Protein AF-A0A7S2TXY3-F1 (afdb_monomer)

Organism: NCBI:txid641309

Sequence (498 aa):
NRADHQCKGSSQTCSDSETCCSDEAGGYLCCMTTDILPSQGGTCCGGGCCTDGEACCADDKGSTCCLVQNTFCVAKDSAGTYPARCCPRWTVGCAVGSVGCCDPAQAWQRLSSEEGERAQPSQQATLVSKDDRFFDEGEDAIQGTPAYALVVSGAAKQTAALLALTIDASTGKITRKLPVTGFAAHDPAGESTREFLWDTRRKLFYYFDANFTANGGARPAGGRDTYLVSVDPTTGVAKPMLVEGAKDYPTGYALHEDGRIRMATEAWDSAGKTIVGYNFYSVDPEAAKASLLGSNVKGSKESGNPEFYAGYHRGVALDGNSVYRLGYEEVTTMTTQGIGVTTLSESKATTQWISEPAKGHDFFLTFDRLTNGSALLRGAGAGAGAESFLSLAPSTSSRSRSLDVVHWSTEESNTYEVIASFANAHAPRAIGLGTLGYVATALTETTYAALVVEYGVQSALDRWAIAVVDLSSPKNTTLKALSPWSSAGIWSASGLGM

Structure (mmCIF, N/CA/C/O backbone):
data_AF-A0A7S2TXY3-F1
#
_entry.id   AF-A0A7S2TXY3-F1
#
loop_
_atom_site.group_PDB
_atom_site.id
_atom_site.type_symbol
_atom_site.label_atom_id
_atom_site.label_alt_id
_atom_site.label_comp_id
_atom_site.label_asym_id
_atom_site.label_entity_id
_atom_site.label_seq_id
_atom_site.pdbx_PDB_ins_code
_atom_site.Cartn_x
_atom_site.Cartn_y
_atom_site.Cartn_z
_atom_site.occupancy
_atom_site.B_iso_or_equiv
_atom_site.auth_seq_id
_atom_site.auth_comp_id
_atom_site.auth_asym_id
_atom_site.auth_atom_id
_atom_site.pdbx_PDB_model_num
ATOM 1 N N . ASN A 1 1 ? 54.466 -5.060 -7.367 1.00 52.97 1 ASN A N 1
ATOM 2 C CA . ASN A 1 1 ? 53.821 -6.057 -8.243 1.00 52.97 1 ASN A CA 1
ATOM 3 C C . ASN A 1 1 ? 52.901 -6.912 -7.396 1.00 52.97 1 ASN A C 1
ATOM 5 O O . ASN A 1 1 ? 53.369 -7.879 -6.810 1.00 52.97 1 ASN A O 1
ATOM 9 N N . ARG A 1 2 ? 51.641 -6.493 -7.228 1.00 53.47 2 ARG A N 1
ATOM 10 C CA . ARG A 1 2 ? 50.587 -7.433 -6.814 1.00 53.47 2 ARG A CA 1
ATOM 11 C C . ARG A 1 2 ? 50.216 -8.257 -8.048 1.00 53.47 2 ARG A C 1
ATOM 13 O O . ARG A 1 2 ? 50.435 -7.768 -9.155 1.00 53.47 2 ARG A O 1
ATOM 20 N N . ALA A 1 3 ? 49.835 -9.513 -7.854 1.00 73.00 3 ALA A N 1
ATOM 21 C CA . ALA A 1 3 ? 49.557 -10.403 -8.971 1.00 73.00 3 ALA A CA 1
ATOM 22 C C . ALA A 1 3 ? 48.192 -10.039 -9.566 1.00 73.00 3 ALA A C 1
ATOM 24 O O . ALA A 1 3 ? 47.310 -9.580 -8.852 1.00 73.00 3 ALA A O 1
ATOM 25 N N . ASP A 1 4 ? 48.026 -10.212 -10.869 1.00 86.31 4 ASP A N 1
ATOM 26 C CA . ASP A 1 4 ? 46.691 -10.232 -11.457 1.00 86.31 4 ASP A CA 1
ATOM 27 C C . ASP A 1 4 ? 46.083 -11.621 -11.207 1.00 86.31 4 ASP A C 1
ATOM 29 O O . ASP A 1 4 ? 46.805 -12.625 -11.164 1.00 86.31 4 ASP A O 1
ATOM 33 N N . HIS A 1 5 ? 44.765 -11.702 -11.054 1.00 85.38 5 HIS A N 1
ATOM 34 C CA . HIS A 1 5 ? 44.036 -12.961 -10.960 1.00 85.38 5 HIS A CA 1
ATOM 35 C C . HIS A 1 5 ? 43.227 -13.203 -12.235 1.00 85.38 5 HIS A C 1
ATOM 37 O O . HIS A 1 5 ? 42.654 -12.292 -12.827 1.00 85.38 5 HIS A O 1
ATOM 43 N N . GLN A 1 6 ? 43.181 -14.454 -12.685 1.00 89.12 6 GLN A N 1
ATOM 44 C CA . GLN A 1 6 ? 42.432 -14.838 -13.877 1.00 89.12 6 GLN A CA 1
ATOM 45 C C . GLN A 1 6 ? 40.967 -15.111 -13.522 1.00 89.12 6 GLN A C 1
ATOM 47 O O . GLN A 1 6 ? 40.678 -15.865 -12.588 1.00 89.12 6 GLN A O 1
ATOM 52 N N . CYS A 1 7 ? 40.039 -14.542 -14.288 1.00 85.75 7 CYS A N 1
ATOM 53 C CA . CYS A 1 7 ? 38.617 -14.812 -14.133 1.00 85.75 7 CYS A CA 1
ATOM 54 C C . CYS A 1 7 ? 38.323 -16.290 -14.395 1.00 85.75 7 CYS A C 1
ATOM 56 O O . CYS A 1 7 ? 38.768 -16.875 -15.386 1.00 85.75 7 CYS A O 1
ATOM 58 N N . LYS A 1 8 ? 37.569 -16.920 -13.490 1.00 86.25 8 LYS A N 1
ATOM 59 C CA . LYS A 1 8 ? 37.286 -18.357 -13.553 1.00 86.25 8 LYS A CA 1
ATOM 60 C C . LYS A 1 8 ? 36.591 -18.705 -14.874 1.00 86.25 8 LYS A C 1
ATOM 62 O O . LYS A 1 8 ? 35.465 -18.291 -15.093 1.00 86.25 8 LYS A O 1
ATOM 67 N N . GLY A 1 9 ? 37.241 -19.516 -15.711 1.00 84.50 9 GLY A N 1
ATOM 68 C CA . GLY A 1 9 ? 36.687 -19.946 -17.002 1.00 84.50 9 GLY A CA 1
ATOM 69 C C . GLY A 1 9 ? 36.919 -18.976 -18.166 1.00 84.50 9 GLY A C 1
ATOM 70 O O . GLY A 1 9 ? 36.378 -19.202 -19.241 1.00 84.50 9 GLY A O 1
ATOM 71 N N . SER A 1 10 ? 37.738 -17.937 -17.984 1.00 81.56 10 SER A N 1
ATOM 72 C CA . SER A 1 10 ? 38.072 -16.945 -19.013 1.00 81.56 10 SER A CA 1
ATOM 73 C C . SER A 1 10 ? 39.579 -16.701 -19.089 1.00 81.56 10 SER A C 1
ATOM 75 O O . SER A 1 10 ? 40.308 -16.990 -18.145 1.00 81.56 10 SER A O 1
ATOM 77 N N . SER A 1 11 ? 40.075 -16.186 -20.219 1.00 87.88 11 SER A N 1
ATOM 78 C CA . SER A 1 11 ? 41.453 -15.685 -20.351 1.00 87.88 11 SER A CA 1
ATOM 79 C C . SER A 1 11 ? 41.635 -14.267 -19.799 1.00 87.88 11 SER A C 1
ATOM 81 O O . SER A 1 11 ? 42.758 -13.772 -19.778 1.00 87.88 11 SER A O 1
ATOM 83 N N . GLN A 1 12 ? 40.550 -13.608 -19.383 1.00 86.06 12 GLN A N 1
ATOM 84 C CA . GLN A 1 12 ? 40.584 -12.275 -18.790 1.00 86.06 12 GLN A CA 1
ATOM 85 C C . GLN A 1 12 ? 41.290 -12.319 -17.430 1.00 86.06 12 GLN A C 1
ATOM 87 O O . GLN A 1 12 ? 40.964 -13.151 -16.581 1.00 86.06 12 GLN A O 1
ATOM 92 N N . THR A 1 13 ? 42.238 -11.412 -17.220 1.00 88.06 13 THR A N 1
ATOM 93 C CA . THR A 1 13 ? 42.917 -11.203 -15.938 1.00 88.06 13 THR A CA 1
ATOM 94 C C . THR A 1 13 ? 42.531 -9.848 -15.370 1.00 88.06 13 THR A C 1
ATOM 96 O O . THR A 1 13 ? 42.556 -8.855 -16.097 1.00 88.06 13 THR A O 1
ATOM 99 N N . CYS A 1 14 ? 42.198 -9.814 -14.087 1.00 86.00 14 CYS A N 1
ATOM 100 C CA . CYS A 1 14 ? 41.869 -8.610 -13.342 1.00 86.00 14 CYS A CA 1
ATOM 101 C C . CYS A 1 14 ? 42.914 -8.371 -12.257 1.00 86.00 14 CYS A C 1
ATOM 103 O O . CYS A 1 14 ? 43.510 -9.315 -11.737 1.00 86.00 14 CYS A O 1
ATOM 105 N N . SER A 1 15 ? 43.133 -7.117 -11.886 1.00 85.25 15 SER A N 1
ATOM 106 C CA . SER A 1 15 ? 43.971 -6.794 -10.732 1.00 85.25 15 SER A CA 1
ATOM 107 C C . SER A 1 15 ? 43.371 -7.389 -9.451 1.00 85.25 15 SER A C 1
ATOM 109 O O . SER A 1 15 ? 42.158 -7.528 -9.340 1.00 85.25 15 SER A O 1
ATOM 111 N N . ASP A 1 16 ? 44.186 -7.708 -8.441 1.00 82.12 16 ASP A N 1
ATOM 112 C CA . ASP A 1 16 ? 43.710 -8.204 -7.128 1.00 82.12 16 ASP A CA 1
ATOM 113 C C . ASP A 1 16 ? 42.645 -7.308 -6.447 1.00 82.12 16 ASP A C 1
ATOM 115 O O . ASP A 1 16 ? 41.950 -7.751 -5.536 1.00 82.12 16 ASP A O 1
ATOM 119 N N . SER A 1 17 ? 42.539 -6.034 -6.840 1.00 79.69 17 SER A N 1
ATOM 120 C CA . SER A 1 17 ? 41.535 -5.076 -6.347 1.00 79.69 17 SER A CA 1
ATOM 121 C C . SER A 1 17 ? 40.226 -5.066 -7.142 1.00 79.69 17 SER A C 1
ATOM 123 O O . SER A 1 17 ? 39.275 -4.388 -6.749 1.00 79.69 17 SER A O 1
ATOM 125 N N . GLU A 1 18 ? 40.170 -5.765 -8.268 1.00 81.75 18 GLU A N 1
ATOM 126 C CA . GLU A 1 18 ? 38.999 -5.855 -9.132 1.00 81.75 18 GLU A CA 1
ATOM 127 C C . GLU A 1 18 ? 38.214 -7.139 -8.864 1.00 81.75 18 GLU A C 1
ATOM 129 O O . GLU A 1 18 ? 38.738 -8.128 -8.360 1.00 81.75 18 GLU A O 1
ATOM 134 N N . THR A 1 19 ? 36.930 -7.129 -9.202 1.00 83.56 19 THR A N 1
ATOM 135 C CA . THR A 1 19 ? 36.090 -8.329 -9.203 1.00 83.56 19 THR A CA 1
ATOM 136 C C . THR A 1 19 ? 35.799 -8.730 -10.642 1.00 83.56 19 THR A C 1
ATOM 138 O O . THR A 1 19 ? 35.378 -7.899 -11.444 1.00 83.56 19 THR A O 1
ATOM 141 N N . CYS A 1 20 ? 36.010 -10.003 -10.971 1.00 83.25 20 CYS A N 1
ATOM 142 C CA . CYS A 1 20 ? 35.591 -10.582 -12.244 1.00 83.25 20 CYS A CA 1
ATOM 143 C C . CYS A 1 20 ? 34.066 -10.719 -12.302 1.00 83.25 20 CYS A C 1
ATOM 145 O O . CYS A 1 20 ? 33.503 -11.566 -11.607 1.00 83.25 20 CYS A O 1
ATOM 147 N N . CYS A 1 21 ? 33.417 -9.956 -13.174 1.00 82.62 21 CYS A N 1
ATOM 148 C CA . CYS A 1 21 ? 31.974 -10.010 -13.393 1.00 82.62 21 CYS A CA 1
ATOM 149 C C . CYS A 1 21 ? 31.659 -10.566 -14.771 1.00 82.62 21 CYS A C 1
ATOM 151 O O . CYS A 1 21 ? 32.335 -10.225 -15.734 1.00 82.62 21 CYS A O 1
ATOM 153 N N . SER A 1 22 ? 30.651 -11.429 -14.873 1.00 76.44 22 SER A N 1
ATOM 154 C CA . SER A 1 22 ? 30.169 -11.913 -16.167 1.00 76.44 22 SER A CA 1
ATOM 155 C C . SER A 1 22 ? 29.531 -10.765 -16.941 1.00 76.44 22 SER A C 1
ATOM 157 O O . SER A 1 22 ? 28.752 -10.010 -16.365 1.00 76.44 22 SER A O 1
ATOM 159 N N . ASP A 1 23 ? 29.844 -10.624 -18.224 1.00 74.50 23 ASP A N 1
ATOM 160 C CA . ASP A 1 23 ? 29.083 -9.746 -19.114 1.00 74.50 23 ASP A CA 1
ATOM 161 C C . ASP A 1 23 ? 27.881 -10.487 -19.725 1.00 74.50 23 ASP A C 1
ATOM 163 O O . ASP A 1 23 ? 27.812 -11.720 -19.716 1.00 74.50 23 ASP A O 1
ATOM 167 N N . GLU A 1 24 ? 26.923 -9.734 -20.270 1.00 67.88 24 GLU A N 1
ATOM 168 C CA . GLU A 1 24 ? 25.728 -10.296 -20.920 1.00 67.88 24 GLU A CA 1
ATOM 169 C C . GLU A 1 24 ? 26.055 -11.134 -22.177 1.00 67.88 24 GLU A C 1
ATOM 171 O O . GLU A 1 24 ? 25.224 -11.913 -22.642 1.00 67.88 24 GLU A O 1
ATOM 176 N N . ALA A 1 25 ? 27.264 -11.003 -22.735 1.00 75.12 25 ALA A N 1
ATOM 177 C CA . ALA A 1 25 ? 27.736 -11.741 -23.906 1.00 75.12 25 ALA A CA 1
ATOM 178 C C . ALA A 1 25 ? 28.487 -13.043 -23.547 1.00 75.12 25 ALA A C 1
ATOM 180 O O . ALA A 1 25 ? 28.982 -13.732 -24.444 1.00 75.12 25 ALA A O 1
ATOM 181 N N . GLY A 1 26 ? 28.560 -13.408 -22.260 1.00 71.56 26 GLY A N 1
ATOM 182 C CA . GLY A 1 26 ? 29.256 -14.605 -21.773 1.00 71.56 26 GLY A CA 1
ATOM 183 C C . GLY A 1 26 ? 30.773 -14.442 -21.599 1.00 71.56 26 GLY A C 1
ATOM 184 O O . GLY A 1 26 ? 31.477 -15.435 -21.403 1.00 71.56 26 GLY A O 1
ATOM 185 N N . GLY A 1 27 ? 31.285 -13.215 -21.682 1.00 78.38 27 GLY A N 1
ATOM 186 C CA . GLY A 1 27 ? 32.640 -12.820 -21.312 1.00 78.38 27 GLY A CA 1
ATOM 187 C C . GLY A 1 27 ? 32.754 -12.379 -19.849 1.00 78.38 27 GLY A C 1
ATOM 188 O O . GLY A 1 27 ? 31.850 -12.582 -19.037 1.00 78.38 27 GLY A O 1
ATOM 189 N N . TYR A 1 28 ? 33.909 -11.810 -19.496 1.00 79.75 28 TYR A N 1
ATOM 190 C CA . TYR A 1 28 ? 34.171 -11.277 -18.159 1.00 79.75 28 TYR A CA 1
ATOM 191 C C . TYR A 1 28 ? 34.730 -9.857 -18.238 1.00 79.75 28 TYR A C 1
ATOM 193 O O . TYR A 1 28 ? 35.593 -9.564 -19.065 1.00 79.75 28 TYR A O 1
ATOM 201 N N . LEU A 1 29 ? 34.282 -9.012 -17.317 1.00 81.06 29 LEU A N 1
ATOM 202 C CA . LEU A 1 29 ? 34.716 -7.637 -17.107 1.00 81.06 29 LEU A CA 1
ATOM 203 C C . LEU A 1 29 ? 35.408 -7.540 -15.743 1.00 81.06 29 LEU A C 1
ATOM 205 O O . LEU A 1 29 ? 34.971 -8.158 -14.771 1.00 81.06 29 LEU A O 1
ATOM 209 N N . CYS A 1 30 ? 36.475 -6.751 -15.664 1.00 79.88 30 CYS A N 1
ATOM 210 C CA . CYS A 1 30 ? 37.132 -6.429 -14.400 1.00 79.88 30 CYS A CA 1
ATOM 211 C C . CYS A 1 30 ? 36.483 -5.181 -13.809 1.00 79.88 30 CYS A C 1
ATOM 213 O O . CYS A 1 30 ? 36.630 -4.089 -14.353 1.00 79.88 30 CYS A O 1
ATOM 215 N N . CYS A 1 31 ? 35.745 -5.338 -12.714 1.00 77.75 31 CYS A N 1
ATOM 216 C CA . CYS A 1 31 ? 35.073 -4.227 -12.057 1.00 77.75 31 CYS A CA 1
ATOM 217 C C . CYS A 1 31 ? 35.921 -3.740 -10.887 1.00 77.75 31 CYS A C 1
ATOM 219 O O . CYS A 1 31 ? 36.154 -4.483 -9.929 1.00 77.75 31 CYS A O 1
ATOM 221 N N . MET A 1 32 ? 36.390 -2.496 -10.957 1.00 69.38 32 MET A N 1
ATOM 222 C CA . MET A 1 32 ? 37.140 -1.889 -9.862 1.00 69.38 32 MET A CA 1
ATOM 223 C C . MET A 1 32 ? 36.243 -1.706 -8.638 1.00 69.38 32 MET A C 1
ATOM 225 O O . MET A 1 32 ? 35.091 -1.288 -8.737 1.00 69.38 32 MET A O 1
ATOM 229 N N . THR A 1 33 ? 36.794 -1.989 -7.459 1.00 62.53 33 THR A N 1
ATOM 230 C CA . THR A 1 33 ? 36.109 -1.754 -6.180 1.00 62.53 33 THR A CA 1
ATOM 231 C C . THR A 1 33 ? 35.919 -0.268 -5.866 1.00 62.53 33 THR A C 1
ATOM 233 O O . THR A 1 33 ? 35.105 0.059 -5.007 1.00 62.53 33 THR A O 1
ATOM 236 N N . THR A 1 34 ? 36.638 0.632 -6.548 1.00 56.78 34 THR A N 1
ATOM 237 C CA . THR A 1 34 ? 36.670 2.067 -6.216 1.00 56.78 34 THR A CA 1
ATOM 238 C C . THR A 1 34 ? 36.322 3.018 -7.358 1.00 56.78 34 THR A C 1
ATOM 240 O O . THR A 1 34 ? 35.958 4.154 -7.068 1.00 56.78 34 THR A O 1
ATOM 243 N N . ASP A 1 35 ? 36.401 2.593 -8.623 1.00 51.62 35 ASP A N 1
ATOM 244 C CA . ASP A 1 35 ? 36.148 3.492 -9.755 1.00 51.62 35 ASP A CA 1
ATOM 245 C C . ASP A 1 35 ? 34.716 3.344 -10.271 1.00 51.62 35 ASP A C 1
ATOM 247 O O . ASP A 1 35 ? 34.303 2.322 -10.824 1.00 51.62 35 ASP A O 1
ATOM 251 N N . ILE A 1 36 ? 33.954 4.417 -10.070 1.00 53.53 36 ILE A N 1
ATOM 252 C CA . ILE A 1 36 ? 32.593 4.603 -10.561 1.00 53.53 36 ILE A CA 1
ATOM 253 C C . ILE A 1 36 ? 32.682 4.870 -12.063 1.00 53.53 36 ILE A C 1
ATOM 255 O O . ILE A 1 36 ? 32.844 6.008 -12.507 1.00 53.53 36 ILE A O 1
ATOM 259 N N . LEU A 1 37 ? 32.588 3.818 -12.869 1.00 51.03 37 LEU A N 1
ATOM 260 C CA . LEU A 1 37 ? 32.327 3.979 -14.292 1.00 51.03 37 LEU A CA 1
ATOM 261 C C . LEU A 1 37 ? 30.808 3.991 -14.501 1.00 51.03 37 LEU A C 1
ATOM 263 O O . LEU A 1 37 ? 30.146 3.012 -14.149 1.00 51.03 37 LEU A O 1
ATOM 267 N N . PRO A 1 38 ? 30.226 5.062 -15.075 1.00 48.00 38 PRO A N 1
ATOM 268 C CA . PRO A 1 38 ? 28.823 5.077 -15.463 1.00 48.00 38 PRO A CA 1
ATOM 269 C C . PRO A 1 38 ? 28.647 4.144 -16.666 1.00 48.00 38 PRO A C 1
ATOM 271 O O . PRO A 1 38 ? 28.657 4.578 -17.817 1.00 48.00 38 PRO A O 1
ATOM 274 N N . SER A 1 39 ? 28.547 2.839 -16.419 1.00 45.50 39 SER A N 1
ATOM 275 C CA . SER A 1 39 ? 28.244 1.877 -17.471 1.00 45.50 39 SER A CA 1
ATOM 276 C C . SER A 1 39 ? 26.728 1.792 -17.636 1.00 45.50 39 SER A C 1
ATOM 278 O O . SER A 1 39 ? 25.999 1.361 -16.746 1.00 45.50 39 SER A O 1
ATOM 280 N N . GLN A 1 40 ? 26.231 2.261 -18.780 1.00 43.44 40 GLN A N 1
ATOM 281 C CA . GLN A 1 40 ? 24.878 1.942 -19.215 1.00 43.44 40 GLN A CA 1
ATOM 282 C C . GLN A 1 40 ? 24.882 0.475 -19.663 1.00 43.44 40 GLN A C 1
ATOM 284 O O . GLN A 1 40 ? 25.347 0.176 -20.757 1.00 43.44 40 GLN A O 1
ATOM 289 N N . GLY A 1 41 ? 24.425 -0.430 -18.793 1.00 46.50 41 GLY A N 1
ATOM 290 C CA . GLY A 1 41 ? 24.211 -1.846 -19.127 1.00 46.50 41 GLY A CA 1
ATOM 291 C C . GLY A 1 41 ? 25.331 -2.820 -18.742 1.00 46.50 41 GLY A C 1
ATOM 292 O O . GLY A 1 41 ? 25.401 -3.898 -19.315 1.00 46.50 41 GLY A O 1
ATOM 293 N N . GLY A 1 42 ? 26.221 -2.465 -17.808 1.00 52.56 42 GLY A N 1
ATOM 294 C CA . GLY A 1 42 ? 27.232 -3.390 -17.284 1.00 52.56 42 GLY A CA 1
ATOM 295 C C . GLY A 1 42 ? 26.861 -3.978 -15.918 1.00 52.56 42 GLY A C 1
ATOM 296 O O . GLY A 1 42 ? 26.288 -3.295 -15.073 1.00 52.56 42 GLY A O 1
ATOM 297 N N . THR A 1 43 ? 27.267 -5.226 -15.675 1.00 61.91 43 THR A N 1
ATOM 298 C CA . THR A 1 43 ? 27.227 -5.922 -14.373 1.00 61.91 43 THR A CA 1
ATOM 299 C C . THR A 1 43 ? 28.120 -5.274 -13.308 1.00 61.91 43 THR A C 1
ATOM 301 O O . THR A 1 43 ? 27.983 -5.599 -12.135 1.00 61.91 43 THR A O 1
ATOM 304 N N . CYS A 1 44 ? 29.019 -4.350 -13.666 1.00 68.94 44 CYS A N 1
ATOM 305 C CA . CYS A 1 44 ? 29.881 -3.652 -12.711 1.00 68.94 44 CYS A CA 1
ATOM 306 C C . CYS A 1 44 ? 29.125 -2.579 -11.916 1.00 68.94 44 CYS A C 1
ATOM 308 O O . CYS A 1 44 ? 28.690 -1.577 -12.484 1.00 68.94 44 CYS A O 1
ATOM 310 N N . CYS A 1 45 ? 29.085 -2.725 -10.592 1.00 77.69 45 CYS A N 1
ATOM 311 C CA . CYS A 1 45 ? 28.588 -1.708 -9.675 1.00 77.69 45 CYS A CA 1
ATOM 312 C C . CYS A 1 45 ? 29.611 -1.491 -8.563 1.00 77.69 45 CYS A C 1
ATOM 314 O O . CYS A 1 45 ? 29.766 -2.371 -7.723 1.00 77.69 45 CYS A O 1
ATOM 316 N N . GLY A 1 46 ? 30.337 -0.359 -8.609 1.00 65.62 46 GLY A N 1
ATOM 317 C CA . GLY A 1 46 ? 31.334 0.111 -7.624 1.00 65.62 46 GLY A CA 1
ATOM 318 C C . GLY A 1 46 ? 31.315 -0.618 -6.274 1.00 65.62 46 GLY A C 1
ATOM 319 O O . GLY A 1 46 ? 30.622 -0.203 -5.343 1.00 65.62 46 GLY A O 1
ATOM 320 N N . GLY A 1 47 ? 32.069 -1.721 -6.212 1.00 62.12 47 GLY A N 1
ATOM 321 C CA . GLY A 1 47 ? 32.049 -2.685 -5.108 1.00 62.12 47 GLY A CA 1
ATOM 322 C C . GLY A 1 47 ? 31.832 -4.154 -5.509 1.00 62.12 47 GLY A C 1
ATOM 323 O O . GLY A 1 47 ? 32.113 -5.027 -4.691 1.00 62.12 47 GLY A O 1
ATOM 324 N N . GLY A 1 48 ? 31.388 -4.461 -6.735 1.00 73.00 48 GLY A N 1
ATOM 325 C CA . GLY A 1 48 ? 31.217 -5.840 -7.207 1.00 73.00 48 GLY A CA 1
ATOM 326 C C . GLY A 1 48 ? 30.347 -5.995 -8.460 1.00 73.00 48 GLY A C 1
ATOM 327 O O . GLY A 1 48 ? 30.193 -5.061 -9.249 1.00 73.00 48 GLY A O 1
ATOM 328 N N . CYS A 1 49 ? 29.804 -7.203 -8.638 1.00 80.69 49 CYS A N 1
ATOM 329 C CA . CYS A 1 49 ? 28.930 -7.570 -9.752 1.00 80.69 49 CYS A CA 1
ATOM 330 C C . CYS A 1 49 ? 27.464 -7.557 -9.320 1.00 80.69 49 CYS A C 1
ATOM 332 O O . CYS A 1 49 ? 27.128 -8.220 -8.339 1.00 80.69 49 CYS A O 1
ATOM 334 N N . CYS A 1 50 ? 26.596 -6.903 -10.084 1.00 83.88 50 CYS A N 1
ATOM 335 C CA . CYS A 1 50 ? 25.165 -7.170 -10.026 1.00 83.88 50 CYS A CA 1
ATOM 336 C C . CYS A 1 50 ? 24.856 -8.514 -10.695 1.00 83.88 50 CYS A C 1
ATOM 338 O O . CYS A 1 50 ? 25.524 -8.915 -11.650 1.00 83.88 50 CYS A O 1
ATOM 340 N N . THR A 1 51 ? 23.861 -9.216 -10.170 1.00 81.44 51 THR A N 1
ATOM 341 C CA . THR A 1 51 ? 23.326 -10.460 -10.737 1.00 81.44 51 THR A CA 1
ATOM 342 C C . THR A 1 51 ? 22.310 -10.180 -11.852 1.00 81.44 51 THR A C 1
ATOM 344 O O . THR A 1 51 ? 21.859 -9.050 -12.019 1.00 81.44 51 THR A O 1
ATOM 347 N N . ASP A 1 52 ? 21.885 -11.216 -12.583 1.00 75.25 52 ASP A N 1
ATOM 348 C CA . ASP A 1 52 ? 20.923 -11.117 -13.702 1.00 75.25 52 ASP A CA 1
ATOM 349 C C . ASP A 1 52 ? 19.532 -10.560 -13.308 1.00 75.25 52 ASP A C 1
ATOM 351 O O . ASP A 1 52 ? 18.708 -10.246 -14.166 1.00 75.25 52 ASP A O 1
ATOM 355 N N . GLY A 1 53 ? 19.242 -10.436 -12.009 1.00 77.75 53 GLY A N 1
ATOM 356 C CA . GLY A 1 53 ? 18.018 -9.827 -11.476 1.00 77.75 53 GLY A CA 1
ATOM 357 C C . GLY A 1 53 ? 18.201 -8.397 -10.966 1.00 77.75 53 GLY A C 1
ATOM 358 O O . GLY A 1 53 ? 17.263 -7.830 -10.399 1.00 77.75 53 GLY A O 1
ATOM 359 N N . GLU A 1 54 ? 19.388 -7.819 -11.127 1.00 83.62 54 GLU A N 1
ATOM 360 C CA . GLU A 1 54 ? 19.792 -6.550 -10.535 1.00 83.62 54 GLU A CA 1
ATOM 361 C C . GLU A 1 54 ? 20.284 -5.558 -11.595 1.00 83.62 54 GLU A C 1
ATOM 363 O O . GLU A 1 54 ? 20.878 -5.922 -12.603 1.00 83.62 54 GLU A O 1
ATOM 368 N N . ALA A 1 55 ? 20.062 -4.273 -11.345 1.00 84.81 55 ALA A N 1
ATOM 369 C CA . ALA A 1 55 ? 20.601 -3.178 -12.134 1.00 84.81 55 ALA A CA 1
ATOM 370 C C . ALA A 1 55 ? 21.484 -2.304 -11.248 1.00 84.81 55 ALA A C 1
ATOM 372 O O . ALA A 1 55 ? 21.106 -1.968 -10.123 1.00 84.81 55 ALA A O 1
ATOM 373 N N . CYS A 1 56 ? 22.647 -1.902 -11.757 1.00 85.69 56 CYS A N 1
ATOM 374 C CA . CYS A 1 56 ? 23.524 -1.022 -11.003 1.00 85.69 56 CYS A CA 1
ATOM 375 C C . CYS A 1 56 ? 22.924 0.383 -10.858 1.00 85.69 56 CYS A C 1
ATOM 377 O O . CYS A 1 56 ? 22.537 1.022 -11.838 1.00 85.69 56 CYS A O 1
ATOM 379 N N . CYS A 1 57 ? 22.901 0.878 -9.626 1.00 88.06 57 CYS A N 1
ATOM 380 C CA . CYS A 1 57 ? 22.566 2.246 -9.277 1.00 88.06 57 CYS A CA 1
ATOM 381 C C . CYS A 1 57 ? 23.794 2.910 -8.659 1.00 88.06 57 CYS A C 1
ATOM 383 O O . CYS A 1 57 ? 24.165 2.596 -7.531 1.00 88.06 57 CYS A O 1
ATOM 385 N N . ALA A 1 58 ? 24.447 3.798 -9.406 1.00 83.56 58 ALA A N 1
ATOM 386 C CA . ALA A 1 58 ? 25.717 4.401 -9.013 1.00 83.56 58 ALA A CA 1
ATOM 387 C C . ALA A 1 58 ? 25.699 5.930 -9.113 1.00 83.56 58 ALA A C 1
ATOM 389 O O . ALA A 1 58 ? 25.010 6.505 -9.958 1.00 83.56 58 ALA A O 1
ATOM 390 N N . ASP A 1 59 ? 26.500 6.572 -8.269 1.00 81.62 59 ASP A N 1
ATOM 391 C CA . ASP A 1 59 ? 26.833 7.994 -8.303 1.00 81.62 59 ASP A CA 1
ATOM 392 C C . ASP A 1 59 ? 28.313 8.221 -7.945 1.00 81.62 59 ASP A C 1
ATOM 394 O O . ASP A 1 59 ? 29.082 7.279 -7.800 1.00 81.62 59 ASP A O 1
ATOM 398 N N . ASP A 1 60 ? 28.720 9.482 -7.779 1.00 77.62 60 ASP A N 1
ATOM 399 C CA . ASP A 1 60 ? 30.073 9.884 -7.374 1.00 77.62 60 ASP A CA 1
ATOM 400 C C . ASP A 1 60 ? 30.461 9.490 -5.930 1.00 77.62 60 ASP A C 1
ATOM 402 O O . ASP A 1 60 ? 31.612 9.677 -5.539 1.00 77.62 60 ASP A O 1
ATOM 406 N N . LYS A 1 61 ? 29.525 8.985 -5.116 1.00 75.06 61 LYS A N 1
ATOM 407 C CA . LYS A 1 61 ? 29.730 8.607 -3.708 1.00 75.06 61 LYS A CA 1
ATOM 408 C C . LYS A 1 61 ? 29.688 7.096 -3.473 1.00 75.06 61 LYS A C 1
ATOM 410 O O . LYS A 1 61 ? 30.105 6.653 -2.402 1.00 75.06 61 LYS A O 1
ATOM 415 N N . GLY A 1 62 ? 29.204 6.310 -4.427 1.00 76.31 62 GLY A N 1
ATOM 416 C CA . GLY A 1 62 ? 29.162 4.861 -4.327 1.00 76.31 62 GLY A CA 1
ATOM 417 C C . GLY A 1 62 ? 28.225 4.226 -5.341 1.00 76.31 62 GLY A C 1
ATOM 418 O O . GLY A 1 62 ? 27.786 4.839 -6.313 1.00 76.31 62 GLY A O 1
ATOM 419 N N . SER A 1 63 ? 27.929 2.951 -5.120 1.00 81.12 63 SER A N 1
ATOM 420 C CA . SER A 1 63 ? 26.995 2.224 -5.963 1.00 81.12 63 SER A CA 1
ATOM 421 C C . SER A 1 63 ? 26.288 1.110 -5.202 1.00 81.12 63 SER A C 1
ATOM 423 O O . SER A 1 63 ? 26.758 0.660 -4.156 1.00 81.12 63 SER A O 1
ATOM 425 N N . THR A 1 64 ? 25.148 0.673 -5.722 1.00 85.06 64 THR A N 1
ATOM 426 C CA . THR A 1 64 ? 24.365 -0.426 -5.170 1.00 85.06 64 THR A CA 1
ATOM 427 C C . THR A 1 64 ? 23.643 -1.184 -6.282 1.00 85.06 64 THR A C 1
ATOM 429 O O . THR A 1 64 ? 23.177 -0.587 -7.253 1.00 85.06 64 THR A O 1
ATOM 432 N N . CYS A 1 65 ? 23.567 -2.508 -6.162 1.00 85.56 65 CYS A N 1
ATOM 433 C CA . CYS A 1 65 ? 22.797 -3.345 -7.075 1.00 85.56 65 CYS A CA 1
ATOM 434 C C . CYS A 1 65 ? 21.327 -3.343 -6.652 1.00 85.56 65 CYS A C 1
ATOM 436 O O . CYS A 1 65 ? 20.984 -3.737 -5.541 1.00 85.56 65 CYS A O 1
ATOM 438 N N . CYS A 1 66 ? 20.460 -2.868 -7.542 1.00 86.06 66 CYS A N 1
ATOM 439 C CA . CYS A 1 66 ? 19.030 -2.752 -7.305 1.00 86.06 66 CYS A CA 1
ATOM 440 C C . CYS A 1 66 ? 18.275 -3.887 -7.969 1.00 86.06 66 CYS A C 1
ATOM 442 O O . CYS A 1 66 ? 18.311 -4.026 -9.188 1.00 86.06 66 CYS A O 1
ATOM 444 N N . LEU A 1 67 ? 17.513 -4.641 -7.184 1.00 84.31 67 LEU A N 1
ATOM 445 C CA . LEU A 1 67 ? 16.615 -5.678 -7.681 1.00 84.31 67 LEU A CA 1
ATOM 446 C C . LEU A 1 67 ? 15.617 -5.090 -8.684 1.00 84.31 67 LEU A C 1
ATOM 448 O O . LEU A 1 67 ? 14.746 -4.296 -8.312 1.00 84.31 67 LEU A O 1
ATOM 452 N N . VAL A 1 68 ? 15.712 -5.503 -9.947 1.00 84.62 68 VAL A N 1
ATOM 453 C CA . VAL A 1 68 ? 14.934 -4.938 -11.057 1.00 84.62 68 VAL A CA 1
ATOM 454 C C . VAL A 1 68 ? 13.439 -5.147 -10.850 1.00 84.62 68 VAL A C 1
ATOM 456 O O . VAL A 1 68 ? 12.658 -4.248 -11.155 1.00 84.62 68 VAL A O 1
ATOM 459 N N . GLN A 1 69 ? 13.015 -6.291 -10.307 1.00 85.44 69 GLN A N 1
ATOM 460 C CA . GLN A 1 69 ? 11.590 -6.554 -10.090 1.00 85.44 69 GLN A CA 1
ATOM 461 C C . GLN A 1 69 ? 10.974 -5.563 -9.098 1.00 85.44 69 GLN A C 1
ATOM 463 O O . GLN A 1 69 ? 9.929 -4.979 -9.361 1.00 85.44 69 GLN A O 1
ATOM 468 N N . ASN A 1 70 ? 11.669 -5.308 -7.993 1.00 81.94 70 ASN A N 1
ATOM 469 C CA . ASN A 1 70 ? 11.055 -4.734 -6.797 1.00 81.94 70 ASN A CA 1
ATOM 470 C C . ASN A 1 70 ? 11.430 -3.280 -6.550 1.00 81.94 70 ASN A C 1
ATOM 472 O O . ASN A 1 70 ? 10.741 -2.564 -5.819 1.00 81.94 70 ASN A O 1
ATOM 476 N N . THR A 1 71 ? 12.556 -2.862 -7.115 1.00 86.19 71 THR A N 1
ATOM 477 C CA . THR A 1 71 ? 13.170 -1.570 -6.848 1.00 86.19 71 THR A CA 1
ATOM 478 C C . THR A 1 71 ? 13.484 -0.842 -8.142 1.00 86.19 71 THR A C 1
ATOM 480 O O . THR A 1 71 ? 13.479 -1.412 -9.235 1.00 86.19 71 THR A O 1
ATOM 483 N N . PHE A 1 72 ? 13.746 0.448 -8.019 1.00 88.44 72 PHE A N 1
ATOM 484 C CA . PHE A 1 72 ? 14.303 1.259 -9.084 1.00 88.44 72 PHE A CA 1
ATOM 485 C C . PHE A 1 72 ? 15.442 2.110 -8.531 1.00 88.44 72 PHE A C 1
ATOM 487 O O . PHE A 1 72 ? 15.498 2.402 -7.333 1.00 88.44 72 PHE A O 1
ATOM 494 N N . CYS A 1 73 ? 16.357 2.493 -9.417 1.00 90.06 73 CYS A N 1
ATOM 495 C CA . CYS A 1 73 ? 17.457 3.367 -9.053 1.00 90.06 73 CYS A CA 1
ATOM 496 C C . CYS A 1 73 ? 16.949 4.800 -8.890 1.00 90.06 73 CYS A C 1
ATOM 498 O O . CYS A 1 73 ? 16.420 5.391 -9.835 1.00 90.06 73 CYS A O 1
ATOM 500 N N . VAL A 1 74 ? 17.149 5.362 -7.704 1.00 90.25 74 VAL A N 1
ATOM 501 C CA . VAL A 1 74 ? 17.027 6.795 -7.463 1.00 90.25 74 VAL A CA 1
ATOM 502 C C . VAL A 1 74 ? 18.419 7.389 -7.497 1.00 90.25 74 VAL A C 1
ATOM 504 O O . VAL A 1 74 ? 19.288 6.998 -6.719 1.00 90.25 74 VAL A O 1
ATOM 507 N N . ALA A 1 75 ? 18.620 8.337 -8.410 1.00 88.56 75 ALA A N 1
ATOM 508 C CA . ALA A 1 75 ? 19.871 9.066 -8.515 1.00 88.56 75 ALA A CA 1
ATOM 509 C C . ALA A 1 75 ? 20.160 9.862 -7.233 1.00 88.56 75 ALA A C 1
ATOM 511 O O . ALA A 1 75 ? 19.253 10.208 -6.466 1.00 88.56 75 ALA A O 1
ATOM 512 N N . LYS A 1 76 ? 21.439 10.187 -7.038 1.00 88.06 76 LYS A N 1
ATOM 513 C CA . LYS A 1 76 ? 21.878 11.122 -6.005 1.00 88.06 76 LYS A CA 1
ATOM 514 C C . LYS A 1 76 ? 21.057 12.403 -6.065 1.00 88.06 76 LYS A C 1
ATOM 516 O O . LYS A 1 76 ? 20.843 12.963 -7.144 1.00 88.06 76 LYS A O 1
ATOM 521 N N . ASP A 1 77 ? 20.613 12.874 -4.910 1.00 84.69 77 ASP A N 1
ATOM 522 C CA . ASP A 1 77 ? 19.898 14.139 -4.851 1.00 84.69 77 ASP A CA 1
ATOM 523 C C . ASP A 1 77 ? 20.850 15.316 -5.115 1.00 84.69 77 ASP A C 1
ATOM 525 O O . ASP A 1 77 ? 22.049 15.275 -4.832 1.00 84.69 77 ASP A O 1
ATOM 529 N N . SER A 1 78 ? 20.317 16.413 -5.653 1.00 81.12 78 SER A N 1
ATOM 530 C CA . SER A 1 78 ? 21.130 17.594 -5.967 1.00 81.12 78 SER A CA 1
ATOM 531 C C . SER A 1 78 ? 21.744 18.249 -4.725 1.00 81.12 78 SER A C 1
ATOM 533 O O . SER A 1 78 ? 22.763 18.925 -4.840 1.00 81.12 78 SER A O 1
ATOM 535 N N . ALA A 1 79 ? 21.141 18.057 -3.545 1.00 81.69 79 ALA A N 1
ATOM 536 C CA . ALA A 1 79 ? 21.681 18.531 -2.271 1.00 81.69 79 ALA A CA 1
ATOM 537 C C . ALA A 1 79 ? 22.810 17.631 -1.729 1.00 81.69 79 ALA A C 1
ATOM 539 O O . ALA A 1 79 ? 23.562 18.046 -0.848 1.00 81.69 79 ALA A O 1
ATOM 540 N N . GLY A 1 80 ? 22.969 16.421 -2.276 1.00 79.56 80 GLY A N 1
ATOM 541 C CA . GLY A 1 80 ? 23.980 15.451 -1.874 1.00 79.56 80 GLY A CA 1
ATOM 542 C C . GLY A 1 80 ? 23.738 14.815 -0.504 1.00 79.56 80 GLY A C 1
ATOM 543 O O . GLY A 1 80 ? 24.684 14.219 0.030 1.00 79.56 80 GLY A O 1
ATOM 544 N N . THR A 1 81 ? 22.526 14.945 0.042 1.00 82.75 81 THR A N 1
ATOM 545 C CA . THR A 1 81 ? 22.084 14.335 1.301 1.00 82.75 81 THR A CA 1
ATOM 546 C C . THR A 1 81 ? 22.022 12.818 1.179 1.00 82.75 81 THR A C 1
ATOM 548 O O . THR A 1 81 ? 22.500 12.117 2.069 1.00 82.75 81 THR A O 1
ATOM 551 N N . TYR A 1 82 ? 21.503 12.307 0.060 1.00 83.62 82 TYR A N 1
ATOM 552 C CA . TYR A 1 82 ? 21.351 10.875 -0.179 1.00 83.62 82 TYR A CA 1
ATOM 553 C C . TYR A 1 82 ? 22.138 10.454 -1.420 1.00 83.62 82 TYR A C 1
ATOM 555 O O . TYR A 1 82 ? 21.936 11.030 -2.494 1.00 83.62 82 TYR A O 1
ATOM 563 N N . PRO A 1 83 ? 23.002 9.430 -1.313 1.00 86.75 83 PRO A N 1
ATOM 564 C CA . PRO A 1 83 ? 23.619 8.844 -2.491 1.00 86.75 83 PRO A CA 1
ATOM 565 C C . PRO A 1 83 ? 22.575 8.139 -3.377 1.00 86.75 83 PRO A C 1
ATOM 567 O O . PRO A 1 83 ? 21.399 7.981 -3.006 1.00 86.75 83 PRO A O 1
ATOM 570 N N . ALA A 1 84 ? 23.018 7.700 -4.552 1.00 88.06 84 ALA A N 1
ATOM 571 C CA . ALA A 1 84 ? 22.296 6.766 -5.397 1.00 88.06 84 ALA A CA 1
ATOM 572 C C . ALA A 1 84 ? 21.885 5.532 -4.585 1.00 88.06 84 ALA A C 1
ATOM 574 O O . ALA A 1 84 ? 22.663 4.993 -3.795 1.00 88.06 84 ALA A O 1
ATOM 575 N N . ARG A 1 85 ? 20.627 5.119 -4.739 1.00 88.62 85 ARG A N 1
ATOM 576 C CA . ARG A 1 85 ? 20.008 4.100 -3.885 1.00 88.62 85 ARG A CA 1
ATOM 577 C C . ARG A 1 85 ? 18.884 3.361 -4.591 1.00 88.62 85 ARG A C 1
ATOM 579 O O . ARG A 1 85 ? 18.278 3.875 -5.530 1.00 88.62 85 ARG A O 1
ATOM 586 N N . CYS A 1 86 ? 18.562 2.182 -4.077 1.00 86.56 86 CYS A N 1
ATOM 587 C CA . CYS A 1 86 ? 17.420 1.400 -4.525 1.00 86.56 86 CYS A CA 1
ATOM 588 C C . CYS A 1 86 ? 16.187 1.782 -3.713 1.00 86.56 86 CYS A C 1
ATOM 590 O O . CYS A 1 86 ? 16.140 1.547 -2.507 1.00 86.56 86 CYS A O 1
ATOM 592 N N . CYS A 1 87 ? 15.182 2.344 -4.375 1.00 86.81 87 CYS A N 1
ATOM 593 C CA . CYS A 1 87 ? 13.895 2.619 -3.750 1.00 86.81 87 CYS A CA 1
ATOM 594 C C . CYS A 1 87 ? 12.866 1.570 -4.197 1.00 86.81 87 CYS A C 1
ATOM 596 O O . CYS A 1 87 ? 12.880 1.177 -5.368 1.00 86.81 87 CYS A O 1
ATOM 598 N N . PRO A 1 88 ? 11.967 1.092 -3.315 1.00 86.12 88 PRO A N 1
ATOM 599 C CA . PRO A 1 88 ? 10.869 0.218 -3.722 1.00 86.12 88 PRO A CA 1
ATOM 600 C C . PRO A 1 88 ? 10.012 0.879 -4.809 1.00 86.12 88 PRO A C 1
ATOM 602 O O . PRO A 1 88 ? 9.757 2.077 -4.738 1.00 86.12 88 PRO A O 1
ATOM 605 N N . ARG A 1 89 ? 9.522 0.129 -5.801 1.00 88.44 89 ARG A N 1
ATOM 606 C CA . ARG A 1 89 ? 8.787 0.702 -6.954 1.00 88.44 89 ARG A CA 1
ATOM 607 C C . ARG A 1 89 ? 7.501 1.452 -6.609 1.00 88.44 89 ARG A C 1
ATOM 609 O O . ARG A 1 89 ? 7.042 2.270 -7.395 1.00 88.44 89 ARG A O 1
ATOM 616 N N . TRP A 1 90 ? 6.916 1.191 -5.445 1.00 86.56 90 TRP A N 1
ATOM 617 C CA . TRP A 1 90 ? 5.749 1.921 -4.945 1.00 86.56 90 TRP A CA 1
ATOM 618 C C . TRP A 1 90 ? 6.106 3.282 -4.328 1.00 86.56 90 TRP A C 1
ATOM 620 O O . TRP A 1 90 ? 5.207 4.046 -4.002 1.00 86.56 90 TRP A O 1
ATOM 630 N N . THR A 1 91 ? 7.395 3.611 -4.219 1.00 89.62 91 THR A N 1
ATOM 631 C CA . THR A 1 91 ? 7.900 4.897 -3.718 1.00 89.62 91 THR A CA 1
ATOM 632 C C . THR A 1 91 ? 8.429 5.782 -4.853 1.00 89.62 91 THR A C 1
ATOM 634 O O . THR A 1 91 ? 8.517 5.367 -6.008 1.00 89.62 91 THR A O 1
ATOM 637 N N . VAL A 1 92 ? 8.820 7.009 -4.517 1.00 91.31 92 VAL A N 1
ATOM 638 C CA . VAL A 1 92 ? 9.513 7.978 -5.366 1.00 91.31 92 VAL A CA 1
ATOM 639 C C . VAL A 1 92 ? 10.790 8.455 -4.682 1.00 91.31 92 VAL A C 1
ATOM 641 O O . VAL A 1 92 ? 10.882 8.491 -3.459 1.00 91.31 92 VAL A O 1
ATOM 644 N N . GLY A 1 93 ? 11.793 8.856 -5.459 1.00 90.00 93 GLY A N 1
ATOM 645 C CA . GLY A 1 93 ? 12.968 9.509 -4.886 1.00 90.00 93 GLY A CA 1
ATOM 646 C C . GLY A 1 93 ? 12.595 10.860 -4.285 1.00 90.00 93 GLY A C 1
ATOM 647 O O . GLY A 1 93 ? 11.957 11.660 -4.959 1.00 90.00 93 GLY A O 1
ATOM 648 N N . CYS A 1 94 ? 13.005 11.133 -3.051 1.00 88.56 94 CYS A N 1
ATOM 649 C CA . CYS A 1 94 ? 12.754 12.407 -2.382 1.00 88.56 94 CYS A CA 1
ATOM 650 C C . CYS A 1 94 ? 13.985 12.906 -1.619 1.00 88.56 94 CYS A C 1
ATOM 652 O O . CYS A 1 94 ? 14.910 12.142 -1.332 1.00 88.56 94 CYS A O 1
ATOM 654 N N . ALA A 1 95 ? 14.001 14.209 -1.329 1.00 83.06 95 ALA A N 1
ATOM 655 C CA . ALA A 1 95 ? 15.082 14.872 -0.589 1.00 83.06 95 ALA A CA 1
ATOM 656 C C . ALA A 1 95 ? 14.861 14.852 0.934 1.00 83.06 95 ALA A C 1
ATOM 658 O O . ALA A 1 95 ? 15.655 15.399 1.696 1.00 83.06 95 ALA A O 1
ATOM 659 N N . VAL A 1 96 ? 13.762 14.245 1.368 1.00 72.94 96 VAL A N 1
ATOM 660 C CA . VAL A 1 96 ? 13.324 14.139 2.758 1.00 72.94 96 VAL A CA 1
ATOM 661 C C . VAL A 1 96 ? 13.099 12.663 3.104 1.00 72.94 96 VAL A C 1
ATOM 663 O O . VAL A 1 96 ? 13.162 11.797 2.237 1.00 72.94 96 VAL A O 1
ATOM 666 N N . GLY A 1 97 ? 12.869 12.354 4.378 1.00 66.31 97 GLY A N 1
ATOM 667 C CA . GLY A 1 97 ? 12.609 10.985 4.826 1.00 66.31 97 GLY A CA 1
ATOM 668 C C . GLY A 1 97 ? 13.851 10.204 5.262 1.00 66.31 97 GLY A C 1
ATOM 669 O O . GLY A 1 97 ? 14.991 10.594 5.046 1.00 66.31 97 GLY A O 1
ATOM 670 N N . SER A 1 98 ? 13.640 9.076 5.924 1.00 60.41 98 SER A N 1
ATOM 671 C CA . SER A 1 98 ? 14.687 8.261 6.558 1.00 60.41 98 SER A CA 1
ATOM 672 C C . SER A 1 98 ? 15.731 7.697 5.586 1.00 60.41 98 SER A C 1
ATOM 674 O O . SER A 1 98 ? 16.887 7.487 5.950 1.00 60.41 98 SER A O 1
ATOM 676 N N . VAL A 1 99 ? 15.321 7.461 4.339 1.00 74.06 99 VAL A N 1
ATOM 677 C CA . VAL A 1 99 ? 16.129 6.795 3.304 1.00 74.06 99 VAL A CA 1
ATOM 678 C C . VAL A 1 99 ? 15.979 7.445 1.922 1.00 74.06 99 VAL A C 1
ATOM 680 O O . VAL A 1 99 ? 16.386 6.869 0.920 1.00 74.06 99 VAL A O 1
ATOM 683 N N . GLY A 1 100 ? 15.367 8.633 1.843 1.00 83.00 100 GLY A N 1
ATOM 684 C CA . GLY A 1 100 ? 15.143 9.362 0.591 1.00 83.00 100 GLY A CA 1
ATOM 685 C C . GLY A 1 100 ? 14.191 8.675 -0.405 1.00 83.00 100 GLY A C 1
ATOM 686 O O . GLY A 1 100 ? 14.288 8.928 -1.603 1.00 83.00 100 GLY A O 1
ATOM 687 N N . CYS A 1 101 ? 13.309 7.776 0.028 1.00 86.56 101 CYS A N 1
ATOM 688 C CA . CYS A 1 101 ? 12.384 7.055 -0.857 1.00 86.56 101 CYS A CA 1
ATOM 689 C C . CYS A 1 101 ? 10.937 7.259 -0.400 1.00 86.56 101 CYS A C 1
ATOM 691 O O . CYS A 1 101 ? 10.450 6.414 0.325 1.00 86.56 101 CYS A O 1
ATOM 693 N N . CYS A 1 102 ? 10.236 8.315 -0.798 1.00 87.88 102 CYS A N 1
ATOM 694 C CA . CYS A 1 102 ? 8.919 8.676 -0.266 1.00 87.88 102 CYS A CA 1
ATOM 695 C C . CYS A 1 102 ? 7.781 7.891 -0.908 1.00 87.88 102 CYS A C 1
ATOM 697 O O . CYS A 1 102 ? 7.756 7.714 -2.117 1.00 87.88 102 CYS A O 1
ATOM 699 N N . ASP A 1 103 ? 6.809 7.450 -0.121 1.00 88.56 103 ASP A N 1
ATOM 700 C CA . ASP A 1 103 ? 5.602 6.821 -0.647 1.00 88.56 103 ASP A CA 1
ATOM 701 C C . ASP A 1 103 ? 4.538 7.884 -0.968 1.00 88.56 103 ASP A C 1
ATOM 703 O O . ASP A 1 103 ? 4.108 8.615 -0.073 1.00 88.56 103 ASP A O 1
ATOM 707 N N . PRO A 1 104 ? 4.093 8.015 -2.230 1.00 91.38 104 PRO A N 1
ATOM 708 C CA . PRO A 1 104 ? 3.019 8.943 -2.561 1.00 91.38 104 PRO A CA 1
ATOM 709 C C . PRO A 1 104 ? 1.656 8.553 -1.976 1.00 91.38 104 PRO A C 1
ATOM 711 O O . PRO A 1 104 ? 0.787 9.420 -1.859 1.00 91.38 104 PRO A O 1
ATOM 714 N N . ALA A 1 105 ? 1.454 7.270 -1.662 1.00 88.06 105 ALA A N 1
ATOM 715 C CA . ALA A 1 105 ? 0.187 6.709 -1.209 1.00 88.06 105 ALA A CA 1
ATOM 716 C C . ALA A 1 105 ? -0.034 6.815 0.306 1.00 88.06 105 ALA A C 1
ATOM 718 O O . ALA A 1 105 ? -1.181 6.748 0.750 1.00 88.06 105 ALA A O 1
ATOM 719 N N . GLN A 1 106 ? 1.047 6.956 1.077 1.00 80.94 106 GLN A N 1
ATOM 720 C CA . GLN A 1 106 ? 1.038 7.055 2.534 1.00 80.94 106 GLN A CA 1
ATOM 721 C C . GLN A 1 106 ? 2.230 7.888 3.009 1.00 80.94 106 GLN A C 1
ATOM 723 O O . GLN A 1 106 ? 3.354 7.685 2.565 1.00 80.94 106 GLN A O 1
ATOM 728 N N . ALA A 1 107 ? 2.044 8.793 3.968 1.00 65.25 107 ALA A N 1
ATOM 729 C CA . ALA A 1 107 ? 3.097 9.751 4.313 1.00 65.25 107 ALA A CA 1
ATOM 730 C C . ALA A 1 107 ? 3.851 9.460 5.615 1.00 65.25 107 ALA A C 1
ATOM 732 O O . ALA A 1 107 ? 4.050 10.300 6.492 1.00 65.25 107 ALA A O 1
ATOM 733 N N . TRP A 1 108 ? 4.351 8.236 5.702 1.00 68.25 108 TRP A N 1
ATOM 734 C CA . TRP A 1 108 ? 4.942 7.666 6.908 1.00 68.25 108 TRP A CA 1
ATOM 735 C C . TRP A 1 108 ? 6.402 8.069 7.200 1.00 68.25 108 TRP A C 1
ATOM 737 O O . TRP A 1 108 ? 7.003 7.568 8.150 1.00 68.25 108 TRP A O 1
ATOM 747 N N . GLN A 1 109 ? 6.997 8.973 6.413 1.00 62.00 109 GLN A N 1
ATOM 748 C CA . GLN A 1 109 ? 8.448 9.243 6.444 1.00 62.00 109 GLN A CA 1
ATOM 749 C C . GLN A 1 109 ? 8.886 10.483 7.211 1.00 62.00 109 GLN A C 1
ATOM 751 O O . GLN A 1 109 ? 10.071 10.830 7.190 1.00 62.00 109 GLN A O 1
ATOM 756 N N . ARG A 1 110 ? 7.973 11.172 7.900 1.00 55.75 110 ARG A N 1
ATOM 757 C CA . ARG A 1 110 ? 8.363 12.389 8.599 1.00 55.75 110 ARG A CA 1
ATOM 758 C C . ARG A 1 110 ? 9.085 12.016 9.889 1.00 55.75 110 ARG A C 1
ATOM 760 O O . ARG A 1 110 ? 8.478 11.772 10.923 1.00 55.75 110 ARG A O 1
ATOM 767 N N . LEU A 1 111 ? 10.410 12.018 9.811 1.00 48.53 111 LEU A N 1
ATOM 768 C CA . LEU A 1 111 ? 11.259 12.353 10.940 1.00 48.53 111 LEU A CA 1
ATOM 769 C C . LEU A 1 111 ? 10.991 13.822 11.255 1.00 48.53 111 LEU A C 1
ATOM 771 O O . LEU A 1 111 ? 11.341 14.702 10.465 1.00 48.53 111 LEU A O 1
ATOM 775 N N . SER A 1 112 ? 10.378 14.119 12.399 1.00 44.84 112 SER A N 1
ATOM 776 C CA . SER A 1 112 ? 10.674 15.416 12.985 1.00 44.84 112 SER A CA 1
ATOM 777 C C . SER A 1 112 ? 12.176 15.388 13.274 1.00 44.84 112 SER A C 1
ATOM 779 O O . SER A 1 112 ? 12.683 14.504 13.964 1.00 44.84 112 SER A O 1
ATOM 781 N N . SER A 1 113 ? 12.922 16.333 12.711 1.00 43.69 113 SER A N 1
ATOM 782 C CA . SER A 1 113 ? 14.321 16.567 13.079 1.00 43.69 113 SER A CA 1
ATOM 783 C C . SER A 1 113 ? 14.493 16.753 14.599 1.00 43.69 113 SER A C 1
ATOM 785 O O . SER A 1 113 ? 15.591 16.588 15.116 1.00 43.69 113 SER A O 1
ATOM 787 N N . GLU A 1 114 ? 13.403 17.023 15.328 1.00 47.12 114 GLU A N 1
ATOM 788 C CA . GLU A 1 114 ? 13.345 17.056 16.790 1.00 47.12 114 GLU A CA 1
ATOM 789 C C . GLU A 1 114 ? 13.456 15.677 17.478 1.00 47.12 114 GLU A C 1
ATOM 791 O O . GLU A 1 114 ? 13.882 15.616 18.632 1.00 47.12 114 GLU A O 1
ATOM 796 N N . GLU A 1 115 ? 13.118 14.551 16.832 1.00 46.38 115 GLU A N 1
ATOM 797 C CA . GLU A 1 115 ? 13.285 13.224 17.457 1.00 46.38 115 GLU A CA 1
ATOM 798 C C . GLU A 1 115 ? 14.764 12.833 17.629 1.00 46.38 115 GLU A C 1
ATOM 800 O O . GLU A 1 115 ? 15.091 12.101 18.567 1.00 46.38 115 GLU A O 1
ATOM 805 N N . GLY A 1 116 ? 15.666 13.375 16.798 1.00 43.41 116 GLY A N 1
ATOM 806 C CA . GLY A 1 116 ? 17.117 13.222 16.962 1.00 43.41 116 GLY A CA 1
ATOM 807 C C . GLY A 1 116 ? 17.653 13.837 18.262 1.00 43.41 116 GLY A C 1
ATOM 808 O O . GLY A 1 116 ? 18.634 13.339 18.812 1.00 43.41 116 GLY A O 1
ATOM 809 N N . GLU A 1 117 ? 16.976 14.856 18.805 1.00 40.28 117 GLU A N 1
ATOM 810 C CA . GLU A 1 117 ? 17.326 15.484 20.088 1.00 40.28 117 GLU A CA 1
ATOM 811 C C . GLU A 1 117 ? 16.490 14.955 21.267 1.00 40.28 117 GLU A C 1
ATOM 813 O O . GLU A 1 117 ? 16.979 14.909 22.395 1.00 40.28 117 GLU A O 1
ATOM 818 N N . ARG A 1 118 ? 15.254 14.484 21.040 1.00 41.28 118 ARG A N 1
ATOM 819 C CA . ARG A 1 118 ? 14.392 13.931 22.110 1.00 41.28 118 ARG A CA 1
ATOM 820 C C . ARG A 1 118 ? 14.714 12.484 22.505 1.00 41.28 118 ARG A C 1
ATOM 822 O O . ARG A 1 118 ? 14.184 12.008 23.509 1.00 41.28 118 ARG A O 1
ATOM 829 N N . ALA A 1 119 ? 15.557 11.776 21.752 1.00 37.22 119 ALA A N 1
ATOM 830 C CA . ALA A 1 119 ? 15.872 10.365 21.984 1.00 37.22 119 ALA A CA 1
ATOM 831 C C . ALA A 1 119 ? 17.379 10.055 22.001 1.00 37.22 119 ALA A C 1
ATOM 833 O O . ALA A 1 119 ? 17.809 9.032 21.476 1.00 37.22 119 ALA A O 1
ATOM 834 N N . GLN A 1 120 ? 18.185 10.867 22.685 1.00 34.25 120 GLN A N 1
ATOM 835 C CA . GLN A 1 120 ? 19.251 10.255 23.475 1.00 34.25 120 GLN A CA 1
ATOM 836 C C . GLN A 1 120 ? 18.633 9.921 24.830 1.00 34.25 120 GLN A C 1
ATOM 838 O O . GLN A 1 120 ? 18.280 10.849 25.561 1.00 34.25 120 GLN A O 1
ATOM 843 N N . PRO A 1 121 ? 18.440 8.636 25.191 1.00 35.91 121 PRO A N 1
ATOM 844 C CA . PRO A 1 121 ? 18.186 8.335 26.584 1.00 35.91 121 PRO A CA 1
ATOM 845 C C . PRO A 1 121 ? 19.360 8.947 27.343 1.00 35.91 121 PRO A C 1
ATOM 847 O O . PRO A 1 121 ? 20.518 8.607 27.081 1.00 35.91 121 PRO A O 1
ATOM 850 N N . SER A 1 122 ? 19.089 9.856 28.283 1.00 37.97 122 SER A N 1
ATOM 851 C CA . SER A 1 122 ? 20.046 10.011 29.365 1.00 37.97 122 SER A CA 1
ATOM 852 C C . SER A 1 122 ? 20.306 8.585 29.854 1.00 37.97 122 SER A C 1
ATOM 854 O O . SER A 1 122 ? 19.368 7.804 30.041 1.00 37.97 122 SER A O 1
ATOM 856 N N . GLN A 1 123 ? 21.568 8.184 29.989 1.00 39.28 123 GLN A N 1
ATOM 857 C CA . GLN A 1 123 ? 21.952 6.846 30.463 1.00 39.28 123 GLN A CA 1
ATOM 858 C C . GLN A 1 123 ? 21.497 6.566 31.919 1.00 39.28 123 GLN A C 1
ATOM 860 O O . GLN A 1 123 ? 22.045 5.712 32.605 1.00 39.28 123 GLN A O 1
ATOM 865 N N . GLN A 1 124 ? 20.483 7.282 32.401 1.00 35.12 124 GLN A N 1
ATOM 866 C CA . GLN A 1 124 ? 19.791 7.134 33.667 1.00 35.12 124 GLN A CA 1
ATOM 867 C C . GLN A 1 124 ? 18.289 6.910 33.442 1.00 35.12 124 GLN A C 1
ATOM 869 O O . GLN A 1 124 ? 17.461 7.420 34.193 1.00 35.12 124 GLN A O 1
ATOM 874 N N . ALA A 1 125 ? 17.909 6.123 32.431 1.00 34.78 125 ALA A N 1
ATOM 875 C CA . ALA A 1 125 ? 16.634 5.422 32.503 1.00 34.78 125 ALA A CA 1
ATOM 876 C C . ALA A 1 125 ? 16.743 4.419 33.661 1.00 34.78 125 ALA A C 1
ATOM 878 O O . ALA A 1 125 ? 17.200 3.289 33.492 1.00 34.78 125 ALA A O 1
ATOM 879 N N . THR A 1 126 ? 16.399 4.876 34.866 1.00 36.03 126 THR A N 1
ATOM 880 C CA . THR A 1 126 ? 16.118 4.017 36.010 1.00 36.03 126 THR A CA 1
ATOM 881 C C . THR A 1 126 ? 15.186 2.933 35.496 1.00 36.03 126 THR A C 1
ATOM 883 O O . THR A 1 126 ? 14.128 3.261 34.961 1.00 36.03 126 THR A O 1
ATOM 886 N N . LEU A 1 127 ? 15.614 1.670 35.575 1.00 34.78 127 LEU A N 1
ATOM 887 C CA . LEU A 1 127 ? 14.770 0.508 35.313 1.00 34.78 127 LEU A CA 1
ATOM 888 C C . LEU A 1 127 ? 13.465 0.726 36.077 1.00 34.78 127 LEU A C 1
ATOM 890 O O . LEU A 1 127 ? 13.434 0.548 37.294 1.00 34.78 127 LEU A O 1
ATOM 894 N N . VAL A 1 128 ? 12.420 1.176 35.378 1.00 36.56 128 VAL A N 1
ATOM 895 C CA . VAL A 1 128 ? 11.078 1.233 35.940 1.00 36.56 128 VAL A CA 1
ATOM 896 C C . VAL A 1 128 ? 10.797 -0.199 36.351 1.00 36.56 128 VAL A C 1
ATOM 898 O O . VAL A 1 128 ? 10.943 -1.129 35.545 1.00 36.56 128 VAL A O 1
ATOM 901 N N . SER A 1 129 ? 10.567 -0.382 37.650 1.00 35.88 129 SER A N 1
ATOM 902 C CA . SER A 1 129 ? 10.338 -1.690 38.231 1.00 35.88 129 SER A CA 1
ATOM 903 C C . SER A 1 129 ? 9.235 -2.383 37.443 1.00 35.88 129 SER A C 1
ATOM 905 O O . SER A 1 129 ? 8.329 -1.771 36.881 1.00 35.88 129 SER A O 1
ATOM 907 N N . LYS A 1 130 ? 9.342 -3.702 37.383 1.00 42.31 130 LYS A N 1
ATOM 908 C CA . LYS A 1 130 ? 8.498 -4.612 36.608 1.00 42.31 130 LYS A CA 1
ATOM 909 C C . LYS A 1 130 ? 6.992 -4.536 36.951 1.00 42.31 130 LYS A C 1
ATOM 911 O O . LYS A 1 130 ? 6.237 -5.279 36.330 1.00 42.31 130 LYS A O 1
ATOM 916 N N . ASP A 1 131 ? 6.594 -3.662 37.877 1.00 35.41 131 ASP A N 1
ATOM 917 C CA . ASP A 1 131 ? 5.324 -3.663 38.604 1.00 35.41 131 ASP A CA 1
ATOM 918 C C . ASP A 1 131 ? 4.294 -2.614 38.140 1.00 35.41 131 ASP A C 1
ATOM 920 O O . ASP A 1 131 ? 3.139 -2.731 38.525 1.00 35.41 131 ASP A O 1
ATOM 924 N N . ASP A 1 132 ? 4.629 -1.673 37.245 1.00 33.41 132 ASP A N 1
ATOM 925 C CA . ASP A 1 132 ? 3.650 -0.690 36.717 1.00 33.41 132 ASP A CA 1
ATOM 926 C C . ASP A 1 132 ? 2.997 -1.101 35.376 1.00 33.41 132 ASP A C 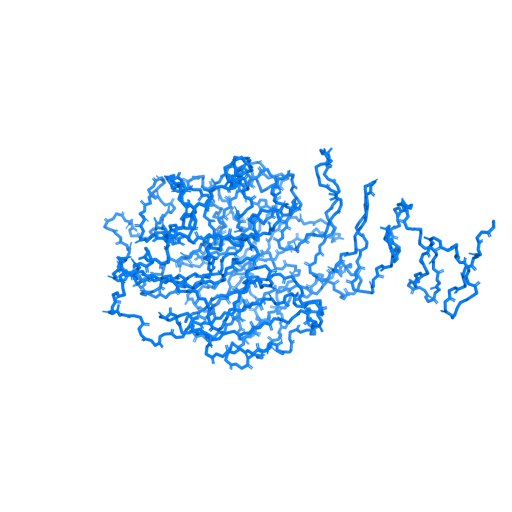1
ATOM 928 O O . ASP A 1 132 ? 2.374 -0.292 34.692 1.00 33.41 132 ASP A O 1
ATOM 932 N N . ARG A 1 133 ? 3.088 -2.378 34.976 1.00 39.12 133 ARG A N 1
ATOM 933 C CA . ARG A 1 133 ? 2.398 -2.913 33.778 1.00 39.12 133 ARG A CA 1
ATOM 934 C C . ARG A 1 133 ? 0.973 -3.398 34.061 1.00 39.12 133 ARG A C 1
ATOM 936 O O . ARG A 1 133 ? 0.536 -4.393 33.489 1.00 39.12 133 ARG A O 1
ATOM 943 N N . PHE A 1 134 ? 0.241 -2.684 34.908 1.00 35.06 134 PHE A N 1
ATOM 944 C CA . PHE A 1 134 ? -1.200 -2.873 35.035 1.00 35.06 134 PHE A CA 1
ATOM 945 C C . PHE A 1 134 ? -1.902 -2.178 33.863 1.00 35.06 134 PHE A C 1
ATOM 947 O O . PHE A 1 134 ? -2.432 -1.079 33.990 1.00 35.06 134 PHE A O 1
ATOM 954 N N . PHE A 1 135 ? -1.901 -2.829 32.699 1.00 43.19 135 PHE A N 1
ATOM 955 C CA . PHE A 1 135 ? -3.100 -2.753 31.874 1.00 43.19 135 PHE A CA 1
ATOM 956 C C . PHE A 1 135 ? -4.138 -3.564 32.636 1.00 43.19 135 PHE A C 1
ATOM 958 O O . PHE A 1 135 ? -3.917 -4.751 32.870 1.00 43.19 135 PHE A O 1
ATOM 965 N N . ASP A 1 136 ? -5.194 -2.901 33.098 1.00 38.88 136 ASP A N 1
ATOM 966 C CA . ASP A 1 136 ? -6.357 -3.568 33.670 1.00 38.88 136 ASP A CA 1
ATOM 967 C C . ASP A 1 136 ? -6.791 -4.625 32.644 1.00 38.88 136 ASP A C 1
ATOM 969 O O . ASP A 1 136 ? -7.160 -4.287 31.515 1.00 38.88 136 ASP A O 1
ATOM 973 N N . GLU A 1 137 ? -6.614 -5.908 32.971 1.00 42.62 137 GLU A N 1
ATOM 974 C CA . GLU A 1 137 ? -7.126 -7.009 32.162 1.00 42.62 137 GLU A CA 1
ATOM 975 C C . GLU A 1 137 ? -8.641 -6.987 32.330 1.00 42.62 137 GLU A C 1
ATOM 977 O O . GLU A 1 137 ? -9.212 -7.757 33.095 1.00 42.62 137 GLU A O 1
ATOM 982 N N . GLY A 1 138 ? -9.293 -6.047 31.644 1.00 44.09 138 GLY A N 1
ATOM 983 C CA . GLY A 1 138 ? -10.716 -6.121 31.395 1.00 44.09 138 GLY A CA 1
ATOM 984 C C . GLY A 1 138 ? -10.972 -7.428 30.657 1.00 44.09 138 GLY A C 1
ATOM 985 O O . GLY A 1 138 ? -10.766 -7.519 29.447 1.00 44.09 138 GLY A O 1
ATOM 986 N N . GLU A 1 139 ? -11.357 -8.464 31.399 1.00 45.78 139 GLU A N 1
ATOM 987 C CA . GLU A 1 139 ? -12.097 -9.593 30.859 1.00 45.78 139 GLU A CA 1
ATOM 988 C C . GLU A 1 139 ? -13.379 -9.007 30.265 1.00 45.78 139 GLU A C 1
ATOM 990 O O . GLU A 1 139 ? -14.288 -8.682 31.014 1.00 45.78 139 GLU A O 1
ATOM 995 N N . ASP A 1 140 ? -13.394 -8.728 28.957 1.00 46.50 140 ASP A N 1
ATOM 996 C CA . ASP A 1 140 ? -14.532 -8.971 28.060 1.00 46.50 140 ASP A CA 1
ATOM 997 C C . ASP A 1 140 ? -14.324 -8.374 26.648 1.00 46.50 140 ASP A C 1
ATOM 999 O O . ASP A 1 140 ? -13.897 -7.234 26.477 1.00 46.50 140 ASP A O 1
ATOM 1003 N N . ALA A 1 141 ? -14.695 -9.182 25.638 1.00 47.78 141 ALA A N 1
ATOM 1004 C CA . ALA A 1 141 ? -15.375 -8.831 24.370 1.00 47.78 141 ALA A CA 1
ATOM 1005 C C . ALA A 1 141 ? -14.728 -9.207 23.015 1.00 47.78 141 ALA A C 1
ATOM 1007 O O . ALA A 1 141 ? -15.481 -9.368 22.060 1.00 47.78 141 ALA A O 1
ATOM 1008 N N . ILE A 1 142 ? -13.417 -9.462 22.881 1.00 56.88 142 ILE A N 1
ATOM 1009 C CA . ILE A 1 142 ? -12.832 -9.890 21.575 1.00 56.88 142 ILE A CA 1
ATOM 1010 C C . ILE A 1 142 ? -12.375 -11.357 21.597 1.00 56.88 142 ILE A C 1
ATOM 1012 O O . ILE A 1 142 ? -11.372 -11.728 20.994 1.00 56.88 142 ILE A O 1
ATOM 1016 N N . GLN A 1 143 ? -13.065 -12.234 22.329 1.00 61.75 143 GLN A N 1
ATOM 1017 C CA . GLN A 1 143 ? -12.665 -13.643 22.377 1.00 61.75 143 GLN A CA 1
ATOM 1018 C C . GLN A 1 143 ? -12.900 -14.336 21.027 1.00 61.75 143 GLN A C 1
ATOM 1020 O O . GLN A 1 143 ? -14.024 -14.424 20.539 1.00 61.75 143 GLN A O 1
ATOM 1025 N N . GLY A 1 144 ? -11.828 -14.895 20.461 1.00 70.44 144 GLY A N 1
ATOM 1026 C CA . GLY A 1 144 ? -11.910 -15.885 19.387 1.00 70.44 144 GLY A CA 1
ATOM 1027 C C . GLY A 1 144 ? -11.887 -15.356 17.953 1.00 70.44 144 GLY A C 1
ATOM 1028 O O . GLY A 1 144 ? -12.005 -16.174 17.042 1.00 70.44 144 GLY A O 1
ATOM 1029 N N . THR A 1 145 ? -11.695 -14.055 17.714 1.00 86.69 145 THR A N 1
ATOM 1030 C CA . THR A 1 145 ? -11.550 -13.540 16.340 1.00 86.69 145 THR A CA 1
ATOM 1031 C C . THR A 1 145 ? -10.109 -13.729 15.850 1.00 86.69 145 THR A C 1
ATOM 1033 O O . THR A 1 145 ? -9.195 -13.092 16.387 1.00 86.69 145 THR A O 1
ATOM 1036 N N . PRO A 1 146 ? -9.856 -14.597 14.850 1.00 94.25 146 PRO A N 1
ATOM 1037 C CA . PRO A 1 146 ? -8.530 -14.716 14.268 1.00 94.25 146 PRO A CA 1
ATOM 1038 C C . PRO A 1 146 ? -8.216 -13.469 13.439 1.00 94.25 146 PRO A C 1
ATOM 1040 O O . PRO A 1 146 ? -9.006 -13.055 12.597 1.00 94.25 146 PRO A O 1
ATOM 1043 N N . ALA A 1 147 ? -7.029 -12.911 13.640 1.00 96.25 147 ALA A N 1
ATOM 1044 C CA . ALA A 1 147 ? -6.411 -11.994 12.702 1.00 96.25 147 ALA A CA 1
ATOM 1045 C C . ALA A 1 147 ? -5.414 -12.760 11.822 1.00 96.25 147 ALA A C 1
ATOM 1047 O O . ALA A 1 147 ? -4.731 -13.689 12.266 1.00 96.25 147 ALA A O 1
ATOM 1048 N N . TYR A 1 148 ? -5.309 -12.355 10.567 1.00 97.31 148 TYR A N 1
ATOM 1049 C CA . TYR A 1 148 ? -4.361 -12.883 9.600 1.00 97.31 148 TYR A CA 1
ATOM 1050 C C . TYR A 1 148 ? -3.360 -11.798 9.255 1.00 97.31 148 TYR A C 1
ATOM 1052 O O . TYR A 1 148 ? -3.756 -10.671 8.991 1.00 97.31 148 TYR A O 1
ATOM 1060 N N . ALA A 1 149 ? -2.073 -12.122 9.230 1.00 95.81 149 ALA A N 1
ATOM 1061 C CA . ALA A 1 149 ? -1.047 -11.160 8.852 1.00 95.81 149 ALA A CA 1
ATOM 1062 C C . ALA A 1 149 ? -0.109 -11.738 7.802 1.00 95.81 149 ALA A C 1
ATOM 1064 O O . ALA A 1 149 ? 0.251 -12.915 7.867 1.00 95.81 149 ALA A O 1
ATOM 1065 N N . LEU A 1 150 ? 0.324 -10.889 6.875 1.00 93.50 150 LEU A N 1
ATOM 1066 C CA . LEU A 1 150 ? 1.451 -11.167 5.999 1.00 93.50 150 LEU A CA 1
ATOM 1067 C C . LEU A 1 150 ? 2.661 -10.385 6.492 1.00 93.50 150 LEU A C 1
ATOM 1069 O O . LEU A 1 150 ? 2.573 -9.176 6.707 1.00 93.50 150 LEU A O 1
ATOM 1073 N N . VAL A 1 151 ? 3.786 -11.072 6.680 1.00 89.69 151 VAL A N 1
ATOM 1074 C CA . VAL A 1 151 ? 5.046 -10.449 7.101 1.00 89.69 151 VAL A CA 1
ATOM 1075 C C . VAL A 1 151 ? 6.201 -10.939 6.239 1.00 89.69 151 VAL A C 1
ATOM 1077 O O . VAL A 1 151 ? 6.293 -12.126 5.926 1.00 89.69 151 VAL A O 1
ATOM 1080 N N . VAL 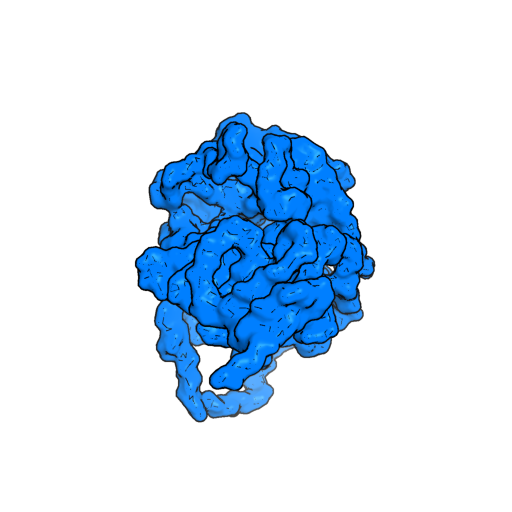A 1 152 ? 7.107 -10.038 5.878 1.00 85.31 152 VAL A N 1
ATOM 1081 C CA . VAL A 1 152 ? 8.382 -10.377 5.238 1.00 85.31 152 VAL A CA 1
ATOM 1082 C C . VAL A 1 152 ? 9.414 -10.600 6.333 1.00 85.31 152 VAL A C 1
ATOM 1084 O O . VAL A 1 152 ? 9.582 -9.743 7.197 1.00 85.31 152 VAL A O 1
ATOM 1087 N N . SER A 1 153 ? 10.094 -11.749 6.330 1.00 77.88 153 SER A N 1
ATOM 1088 C CA . SER A 1 153 ? 11.108 -12.089 7.337 1.00 77.88 153 SER A CA 1
ATOM 1089 C C . SER A 1 153 ? 12.522 -11.999 6.760 1.00 77.88 153 SER A C 1
ATOM 1091 O O . SER A 1 153 ? 12.931 -12.879 6.007 1.00 77.88 153 SER A O 1
ATOM 1093 N N . GLY A 1 154 ? 13.304 -11.007 7.194 1.00 62.78 154 GLY A N 1
ATOM 1094 C CA . GLY A 1 154 ? 14.683 -10.748 6.750 1.00 62.78 154 GLY A CA 1
ATOM 1095 C C . GLY A 1 154 ? 15.763 -11.634 7.390 1.00 62.78 154 GLY A C 1
ATOM 1096 O O . GLY A 1 154 ? 16.858 -11.165 7.690 1.00 62.78 154 GLY A O 1
ATOM 1097 N N . ALA A 1 155 ? 15.480 -12.907 7.683 1.00 54.91 155 ALA A N 1
ATOM 1098 C CA . ALA A 1 155 ? 16.458 -13.769 8.352 1.00 54.91 155 ALA A CA 1
ATOM 1099 C C . ALA A 1 155 ? 17.606 -14.162 7.397 1.00 54.91 155 ALA A C 1
ATOM 1101 O O . ALA A 1 155 ? 17.396 -14.935 6.470 1.00 54.91 155 ALA A O 1
ATOM 1102 N N . ALA A 1 156 ? 18.831 -13.715 7.704 1.00 45.78 156 ALA A N 1
ATOM 1103 C CA . ALA A 1 156 ? 20.075 -13.779 6.909 1.00 45.78 156 ALA A CA 1
ATOM 1104 C C . ALA A 1 156 ? 20.550 -15.150 6.355 1.00 45.78 156 ALA A C 1
ATOM 1106 O O . ALA A 1 156 ? 21.660 -15.251 5.836 1.00 45.78 156 ALA A O 1
ATOM 1107 N N . LYS A 1 157 ? 19.781 -16.234 6.500 1.00 48.31 157 LYS A N 1
ATOM 1108 C CA . LYS A 1 157 ? 20.122 -17.577 5.985 1.00 48.31 157 LYS A CA 1
ATOM 1109 C C . LYS A 1 157 ? 18.967 -18.305 5.299 1.00 48.31 157 LYS A C 1
ATOM 1111 O O . LYS A 1 157 ? 19.147 -19.437 4.860 1.00 48.31 157 LYS A O 1
ATOM 1116 N N . GLN A 1 158 ? 17.791 -17.698 5.230 1.00 47.88 158 GLN A N 1
ATOM 1117 C CA . GLN A 1 158 ? 16.664 -18.209 4.463 1.00 47.88 158 GLN A CA 1
ATOM 1118 C C . GLN A 1 158 ? 16.341 -17.124 3.448 1.00 47.88 158 GLN A C 1
ATOM 1120 O O . GLN A 1 158 ? 16.252 -15.965 3.836 1.00 47.88 158 GLN A O 1
ATOM 1125 N N . THR A 1 159 ? 16.214 -17.487 2.170 1.00 52.91 159 THR A N 1
ATOM 1126 C CA . THR A 1 159 ? 15.590 -16.627 1.152 1.00 52.91 159 THR A CA 1
ATOM 1127 C C . THR A 1 159 ? 14.413 -15.917 1.809 1.00 52.91 159 THR A C 1
ATOM 1129 O O . THR A 1 159 ? 13.560 -16.622 2.361 1.00 52.91 159 THR A O 1
ATOM 1132 N N . ALA A 1 160 ? 14.432 -14.582 1.870 1.00 57.44 160 ALA A N 1
ATOM 1133 C CA . ALA A 1 160 ? 13.432 -13.818 2.601 1.00 57.44 160 ALA A CA 1
ATOM 1134 C C . ALA A 1 160 ? 12.042 -14.317 2.198 1.00 57.44 160 ALA A C 1
ATOM 1136 O O . ALA A 1 160 ? 11.639 -14.252 1.038 1.00 57.44 160 ALA A O 1
ATOM 1137 N N . ALA A 1 161 ? 11.368 -14.958 3.148 1.00 74.75 161 ALA A N 1
ATOM 1138 C CA . ALA A 1 161 ? 10.114 -15.632 2.885 1.00 74.75 161 ALA A CA 1
ATOM 1139 C C . ALA A 1 161 ? 8.994 -14.715 3.352 1.00 74.75 161 ALA A C 1
ATOM 1141 O O . ALA A 1 161 ? 8.986 -14.273 4.506 1.00 74.75 161 ALA A O 1
ATOM 1142 N N . LEU A 1 162 ? 8.035 -14.465 2.465 1.00 87.12 162 LEU A N 1
ATOM 1143 C CA . LEU A 1 162 ? 6.729 -13.980 2.870 1.00 87.12 162 LEU A CA 1
ATOM 1144 C C . LEU A 1 162 ? 6.082 -15.060 3.749 1.00 87.12 162 LEU A C 1
ATOM 1146 O O . LEU A 1 162 ? 6.052 -16.241 3.392 1.00 87.12 162 LEU A O 1
ATOM 1150 N N . LEU A 1 163 ? 5.600 -14.666 4.920 1.00 89.88 163 LEU A N 1
ATOM 1151 C CA . LEU A 1 163 ? 4.996 -15.550 5.908 1.00 89.88 163 LEU A CA 1
ATOM 1152 C C . LEU A 1 163 ? 3.545 -15.147 6.139 1.00 89.88 163 LEU A C 1
ATOM 1154 O O . LEU A 1 163 ? 3.260 -13.969 6.336 1.00 89.88 163 LEU A O 1
ATOM 1158 N N . ALA A 1 164 ? 2.659 -16.136 6.198 1.00 93.31 164 ALA A N 1
ATOM 1159 C CA . ALA A 1 164 ? 1.293 -15.972 6.668 1.00 93.31 164 ALA A CA 1
ATOM 1160 C C . ALA A 1 164 ? 1.197 -16.373 8.144 1.00 93.31 164 ALA A C 1
ATOM 1162 O O . ALA A 1 164 ? 1.580 -17.481 8.535 1.00 93.31 164 ALA A O 1
ATOM 1163 N N . LEU A 1 165 ? 0.697 -15.459 8.969 1.00 94.56 165 LEU A N 1
ATOM 1164 C CA . LEU A 1 165 ? 0.460 -15.662 10.392 1.00 94.56 165 LEU A CA 1
ATOM 1165 C C . LEU A 1 165 ? -1.042 -15.748 10.655 1.00 94.56 165 LEU A C 1
ATOM 1167 O O . LEU A 1 165 ? -1.822 -14.995 10.077 1.00 94.56 165 LEU A O 1
ATOM 1171 N N . THR A 1 166 ? -1.431 -16.623 11.577 1.00 96.00 166 THR A N 1
ATOM 1172 C CA . THR A 1 166 ? -2.730 -16.556 12.254 1.00 96.00 166 THR A CA 1
ATOM 1173 C C . THR A 1 166 ? -2.477 -16.129 13.689 1.00 96.00 166 THR A C 1
ATOM 1175 O O . THR A 1 166 ? -1.694 -16.768 14.396 1.00 96.00 166 THR A O 1
ATOM 1178 N N . ILE A 1 167 ? -3.110 -15.038 14.098 1.00 95.56 167 ILE A N 1
ATOM 1179 C CA . ILE A 1 167 ? -2.941 -14.378 15.388 1.00 95.56 167 ILE A CA 1
ATOM 1180 C C . ILE A 1 167 ? -4.292 -14.428 16.097 1.00 95.56 167 ILE A C 1
ATOM 1182 O O . ILE A 1 167 ? -5.311 -14.056 15.527 1.00 95.56 167 ILE A O 1
ATOM 1186 N N . ASP A 1 168 ? -4.318 -14.887 17.338 1.00 94.56 168 ASP A N 1
ATOM 1187 C CA . ASP A 1 168 ? -5.450 -14.635 18.222 1.00 94.56 168 ASP A CA 1
ATOM 1188 C C . ASP A 1 168 ? -5.399 -13.163 18.645 1.00 94.56 168 ASP A C 1
ATOM 1190 O O . ASP A 1 168 ? -4.511 -12.762 19.403 1.00 94.56 168 ASP A O 1
ATOM 1194 N N . ALA A 1 169 ? -6.321 -12.355 18.118 1.00 93.06 169 ALA A N 1
ATOM 1195 C CA . ALA A 1 169 ? -6.309 -10.909 18.306 1.00 93.06 169 ALA A CA 1
ATOM 1196 C C . ALA A 1 169 ? -6.460 -10.494 19.780 1.00 93.06 169 ALA A C 1
ATOM 1198 O O . ALA A 1 169 ? -5.939 -9.454 20.174 1.00 93.06 169 ALA A O 1
ATOM 1199 N N . SER A 1 170 ? -7.100 -11.327 20.608 1.00 90.94 170 SER A N 1
ATOM 1200 C CA . SER A 1 170 ? -7.312 -11.042 22.034 1.00 90.94 170 SER A CA 1
ATOM 1201 C C . SER A 1 170 ? -6.067 -11.248 22.896 1.00 90.94 170 SER A C 1
ATOM 1203 O O . SER A 1 170 ? -5.890 -10.587 23.921 1.00 90.94 170 SER A O 1
ATOM 1205 N N . THR A 1 171 ? -5.186 -12.163 22.484 1.00 92.69 171 THR A N 1
ATOM 1206 C CA . THR A 1 171 ? -4.001 -12.554 23.261 1.00 92.69 171 THR A CA 1
ATOM 1207 C C . THR A 1 171 ? -2.683 -12.148 22.607 1.00 92.69 171 THR A C 1
ATOM 1209 O O . THR A 1 171 ? -1.643 -12.201 23.260 1.00 92.69 171 THR A O 1
ATOM 1212 N N . GLY A 1 172 ? -2.691 -11.778 21.322 1.00 92.69 172 GLY A N 1
ATOM 1213 C CA . GLY A 1 172 ? -1.483 -11.595 20.511 1.00 92.69 172 GLY A CA 1
ATOM 1214 C C . GLY A 1 172 ? -0.768 -12.913 20.178 1.00 92.69 172 GLY A C 1
ATOM 1215 O O . GLY A 1 172 ? 0.316 -12.917 19.591 1.00 92.69 172 GLY A O 1
ATOM 1216 N N . LYS A 1 173 ? -1.335 -14.071 20.538 1.00 94.25 173 LYS A N 1
ATOM 1217 C CA . LYS A 1 173 ? -0.694 -15.366 20.301 1.00 94.25 173 LYS A CA 1
ATOM 1218 C C . LYS A 1 173 ? -0.757 -15.736 18.820 1.00 94.25 173 LYS A C 1
ATOM 1220 O O . LYS A 1 173 ? -1.833 -15.920 18.260 1.00 94.25 173 LYS A O 1
ATOM 1225 N N . ILE A 1 174 ? 0.401 -15.950 18.206 1.00 93.00 174 ILE A N 1
ATOM 1226 C CA . ILE A 1 174 ? 0.533 -16.558 16.884 1.00 93.00 174 ILE A CA 1
ATOM 1227 C C . ILE A 1 174 ? 0.202 -18.047 17.027 1.00 93.00 174 ILE A C 1
ATOM 1229 O O . ILE A 1 174 ? 0.985 -18.840 17.552 1.00 93.00 174 ILE A O 1
ATOM 1233 N N . THR A 1 175 ? -0.985 -18.431 16.574 1.00 94.50 175 THR A N 1
ATOM 1234 C CA . THR A 1 175 ? -1.472 -19.815 16.613 1.00 94.50 175 THR A CA 1
ATOM 1235 C C . THR A 1 175 ? -0.982 -20.624 15.419 1.00 94.50 175 THR A C 1
ATOM 1237 O O . THR A 1 175 ? -0.871 -21.848 15.508 1.00 94.50 175 THR A O 1
ATOM 1240 N N . ARG A 1 176 ? -0.639 -19.953 14.313 1.00 93.69 176 ARG A N 1
ATOM 1241 C CA . ARG A 1 176 ? -0.100 -20.588 13.109 1.00 93.69 176 ARG A CA 1
ATOM 1242 C C . ARG A 1 176 ? 0.869 -19.667 12.374 1.00 93.69 176 ARG A C 1
ATOM 1244 O O . ARG A 1 176 ? 0.664 -18.460 12.316 1.00 93.69 176 ARG A O 1
ATOM 1251 N N . LYS A 1 177 ? 1.911 -20.261 11.790 1.00 92.69 177 LYS A N 1
ATOM 1252 C CA . LYS A 1 177 ? 2.921 -19.596 10.959 1.00 92.69 177 LYS A CA 1
ATOM 1253 C C . LYS A 1 177 ? 3.216 -20.471 9.745 1.00 92.69 177 LYS A C 1
ATOM 1255 O O . LYS A 1 177 ? 3.647 -21.609 9.918 1.00 92.69 177 LYS A O 1
ATOM 1260 N N . LEU A 1 178 ? 2.984 -19.956 8.544 1.00 91.31 178 LEU A N 1
ATOM 1261 C CA . LEU A 1 178 ? 3.176 -20.672 7.283 1.00 91.31 178 LEU A CA 1
ATOM 1262 C C . LEU A 1 178 ? 4.092 -19.881 6.348 1.00 91.31 178 LEU A C 1
ATOM 1264 O O . LEU A 1 178 ? 3.922 -18.667 6.241 1.00 91.31 178 LEU A O 1
ATOM 1268 N N . PRO A 1 179 ? 5.025 -20.531 5.635 1.00 90.44 179 PRO A N 1
ATOM 1269 C CA . PRO A 1 179 ? 5.646 -19.912 4.473 1.00 90.44 179 PRO A CA 1
ATOM 1270 C C . PRO A 1 179 ? 4.615 -19.741 3.356 1.00 90.44 179 PRO A C 1
ATOM 1272 O O . PRO A 1 179 ? 3.817 -20.646 3.108 1.00 90.44 179 PRO A O 1
ATOM 1275 N N . VAL A 1 180 ? 4.649 -18.599 2.669 1.00 90.88 180 VAL A N 1
ATOM 1276 C CA . VAL A 1 180 ? 3.847 -18.391 1.465 1.00 90.88 180 VAL A CA 1
ATOM 1277 C C . VAL A 1 180 ? 4.561 -19.027 0.274 1.00 90.88 180 VAL A C 1
ATOM 1279 O O . VAL A 1 180 ? 5.647 -18.618 -0.130 1.00 90.88 180 VAL A O 1
ATOM 1282 N N . THR A 1 181 ? 3.946 -20.059 -0.289 1.00 91.00 181 THR A N 1
ATOM 1283 C CA . THR A 1 181 ? 4.433 -20.809 -1.451 1.00 91.00 181 THR A CA 1
ATOM 1284 C C . THR A 1 181 ? 3.840 -20.257 -2.746 1.00 91.00 181 THR A C 1
ATOM 1286 O O . THR A 1 181 ? 2.782 -19.635 -2.733 1.00 91.00 181 THR A O 1
ATOM 1289 N N . GLY A 1 182 ? 4.527 -20.445 -3.876 1.00 88.00 182 GLY A N 1
ATOM 1290 C CA . GLY A 1 182 ? 4.085 -19.937 -5.186 1.00 88.00 182 GLY A CA 1
ATOM 1291 C C . GLY A 1 182 ? 4.364 -18.448 -5.434 1.00 88.00 182 GLY A C 1
ATOM 1292 O O . GLY A 1 182 ? 4.289 -18.002 -6.574 1.00 88.00 182 GLY A O 1
ATOM 1293 N N . PHE A 1 183 ? 4.755 -17.688 -4.405 1.00 84.25 183 PHE A N 1
ATOM 1294 C CA . PHE A 1 183 ? 5.064 -16.259 -4.530 1.00 84.25 183 PHE A CA 1
ATOM 1295 C C . PHE A 1 183 ? 6.446 -15.995 -5.149 1.00 84.25 183 PHE A C 1
ATOM 1297 O O . PHE A 1 183 ? 6.590 -15.111 -5.988 1.00 84.25 183 PHE A O 1
ATOM 1304 N N . ALA A 1 184 ? 7.448 -16.814 -4.807 1.00 75.94 184 ALA A N 1
ATOM 1305 C CA . ALA A 1 184 ? 8.839 -16.631 -5.242 1.00 75.94 184 ALA A CA 1
ATOM 1306 C C . ALA A 1 184 ? 9.038 -16.669 -6.770 1.00 75.94 184 ALA A C 1
ATOM 1308 O O . ALA A 1 184 ? 10.012 -16.131 -7.279 1.00 75.94 184 ALA A O 1
ATOM 1309 N N . ALA A 1 185 ? 8.122 -17.289 -7.522 1.00 72.00 185 ALA A N 1
ATOM 1310 C CA . ALA A 1 185 ? 8.177 -17.271 -8.985 1.00 72.00 185 ALA A CA 1
ATOM 1311 C C . ALA A 1 185 ? 7.872 -15.880 -9.578 1.00 72.00 185 ALA A C 1
ATOM 1313 O O . ALA A 1 185 ? 8.273 -15.597 -10.702 1.00 72.00 185 ALA A O 1
ATOM 1314 N N . HIS A 1 186 ? 7.165 -15.029 -8.829 1.00 71.19 186 HIS A N 1
ATOM 1315 C CA . HIS A 1 186 ? 6.802 -13.665 -9.224 1.00 71.19 186 HIS A CA 1
ATOM 1316 C C . HIS A 1 186 ? 7.689 -12.613 -8.565 1.00 71.19 186 HIS A C 1
ATOM 1318 O O . HIS A 1 186 ? 7.949 -11.574 -9.162 1.00 71.19 186 HIS A O 1
ATOM 1324 N N . ASP A 1 187 ? 8.179 -12.908 -7.365 1.00 71.69 187 ASP A N 1
ATOM 1325 C CA . ASP A 1 187 ? 9.133 -12.081 -6.641 1.00 71.69 187 ASP A CA 1
ATOM 1326 C C . ASP A 1 187 ? 10.259 -12.973 -6.091 1.00 71.69 187 ASP A C 1
ATOM 1328 O O . ASP A 1 187 ? 10.201 -13.411 -4.937 1.00 71.69 187 ASP A O 1
ATOM 1332 N N . PRO A 1 188 ? 11.274 -13.296 -6.914 1.00 62.06 188 PRO A N 1
ATOM 1333 C CA . PRO A 1 188 ? 12.361 -14.183 -6.505 1.00 62.06 188 PRO A CA 1
ATOM 1334 C C . PRO A 1 188 ? 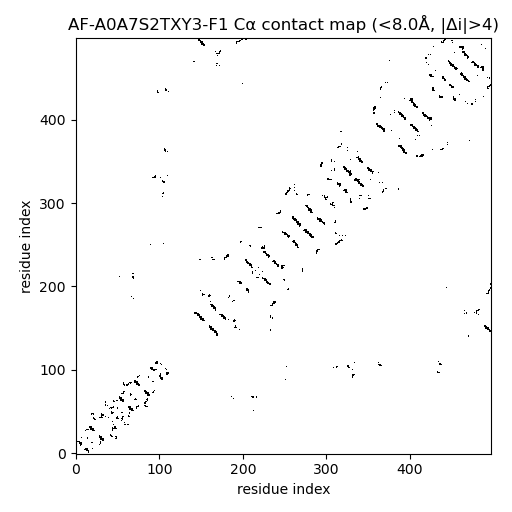13.253 -13.572 -5.424 1.00 62.06 188 PRO A C 1
ATOM 1336 O O . PRO A 1 188 ? 13.980 -14.305 -4.757 1.00 62.06 188 PRO A O 1
ATOM 1339 N N . ALA A 1 189 ? 13.199 -12.251 -5.241 1.00 59.97 189 ALA A N 1
ATOM 1340 C CA . ALA A 1 189 ? 14.000 -11.570 -4.243 1.00 59.97 189 ALA A CA 1
ATOM 1341 C C . ALA A 1 189 ? 13.350 -11.595 -2.858 1.00 59.97 189 ALA A C 1
ATOM 1343 O O . ALA A 1 189 ? 14.066 -11.693 -1.873 1.00 59.97 189 ALA A O 1
ATOM 1344 N N . GLY A 1 190 ? 12.017 -11.511 -2.759 1.00 59.88 190 GLY A N 1
ATOM 1345 C CA . GLY A 1 190 ? 11.253 -11.726 -1.518 1.00 59.88 190 GLY A CA 1
ATOM 1346 C C . GLY A 1 190 ? 11.559 -10.782 -0.341 1.00 59.88 190 GLY A C 1
ATOM 1347 O O . GLY A 1 190 ? 10.981 -10.938 0.731 1.00 59.88 190 GLY A O 1
ATOM 1348 N N . GLU A 1 191 ? 12.464 -9.816 -0.513 1.00 59.88 191 GLU A N 1
ATOM 1349 C CA . GLU A 1 191 ? 13.066 -9.034 0.578 1.00 59.88 191 GLU A CA 1
ATOM 1350 C C . GLU A 1 191 ? 12.354 -7.717 0.887 1.00 59.88 191 GLU A C 1
ATOM 1352 O O . GLU A 1 191 ? 12.540 -7.147 1.961 1.00 59.88 191 GLU A O 1
ATOM 1357 N N . SER A 1 192 ? 11.532 -7.209 -0.025 1.00 68.56 192 SER A N 1
ATOM 1358 C CA . SER A 1 192 ? 10.914 -5.895 0.136 1.00 68.56 192 SER A CA 1
ATOM 1359 C C . SER A 1 192 ? 9.486 -5.995 0.668 1.00 68.56 192 SER A C 1
ATOM 1361 O O . SER A 1 192 ? 8.698 -6.844 0.254 1.00 68.56 192 SER A O 1
ATOM 1363 N N . THR A 1 193 ? 9.124 -5.067 1.553 1.00 73.81 193 THR A N 1
ATOM 1364 C CA . THR A 1 193 ? 7.745 -4.888 2.016 1.00 73.81 193 THR A CA 1
ATOM 1365 C C . THR A 1 193 ? 6.808 -4.665 0.827 1.00 73.81 193 THR A C 1
ATOM 1367 O O . THR A 1 193 ? 7.143 -3.941 -0.119 1.00 73.81 193 THR A O 1
ATOM 1370 N N . ARG A 1 194 ? 5.636 -5.301 0.864 1.00 80.88 194 ARG A N 1
ATOM 1371 C CA . ARG A 1 194 ? 4.518 -5.046 -0.053 1.00 80.88 194 ARG A CA 1
ATOM 1372 C C . ARG A 1 194 ? 3.297 -4.668 0.741 1.00 80.88 194 ARG A C 1
ATOM 1374 O O . ARG A 1 194 ? 3.161 -5.087 1.879 1.00 80.88 194 ARG A O 1
ATOM 1381 N N . GLU A 1 195 ? 2.402 -3.932 0.115 1.00 86.31 195 GLU A N 1
ATOM 1382 C CA . GLU A 1 195 ? 1.104 -3.648 0.698 1.00 86.31 195 GLU A CA 1
ATOM 1383 C C . GLU A 1 195 ? 0.096 -4.615 0.090 1.00 86.31 195 GLU A C 1
ATOM 1385 O O . GLU A 1 195 ? -0.230 -4.540 -1.089 1.00 86.31 195 GLU A O 1
ATOM 1390 N N . PHE A 1 196 ? -0.365 -5.570 0.879 1.00 93.00 196 PHE A N 1
ATOM 1391 C CA . PHE A 1 196 ? -1.452 -6.452 0.505 1.00 93.00 196 PHE A CA 1
ATOM 1392 C C . PHE A 1 196 ? -2.754 -5.865 1.030 1.00 93.00 196 PHE A C 1
ATOM 1394 O O . PHE A 1 196 ? -2.869 -5.530 2.209 1.00 93.00 196 PHE A O 1
ATOM 1401 N N . LEU A 1 197 ? -3.757 -5.799 0.163 1.00 94.81 197 LEU A N 1
ATOM 1402 C CA . LEU A 1 197 ? -5.116 -5.471 0.573 1.00 94.81 197 LEU A CA 1
ATOM 1403 C C . LEU A 1 197 ? -5.810 -6.738 1.092 1.00 94.81 197 LEU A C 1
ATOM 1405 O O . LEU A 1 197 ? -5.570 -7.833 0.578 1.00 94.81 197 LEU A O 1
ATOM 1409 N N . TRP A 1 198 ? -6.686 -6.600 2.083 1.00 96.00 198 TRP A N 1
ATOM 1410 C CA . TRP A 1 198 ? -7.486 -7.703 2.615 1.00 96.00 198 TRP A CA 1
ATOM 1411 C C . TRP A 1 198 ? -8.896 -7.707 2.022 1.00 96.00 198 TRP A C 1
ATOM 1413 O O . TRP A 1 198 ? -9.578 -6.684 2.009 1.00 96.00 198 TRP A O 1
ATOM 1423 N N . ASP A 1 199 ? -9.354 -8.872 1.565 1.00 96.75 199 ASP A N 1
ATOM 1424 C CA . ASP A 1 199 ? -10.745 -9.109 1.188 1.00 96.75 199 ASP A CA 1
ATOM 1425 C C . ASP A 1 199 ? -11.469 -9.856 2.299 1.00 96.75 199 ASP A C 1
ATOM 1427 O O . ASP A 1 199 ? -11.328 -11.068 2.463 1.00 96.75 199 ASP A O 1
ATOM 1431 N N . THR A 1 200 ? -12.285 -9.118 3.048 1.00 92.69 200 THR A N 1
ATOM 1432 C CA . THR A 1 200 ? -13.056 -9.639 4.179 1.00 92.69 200 THR A CA 1
ATOM 1433 C C . THR A 1 200 ? -14.085 -10.694 3.775 1.00 92.69 200 THR A C 1
ATOM 1435 O O . THR A 1 200 ? -14.429 -11.535 4.604 1.00 92.69 200 THR A O 1
ATOM 1438 N N . ARG A 1 201 ? -14.569 -10.697 2.523 1.00 93.69 201 ARG A N 1
ATOM 1439 C CA . ARG A 1 201 ? -15.569 -11.666 2.041 1.00 93.69 201 ARG A CA 1
ATOM 1440 C C . ARG A 1 201 ? -14.930 -12.990 1.671 1.00 93.69 201 ARG A C 1
ATOM 1442 O O . ARG A 1 201 ? -15.442 -14.042 2.038 1.00 93.69 201 ARG A O 1
ATOM 1449 N N . ARG A 1 202 ? -13.822 -12.932 0.933 1.00 96.69 202 ARG A N 1
ATOM 1450 C CA . ARG A 1 202 ? -13.114 -14.126 0.443 1.00 96.69 202 ARG A CA 1
ATOM 1451 C C . ARG A 1 202 ? -12.047 -14.621 1.412 1.00 96.69 202 ARG A C 1
ATOM 1453 O O . ARG A 1 202 ? -11.579 -15.743 1.258 1.00 96.69 202 ARG A O 1
ATOM 1460 N N . LYS A 1 203 ? -11.693 -13.803 2.409 1.00 96.81 203 LYS A N 1
ATOM 1461 C CA . LYS A 1 203 ? -10.630 -14.049 3.393 1.00 96.81 203 LYS A CA 1
ATOM 1462 C C . LYS A 1 203 ? -9.276 -14.295 2.715 1.00 96.81 203 LYS A C 1
ATOM 1464 O O . LYS A 1 203 ? -8.533 -15.202 3.084 1.00 96.81 203 LYS A O 1
ATOM 1469 N N . LEU A 1 204 ? -8.978 -13.476 1.703 1.00 97.69 204 LEU A N 1
ATOM 1470 C CA . LEU A 1 204 ? -7.749 -13.519 0.910 1.00 97.69 204 LEU A CA 1
ATOM 1471 C C . LEU A 1 204 ? -7.022 -12.179 0.974 1.00 97.69 204 LEU A C 1
ATOM 1473 O O . LEU A 1 204 ? -7.646 -11.120 1.040 1.00 97.69 204 LEU A O 1
ATOM 1477 N N . PHE A 1 205 ? -5.700 -12.234 0.876 1.00 97.81 205 PHE A N 1
ATOM 1478 C CA . PHE A 1 205 ? -4.882 -11.064 0.585 1.00 97.81 205 PHE A CA 1
ATOM 1479 C C . PHE A 1 205 ? -4.700 -10.911 -0.920 1.00 97.81 205 PHE A C 1
ATOM 1481 O O . PHE A 1 205 ? -4.455 -11.907 -1.601 1.00 97.81 205 PHE A O 1
ATOM 1488 N N . TYR A 1 206 ? -4.751 -9.682 -1.432 1.00 97.38 206 TYR A N 1
ATOM 1489 C CA . TYR A 1 206 ? -4.414 -9.381 -2.821 1.00 97.38 206 TYR A CA 1
ATOM 1490 C C . TYR A 1 206 ? -3.256 -8.396 -2.927 1.00 97.38 206 TYR A C 1
ATOM 1492 O O . TYR A 1 206 ? -3.146 -7.450 -2.150 1.00 97.38 206 TYR A O 1
ATOM 1500 N N . TYR A 1 207 ? -2.427 -8.612 -3.939 1.00 94.31 207 TYR A N 1
ATOM 1501 C CA . TYR A 1 207 ? -1.314 -7.759 -4.322 1.00 94.31 207 TYR A CA 1
ATOM 1502 C C . TYR A 1 207 ? -1.288 -7.630 -5.841 1.00 94.31 207 TYR A C 1
ATOM 1504 O O . TYR A 1 207 ? -1.531 -8.609 -6.550 1.00 94.31 207 TYR A O 1
ATOM 1512 N N . PHE A 1 208 ? -0.991 -6.434 -6.337 1.00 94.25 208 PHE A N 1
ATOM 1513 C CA . PHE A 1 208 ? -0.771 -6.208 -7.758 1.00 94.25 208 PHE A CA 1
ATOM 1514 C C . PHE A 1 208 ? 0.691 -5.888 -8.029 1.00 94.25 208 PHE A C 1
ATOM 1516 O O . PHE A 1 208 ? 1.303 -5.106 -7.304 1.00 94.25 208 PHE A O 1
ATOM 1523 N N . ASP A 1 209 ? 1.215 -6.439 -9.119 1.00 92.19 209 ASP A N 1
ATOM 1524 C CA . ASP A 1 209 ? 2.549 -6.116 -9.619 1.00 92.19 209 ASP A CA 1
ATOM 1525 C C . ASP A 1 209 ? 2.566 -6.055 -11.147 1.00 92.19 209 ASP A C 1
ATOM 1527 O O . ASP A 1 209 ? 1.622 -6.483 -11.814 1.00 92.19 209 ASP A O 1
ATOM 1531 N N . ALA A 1 210 ? 3.658 -5.555 -11.713 1.00 90.81 210 ALA A N 1
ATOM 1532 C CA . ALA A 1 210 ? 3.966 -5.706 -13.127 1.00 90.81 210 ALA A CA 1
ATOM 1533 C C . ALA A 1 210 ? 5.279 -6.460 -13.305 1.00 90.81 210 ALA A C 1
ATOM 1535 O O . ALA A 1 210 ? 6.188 -6.355 -12.491 1.00 90.81 210 ALA A O 1
ATOM 1536 N N . ASN A 1 211 ? 5.416 -7.215 -14.390 1.00 84.69 211 ASN A N 1
ATOM 1537 C CA . ASN A 1 211 ? 6.661 -7.933 -14.646 1.00 84.69 211 ASN A CA 1
ATOM 1538 C C . ASN A 1 211 ? 7.746 -6.975 -15.176 1.00 84.69 211 ASN A C 1
ATOM 1540 O O . ASN A 1 211 ? 7.662 -6.512 -16.316 1.00 84.69 211 ASN A O 1
ATOM 1544 N N . PHE A 1 212 ? 8.761 -6.689 -14.356 1.00 82.56 212 PHE A N 1
ATOM 1545 C CA . PHE A 1 212 ? 9.931 -5.890 -14.737 1.00 82.56 212 PHE A CA 1
ATOM 1546 C C . PHE A 1 212 ? 11.145 -6.749 -15.094 1.00 82.56 212 PHE A C 1
ATOM 1548 O O . PHE A 1 212 ? 12.090 -6.236 -15.680 1.00 82.56 212 PHE A O 1
ATOM 1555 N N . THR A 1 213 ? 11.150 -8.039 -14.772 1.00 73.00 213 THR A N 1
ATOM 1556 C CA . THR A 1 213 ? 12.270 -8.934 -15.108 1.00 73.00 213 THR A CA 1
ATOM 1557 C C . THR A 1 213 ? 12.216 -9.417 -16.553 1.00 73.00 213 THR A C 1
ATOM 1559 O O . THR A 1 213 ? 13.255 -9.598 -17.188 1.00 73.00 213 THR A O 1
ATOM 1562 N N . ALA A 1 214 ? 11.019 -9.553 -17.125 1.00 63.94 214 ALA A N 1
ATOM 1563 C CA . ALA A 1 214 ? 10.862 -9.842 -18.543 1.00 63.94 214 ALA A CA 1
ATOM 1564 C C . ALA A 1 214 ? 11.473 -8.709 -19.391 1.00 63.94 214 ALA A C 1
ATOM 1566 O O . ALA A 1 214 ? 11.011 -7.570 -19.337 1.00 63.94 214 ALA A O 1
ATOM 1567 N N . ASN A 1 215 ? 12.465 -9.049 -20.224 1.00 58.06 215 ASN A N 1
ATOM 1568 C CA . ASN A 1 215 ? 13.222 -8.138 -21.101 1.00 58.06 215 ASN A CA 1
ATOM 1569 C C . ASN A 1 215 ? 14.238 -7.222 -20.390 1.00 58.06 215 ASN A C 1
ATOM 1571 O O . ASN A 1 215 ? 14.483 -6.107 -20.851 1.00 58.06 215 ASN A O 1
ATOM 1575 N N . GLY A 1 216 ? 14.824 -7.669 -19.273 1.00 60.50 216 GLY A N 1
ATOM 1576 C CA . GLY A 1 216 ? 15.936 -6.956 -18.631 1.00 60.50 216 GLY A CA 1
ATOM 1577 C C . GLY A 1 216 ? 15.550 -5.569 -18.107 1.00 60.50 216 GLY A C 1
ATOM 1578 O O . GLY A 1 216 ? 16.294 -4.607 -18.271 1.00 60.50 216 GLY A O 1
ATOM 1579 N N . GLY A 1 217 ? 14.345 -5.413 -17.548 1.00 73.12 217 GLY A N 1
ATOM 1580 C CA . GLY A 1 217 ? 13.863 -4.127 -17.024 1.00 73.12 217 GLY A CA 1
ATOM 1581 C C . GLY A 1 217 ? 13.157 -3.236 -18.046 1.00 73.12 217 GLY A C 1
ATOM 1582 O O . GLY A 1 217 ? 12.295 -2.429 -17.667 1.00 73.12 217 GLY A O 1
ATOM 1583 N N . ALA A 1 218 ? 13.473 -3.370 -19.337 1.00 82.25 218 ALA A N 1
ATOM 1584 C CA . ALA A 1 218 ? 12.926 -2.510 -20.380 1.00 82.25 218 ALA A CA 1
ATOM 1585 C C . ALA A 1 218 ? 11.412 -2.713 -20.558 1.00 82.25 218 ALA A C 1
ATOM 1587 O O . ALA A 1 218 ? 10.892 -3.828 -20.513 1.00 82.25 218 ALA A O 1
ATOM 1588 N N . ARG A 1 219 ? 10.679 -1.615 -20.774 1.00 89.56 219 ARG A N 1
ATOM 1589 C CA . ARG A 1 219 ? 9.234 -1.668 -21.028 1.00 89.56 219 ARG A CA 1
ATOM 1590 C C . ARG A 1 219 ? 8.977 -2.196 -22.451 1.00 89.56 219 ARG A C 1
ATOM 1592 O O . ARG A 1 219 ? 9.458 -1.571 -23.396 1.00 89.56 219 ARG A O 1
ATOM 1599 N N . PRO A 1 220 ? 8.186 -3.266 -22.647 1.00 91.31 220 PRO A N 1
ATOM 1600 C CA . PRO A 1 220 ? 7.781 -3.699 -23.984 1.00 91.31 220 PRO A CA 1
ATOM 1601 C C . PRO A 1 220 ? 6.923 -2.644 -24.695 1.00 91.31 220 PRO A C 1
ATOM 1603 O O . PRO A 1 220 ? 6.208 -1.877 -24.049 1.00 91.31 220 PRO A O 1
ATOM 1606 N N . ALA A 1 221 ? 6.911 -2.650 -26.032 1.00 90.44 221 ALA A N 1
ATOM 1607 C CA . ALA A 1 221 ? 6.085 -1.724 -26.818 1.00 90.44 221 ALA A CA 1
ATOM 1608 C C . ALA A 1 221 ? 4.581 -1.824 -26.476 1.00 90.44 221 ALA A C 1
ATOM 1610 O O . ALA A 1 221 ? 3.886 -0.812 -26.452 1.00 90.44 221 ALA A O 1
ATOM 1611 N N . GLY A 1 222 ? 4.095 -3.029 -26.153 1.00 91.88 222 GLY A N 1
ATOM 1612 C CA . GLY A 1 222 ? 2.712 -3.287 -25.728 1.00 91.88 222 GLY A CA 1
ATOM 1613 C C . GLY A 1 222 ? 2.416 -3.019 -24.245 1.00 91.88 222 GLY A C 1
ATOM 1614 O O . GLY A 1 222 ? 1.320 -3.341 -23.791 1.00 91.88 222 GLY A O 1
ATOM 1615 N N . GLY A 1 223 ? 3.372 -2.464 -23.493 1.00 94.38 223 GLY A N 1
ATOM 1616 C CA . GLY A 1 223 ? 3.296 -2.318 -22.038 1.00 94.38 223 GLY A CA 1
ATOM 1617 C C . GLY A 1 223 ? 3.704 -3.579 -21.282 1.00 94.38 223 GLY A C 1
ATOM 1618 O O . GLY A 1 223 ? 3.929 -4.638 -21.872 1.00 94.38 223 GLY A O 1
ATOM 1619 N N . ARG A 1 224 ? 3.844 -3.453 -19.960 1.00 93.44 224 ARG A N 1
ATOM 1620 C CA . ARG A 1 224 ? 4.129 -4.600 -19.083 1.00 93.44 224 ARG A CA 1
ATOM 1621 C C . ARG A 1 224 ? 2.844 -5.324 -18.722 1.00 93.44 224 ARG A C 1
ATOM 1623 O O . ARG A 1 224 ? 1.808 -4.699 -18.513 1.00 93.44 224 ARG A O 1
ATOM 1630 N N . ASP A 1 225 ? 2.924 -6.641 -18.619 1.00 94.31 225 ASP A N 1
ATOM 1631 C CA . ASP A 1 225 ? 1.836 -7.434 -18.063 1.00 94.31 225 ASP A CA 1
ATOM 1632 C C . ASP A 1 225 ? 1.660 -7.119 -16.576 1.00 94.31 225 ASP A C 1
ATOM 1634 O O . ASP A 1 225 ? 2.632 -7.133 -15.816 1.00 94.31 225 ASP A O 1
ATOM 1638 N N . THR A 1 226 ? 0.415 -6.849 -16.185 1.00 94.56 226 THR A N 1
ATOM 1639 C CA . THR A 1 226 ? 0.002 -6.649 -14.795 1.00 94.56 226 THR A CA 1
ATOM 1640 C C . THR A 1 226 ? -0.512 -7.972 -14.234 1.00 94.56 226 THR A C 1
ATOM 1642 O O . THR A 1 226 ? -1.286 -8.670 -14.887 1.00 94.56 226 THR A O 1
ATOM 1645 N N . TYR A 1 227 ? -0.112 -8.314 -13.016 1.00 95.12 227 TYR A N 1
ATOM 1646 C CA . TYR A 1 227 ? -0.509 -9.534 -12.324 1.00 95.12 227 TYR A CA 1
ATOM 1647 C C . TYR A 1 227 ? -1.276 -9.192 -11.053 1.00 95.12 227 TYR A C 1
ATOM 1649 O O . TYR A 1 227 ? -0.913 -8.268 -10.330 1.00 95.12 227 TYR A O 1
ATOM 1657 N N . LEU A 1 228 ? -2.312 -9.976 -10.774 1.00 96.38 228 LEU A N 1
ATOM 1658 C CA . LEU A 1 228 ? -2.994 -10.042 -9.491 1.00 96.38 228 LEU A CA 1
ATOM 1659 C C . LEU A 1 228 ? -2.534 -11.311 -8.780 1.00 96.38 228 LEU A C 1
ATOM 1661 O O . LEU A 1 228 ? -2.755 -12.419 -9.268 1.00 96.38 228 LEU A O 1
ATOM 1665 N N . VAL A 1 229 ? -1.913 -11.161 -7.620 1.00 95.50 229 VAL A N 1
ATOM 1666 C CA . VAL A 1 229 ? -1.535 -12.272 -6.753 1.00 95.50 229 VAL A CA 1
ATOM 1667 C C . VAL A 1 229 ? -2.504 -12.323 -5.588 1.00 95.50 229 VAL A C 1
ATOM 1669 O O . VAL A 1 229 ? -2.649 -11.351 -4.852 1.00 95.50 229 VAL A O 1
ATOM 1672 N N . SER A 1 230 ? -3.160 -13.466 -5.416 1.00 97.12 230 SER A N 1
ATOM 1673 C CA . SER A 1 230 ? -3.952 -13.761 -4.221 1.00 97.12 230 SER A CA 1
ATOM 1674 C C . SER A 1 230 ? -3.154 -14.641 -3.268 1.00 97.12 230 SER A C 1
ATOM 1676 O O . SER A 1 230 ? -2.428 -15.519 -3.729 1.00 97.12 230 SER A O 1
ATOM 1678 N N . VAL A 1 231 ? -3.271 -14.425 -1.961 1.00 97.19 231 VAL A N 1
ATOM 1679 C CA . VAL A 1 231 ? -2.665 -15.275 -0.930 1.00 97.19 231 VAL A CA 1
ATOM 1680 C C . VAL A 1 231 ? -3.742 -15.693 0.056 1.00 97.19 231 VAL A C 1
ATOM 1682 O O . VAL A 1 231 ? -4.374 -14.851 0.694 1.00 97.19 231 VAL A O 1
ATOM 1685 N N . ASP A 1 232 ? -3.928 -17.001 0.196 1.00 97.69 232 ASP A N 1
ATOM 1686 C CA . ASP A 1 232 ? -4.753 -17.571 1.256 1.00 97.69 232 ASP A CA 1
ATOM 1687 C C . ASP A 1 232 ? -3.903 -17.695 2.529 1.00 97.69 232 ASP A C 1
ATOM 1689 O O . ASP A 1 232 ? -2.980 -18.519 2.577 1.00 97.69 232 ASP A O 1
ATOM 1693 N N . PRO A 1 233 ? -4.178 -16.903 3.580 1.00 95.75 233 PRO A N 1
ATOM 1694 C CA . PRO A 1 233 ? -3.362 -16.924 4.787 1.00 95.75 233 PRO A CA 1
ATOM 1695 C C . PRO A 1 233 ? -3.531 -18.211 5.604 1.00 95.75 233 PRO A C 1
ATOM 1697 O O . PRO A 1 233 ? -2.702 -18.512 6.462 1.00 95.75 233 PRO A O 1
ATOM 1700 N N . THR A 1 234 ? -4.588 -18.986 5.353 1.00 96.12 234 THR A N 1
ATOM 1701 C CA . THR A 1 234 ? -4.852 -20.248 6.046 1.00 96.12 234 THR A CA 1
ATOM 1702 C C . THR A 1 234 ? -4.101 -21.417 5.419 1.00 96.12 234 THR A C 1
ATOM 1704 O O . THR A 1 234 ? -3.814 -22.394 6.107 1.00 96.12 234 THR A O 1
ATOM 1707 N N . THR A 1 235 ? -3.747 -21.348 4.139 1.00 96.69 235 THR A N 1
ATOM 1708 C CA . THR A 1 235 ? -2.966 -22.397 3.464 1.00 96.69 235 THR A CA 1
ATOM 1709 C C . THR A 1 235 ? -1.537 -21.964 3.162 1.00 96.69 235 THR A C 1
ATOM 1711 O O . THR A 1 235 ? -0.670 -22.823 3.017 1.00 96.69 235 THR A O 1
ATOM 1714 N N . GLY A 1 236 ? -1.261 -20.656 3.132 1.00 93.56 236 GLY A N 1
ATOM 1715 C CA . GLY A 1 236 ? 0.023 -20.110 2.699 1.00 93.56 236 GLY A CA 1
ATOM 1716 C C . GLY A 1 236 ? 0.256 -20.313 1.200 1.00 93.56 236 GLY A C 1
ATOM 1717 O O . GLY A 1 236 ? 1.398 -20.418 0.766 1.00 93.56 236 GLY A O 1
ATOM 1718 N N . VAL A 1 237 ? -0.799 -20.438 0.394 1.00 95.50 237 VAL A N 1
ATOM 1719 C CA . VAL A 1 237 ? -0.676 -20.617 -1.058 1.00 95.50 237 VAL A CA 1
ATOM 1720 C C . VAL A 1 237 ? -0.923 -19.282 -1.748 1.00 95.50 237 VAL A C 1
ATOM 1722 O O . VAL A 1 237 ? -1.977 -18.673 -1.565 1.00 95.50 237 VAL A O 1
ATOM 1725 N N . ALA A 1 238 ? 0.046 -18.841 -2.553 1.00 94.94 238 ALA A N 1
ATOM 1726 C CA . ALA A 1 238 ? -0.117 -17.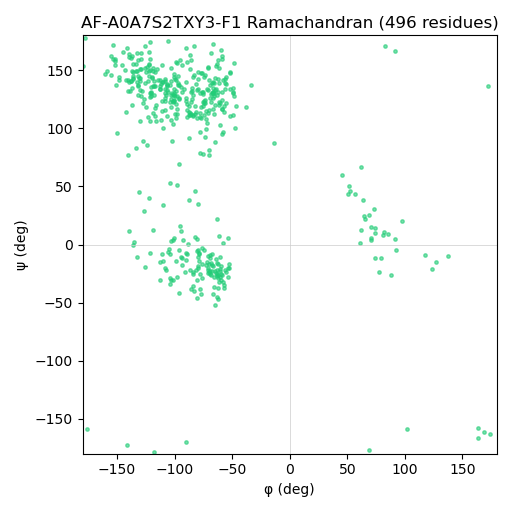724 -3.468 1.00 94.94 238 ALA A CA 1
ATOM 1727 C C . ALA A 1 238 ? -0.566 -18.219 -4.848 1.00 94.94 238 ALA A C 1
ATOM 1729 O O . ALA A 1 238 ? 0.009 -19.161 -5.401 1.00 94.94 238 ALA A O 1
ATOM 1730 N N . LYS A 1 239 ? -1.567 -17.554 -5.425 1.00 95.50 239 LYS A N 1
ATOM 1731 C CA . LYS A 1 239 ? -2.051 -17.798 -6.782 1.00 95.50 239 LYS A CA 1
ATOM 1732 C C . LYS A 1 239 ? -1.937 -16.518 -7.620 1.00 95.50 239 LYS A C 1
ATOM 1734 O O . LYS A 1 239 ? -2.744 -15.602 -7.430 1.00 95.50 239 LYS A O 1
ATOM 1739 N N . PRO A 1 240 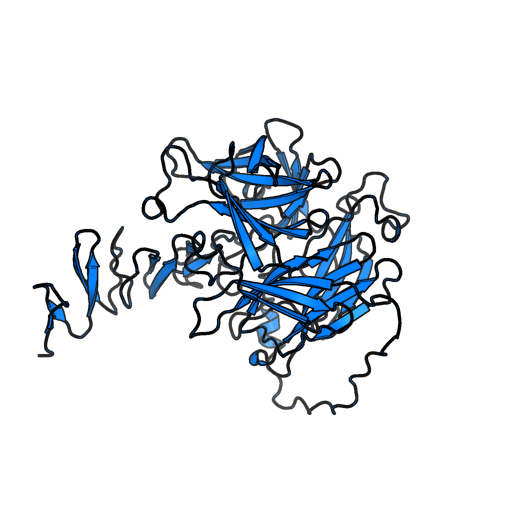? -0.963 -16.458 -8.539 1.00 93.88 240 PRO A N 1
ATOM 1740 C CA . PRO A 1 240 ? -0.801 -15.371 -9.492 1.00 93.88 240 PRO A CA 1
ATOM 1741 C C . PRO A 1 240 ? -1.762 -15.533 -10.675 1.00 93.88 240 PRO A C 1
ATOM 1743 O O . PRO A 1 240 ? -2.010 -16.643 -11.150 1.00 93.88 240 PRO A O 1
ATOM 1746 N N . MET A 1 241 ? -2.300 -14.421 -11.165 1.00 95.50 241 MET A N 1
ATOM 1747 C CA . MET A 1 241 ? -3.199 -14.366 -12.315 1.00 95.50 241 MET A CA 1
ATOM 1748 C C . MET A 1 241 ? -2.837 -13.158 -13.177 1.00 95.50 241 MET A C 1
ATOM 1750 O O . MET A 1 241 ? -2.652 -12.059 -12.658 1.00 95.50 241 MET A O 1
ATOM 1754 N N . LEU A 1 242 ? -2.723 -13.359 -14.490 1.00 95.94 242 LEU A N 1
ATOM 1755 C CA . LEU A 1 242 ? -2.544 -12.258 -15.435 1.00 95.94 242 LEU A CA 1
ATOM 1756 C C . LEU A 1 242 ? -3.825 -11.420 -15.474 1.00 95.94 242 LEU A C 1
ATOM 1758 O O . LEU A 1 242 ? -4.909 -11.975 -15.643 1.00 95.94 242 LEU A O 1
ATOM 1762 N N . VAL A 1 243 ? -3.698 -10.101 -15.342 1.00 97.81 243 VAL A N 1
ATOM 1763 C CA . VAL A 1 243 ? -4.838 -9.187 -15.415 1.00 97.81 243 VAL A CA 1
ATOM 1764 C C . VAL A 1 243 ? -5.139 -8.854 -16.873 1.00 97.81 243 VAL A C 1
ATOM 1766 O O . VAL A 1 243 ? -4.385 -8.146 -17.540 1.00 97.81 243 VAL A O 1
ATOM 1769 N N . GLU A 1 244 ? -6.264 -9.340 -17.382 1.00 98.19 244 GLU A N 1
ATOM 1770 C CA . GLU A 1 244 ? -6.736 -9.007 -18.724 1.00 98.19 244 GLU A CA 1
ATOM 1771 C C . GLU A 1 244 ? -7.326 -7.590 -18.747 1.00 98.19 244 GLU A C 1
ATOM 1773 O O . GLU A 1 244 ? -8.167 -7.249 -17.919 1.00 98.19 244 GLU A O 1
ATOM 1778 N N . GLY A 1 245 ? -6.925 -6.767 -19.719 1.00 97.75 245 GLY A N 1
ATOM 1779 C CA . GLY A 1 245 ? -7.481 -5.421 -19.928 1.00 97.75 245 GLY A CA 1
ATOM 1780 C C . GLY A 1 245 ? -6.738 -4.278 -19.228 1.00 97.75 245 GLY A C 1
ATOM 1781 O O . GLY A 1 245 ? -7.066 -3.122 -19.482 1.00 97.75 245 GLY A O 1
ATOM 1782 N N . ALA A 1 246 ? -5.721 -4.572 -18.415 1.00 97.88 246 ALA A N 1
ATOM 1783 C CA . ALA A 1 246 ? -4.813 -3.578 -17.841 1.00 97.88 246 ALA A CA 1
ATOM 1784 C C . ALA A 1 246 ? -3.355 -3.903 -18.194 1.00 97.88 246 ALA A C 1
ATOM 1786 O O . ALA A 1 246 ? -3.002 -5.057 -18.448 1.00 97.88 246 ALA A O 1
ATOM 1787 N N . LYS A 1 247 ? -2.522 -2.864 -18.241 1.00 96.88 247 LYS A N 1
ATOM 1788 C CA . LYS A 1 247 ? -1.082 -2.945 -18.498 1.00 96.88 247 LYS A CA 1
ATOM 1789 C C . LYS A 1 247 ? -0.339 -1.975 -17.592 1.00 96.88 247 LYS A C 1
ATOM 1791 O O . LYS A 1 247 ? -0.925 -1.013 -17.091 1.00 96.88 247 LYS A O 1
ATOM 1796 N N . ASP A 1 248 ? 0.964 -2.207 -17.501 1.00 95.88 248 ASP A N 1
ATOM 1797 C CA . ASP A 1 248 ? 1.942 -1.415 -16.766 1.00 95.88 248 ASP A CA 1
ATOM 1798 C C . ASP A 1 248 ? 1.792 -1.489 -15.245 1.00 95.88 248 ASP A C 1
ATOM 1800 O O . ASP A 1 248 ? 1.037 -2.300 -14.701 1.00 95.88 248 ASP A O 1
ATOM 1804 N N . TYR A 1 249 ? 2.635 -0.723 -14.556 1.00 94.88 249 TYR A N 1
ATOM 1805 C CA . TYR A 1 249 ? 2.818 -0.840 -13.121 1.00 94.88 249 TYR A CA 1
ATOM 1806 C C . TYR A 1 249 ? 1.576 -0.365 -12.357 1.00 94.88 249 TYR A C 1
ATOM 1808 O O . TYR A 1 249 ? 1.134 0.766 -12.580 1.00 94.88 249 TYR A O 1
ATOM 1816 N N . PRO A 1 250 ? 1.015 -1.197 -11.463 1.00 96.25 250 PRO A N 1
ATOM 1817 C CA . PRO A 1 250 ? -0.083 -0.812 -10.590 1.00 96.25 250 PRO A CA 1
ATOM 1818 C C . PRO A 1 250 ? 0.424 0.099 -9.462 1.00 96.25 250 PRO A C 1
ATOM 1820 O O . PRO A 1 250 ? 1.155 -0.335 -8.576 1.00 96.25 250 PRO A O 1
ATOM 1823 N N . THR A 1 251 ? 0.027 1.371 -9.479 1.00 95.81 251 THR A N 1
ATOM 1824 C CA . THR A 1 251 ? 0.486 2.386 -8.509 1.00 95.81 251 THR A CA 1
ATOM 1825 C C . THR A 1 251 ? -0.415 2.497 -7.281 1.00 95.81 251 THR A C 1
ATOM 1827 O O . THR A 1 251 ? 0.016 2.930 -6.208 1.00 95.81 251 THR A O 1
ATOM 1830 N N . GLY A 1 252 ? -1.676 2.092 -7.414 1.00 96.12 252 GLY A N 1
ATOM 1831 C CA . GLY A 1 252 ? -2.629 2.150 -6.319 1.00 96.12 252 GLY A CA 1
ATOM 1832 C C . GLY A 1 252 ? -3.815 1.242 -6.520 1.00 96.12 252 GLY A C 1
ATOM 1833 O O . GLY A 1 252 ? -4.238 0.978 -7.645 1.00 96.12 252 GLY A O 1
ATOM 1834 N N . TYR A 1 253 ? -4.318 0.715 -5.413 1.00 97.31 253 TYR A N 1
ATOM 1835 C CA . TYR A 1 253 ? -5.455 -0.181 -5.416 1.00 97.31 253 TYR A CA 1
ATOM 1836 C C . TYR A 1 253 ? -6.140 -0.221 -4.058 1.00 97.31 253 TYR A C 1
ATOM 1838 O O . TYR A 1 253 ? -5.505 -0.075 -3.017 1.00 97.31 253 TYR A O 1
ATOM 1846 N N . ALA A 1 254 ? -7.449 -0.443 -4.086 1.00 96.44 254 ALA A N 1
ATOM 1847 C CA . ALA A 1 254 ? -8.257 -0.650 -2.895 1.00 96.44 254 ALA A CA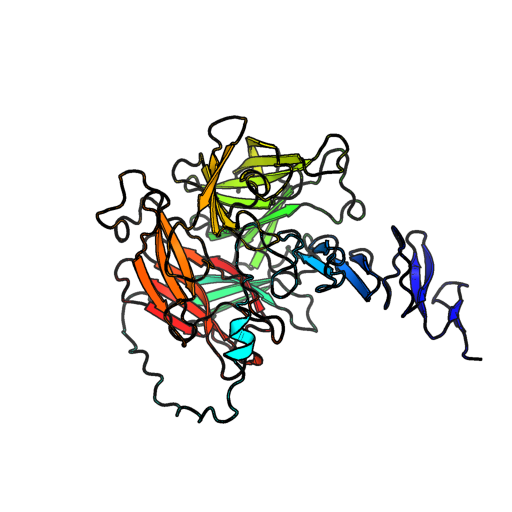 1
ATOM 1848 C C . ALA A 1 254 ? -9.522 -1.447 -3.229 1.00 96.44 254 ALA A C 1
ATOM 1850 O O . ALA A 1 254 ? -10.075 -1.340 -4.330 1.00 96.44 254 ALA A O 1
ATOM 1851 N N . LEU A 1 255 ? -9.962 -2.277 -2.284 1.00 96.75 255 LEU A N 1
ATOM 1852 C CA . LEU A 1 255 ? -11.169 -3.083 -2.432 1.00 96.75 255 LEU A CA 1
ATOM 1853 C C . LEU A 1 255 ? -12.408 -2.210 -2.234 1.00 96.75 255 LEU A C 1
ATOM 1855 O O . LEU A 1 255 ? -12.507 -1.460 -1.266 1.00 96.75 255 LEU A O 1
ATOM 1859 N N . HIS A 1 256 ? -13.357 -2.324 -3.154 1.00 96.38 256 HIS A N 1
ATOM 1860 C CA . HIS A 1 256 ? -14.662 -1.694 -3.042 1.00 96.38 256 HIS A CA 1
ATOM 1861 C C . HIS A 1 256 ? -15.683 -2.674 -2.444 1.00 96.38 256 HIS A C 1
ATOM 1863 O O . HIS A 1 256 ? -15.520 -3.895 -2.504 1.00 96.38 256 HIS A O 1
ATOM 1869 N N . GLU A 1 257 ? -16.772 -2.155 -1.879 1.00 92.75 257 GLU A N 1
ATOM 1870 C CA . GLU A 1 257 ? -17.812 -2.971 -1.242 1.00 92.75 257 GLU A CA 1
ATOM 1871 C C . GLU A 1 257 ? -18.631 -3.810 -2.231 1.00 92.75 257 GLU A C 1
ATOM 1873 O O . GLU A 1 257 ? -19.335 -4.727 -1.830 1.00 92.75 257 GLU A O 1
ATOM 1878 N N . ASP A 1 258 ? -18.518 -3.585 -3.537 1.00 95.62 258 ASP A N 1
ATOM 1879 C CA . ASP A 1 258 ? -19.047 -4.515 -4.547 1.00 95.62 258 ASP A CA 1
ATOM 1880 C C . ASP A 1 258 ? -18.190 -5.792 -4.681 1.00 95.62 258 ASP A C 1
ATOM 1882 O O . ASP A 1 258 ? -18.563 -6.718 -5.397 1.00 95.62 258 ASP A O 1
ATOM 1886 N N . GLY A 1 259 ? -17.060 -5.878 -3.970 1.00 96.38 259 GLY A N 1
ATOM 1887 C CA . GLY A 1 259 ? -16.119 -6.994 -4.031 1.00 96.38 259 GLY A CA 1
ATOM 1888 C C . GLY A 1 259 ? -15.159 -6.939 -5.221 1.00 96.38 259 GLY A C 1
ATOM 1889 O O . GLY A 1 259 ? -14.445 -7.919 -5.445 1.00 96.38 259 GLY A O 1
ATOM 1890 N N . ARG A 1 260 ? -15.144 -5.834 -5.978 1.00 98.25 260 ARG A N 1
ATOM 1891 C CA . ARG A 1 260 ? -14.179 -5.539 -7.045 1.00 98.25 260 ARG A CA 1
ATOM 1892 C C . ARG A 1 260 ? -13.090 -4.607 -6.524 1.00 98.25 260 ARG A C 1
ATOM 1894 O O . ARG A 1 260 ? -13.296 -3.843 -5.584 1.00 98.25 260 ARG A O 1
ATOM 1901 N N . ILE A 1 261 ? -11.930 -4.618 -7.166 1.00 98.50 261 ILE A N 1
ATOM 1902 C CA . ILE A 1 261 ? -10.792 -3.781 -6.771 1.00 98.50 261 ILE A CA 1
ATOM 1903 C C . ILE A 1 261 ? -10.710 -2.575 -7.703 1.00 98.50 261 ILE A C 1
ATOM 1905 O O . ILE A 1 261 ? -10.723 -2.733 -8.922 1.00 98.50 261 ILE A O 1
ATOM 1909 N N . ARG A 1 262 ? -10.633 -1.360 -7.154 1.00 98.31 262 ARG A N 1
ATOM 1910 C CA . ARG A 1 262 ? -10.304 -0.168 -7.947 1.00 98.31 262 ARG A CA 1
ATOM 1911 C C . ARG A 1 262 ? -8.796 -0.052 -8.009 1.00 98.31 262 ARG A C 1
ATOM 1913 O O . ARG A 1 262 ? -8.182 0.175 -6.974 1.00 98.31 262 ARG A O 1
ATOM 1920 N N . MET A 1 263 ? -8.215 -0.217 -9.190 1.00 98.44 263 MET A N 1
ATOM 1921 C CA . MET A 1 263 ? -6.768 -0.225 -9.420 1.00 98.44 263 MET A CA 1
ATOM 1922 C C . MET A 1 263 ? -6.385 0.900 -10.378 1.00 98.44 263 MET A C 1
ATOM 1924 O O . MET A 1 263 ? -7.110 1.154 -11.332 1.00 98.44 263 MET A O 1
ATOM 1928 N N . ALA A 1 264 ? -5.242 1.537 -10.166 1.00 98.50 264 ALA A N 1
ATOM 1929 C CA . ALA A 1 264 ? -4.635 2.468 -11.102 1.00 98.50 264 ALA A CA 1
ATOM 1930 C C . ALA A 1 264 ? -3.328 1.889 -11.645 1.00 98.50 264 ALA A C 1
ATOM 1932 O O . ALA A 1 264 ? -2.572 1.277 -10.889 1.00 98.50 264 ALA A O 1
ATOM 1933 N N . THR A 1 265 ? -3.051 2.103 -12.931 1.00 98.25 265 THR A N 1
ATOM 1934 C CA . THR A 1 265 ? -1.746 1.815 -13.538 1.00 98.25 265 THR A CA 1
ATOM 1935 C C . THR A 1 265 ? -1.145 3.055 -14.181 1.00 98.25 265 THR A C 1
ATOM 1937 O O . THR A 1 265 ? -1.862 3.985 -14.559 1.00 98.25 265 THR A O 1
ATOM 1940 N N . GLU A 1 266 ? 0.179 3.077 -14.313 1.00 97.44 266 GLU A N 1
ATOM 1941 C CA . GLU A 1 266 ? 0.886 4.123 -15.055 1.00 97.44 266 GLU A CA 1
ATOM 1942 C C . GLU A 1 266 ? 0.411 4.190 -16.515 1.00 97.44 266 GLU A C 1
ATOM 1944 O O . GLU A 1 266 ? 0.383 3.185 -17.225 1.00 97.44 266 GLU A O 1
ATOM 1949 N N . ALA A 1 267 ? 0.101 5.393 -16.997 1.00 97.62 267 ALA A N 1
ATOM 1950 C CA . ALA A 1 267 ? -0.063 5.659 -18.420 1.00 97.62 267 ALA A CA 1
ATOM 1951 C C . ALA A 1 267 ? 1.249 6.212 -18.980 1.00 97.62 267 ALA A C 1
ATOM 1953 O O . ALA A 1 267 ? 1.774 7.206 -18.478 1.00 97.62 267 ALA A O 1
ATOM 1954 N N . TRP A 1 268 ? 1.770 5.583 -20.029 1.00 97.00 268 TRP A N 1
ATOM 1955 C CA . TRP A 1 268 ? 3.026 5.970 -20.672 1.00 97.00 268 TRP A CA 1
ATOM 1956 C C . TRP A 1 268 ? 2.778 6.714 -21.986 1.00 97.00 268 TRP A C 1
ATOM 1958 O O . TRP A 1 268 ? 1.769 6.491 -22.656 1.00 97.00 268 TRP A O 1
ATOM 1968 N N . ASP A 1 269 ? 3.707 7.594 -22.364 1.00 95.75 269 ASP A N 1
ATOM 1969 C CA . ASP A 1 269 ? 3.705 8.204 -23.695 1.00 95.75 269 ASP A CA 1
ATOM 1970 C C . ASP A 1 269 ? 3.807 7.145 -24.813 1.00 95.75 269 ASP A C 1
ATOM 1972 O O . ASP A 1 269 ? 4.147 5.979 -24.593 1.00 95.75 269 ASP A O 1
ATOM 1976 N N . SER A 1 270 ? 3.550 7.556 -26.057 1.00 93.50 270 SER A N 1
ATOM 1977 C CA . SER A 1 270 ? 3.628 6.659 -27.219 1.00 93.50 270 SER A CA 1
ATOM 1978 C C . SER A 1 270 ? 5.028 6.082 -27.463 1.00 93.50 270 SER A C 1
ATOM 1980 O O . SER A 1 270 ? 5.166 5.122 -28.215 1.00 93.50 270 SER A O 1
ATOM 1982 N N . ALA A 1 271 ? 6.070 6.674 -26.870 1.00 93.00 271 ALA A N 1
ATOM 1983 C CA . ALA A 1 271 ? 7.442 6.189 -26.953 1.00 93.00 271 ALA A CA 1
ATOM 1984 C C . ALA A 1 271 ? 7.793 5.202 -25.822 1.00 93.00 271 ALA A C 1
ATOM 1986 O O . ALA A 1 271 ? 8.882 4.630 -25.847 1.00 93.00 271 ALA A O 1
ATOM 1987 N N . GLY A 1 272 ? 6.908 5.007 -24.837 1.00 92.19 272 GLY A N 1
ATOM 1988 C CA . GLY A 1 272 ? 7.160 4.206 -23.644 1.00 92.19 272 GLY A CA 1
ATOM 1989 C C . GLY A 1 272 ? 8.268 4.767 -22.748 1.00 92.19 272 GLY A C 1
ATOM 1990 O O . GLY A 1 272 ? 8.906 3.990 -22.041 1.00 92.19 272 GLY A O 1
ATOM 1991 N N . LYS A 1 273 ? 8.541 6.079 -22.809 1.00 90.50 273 LYS A N 1
ATOM 1992 C CA . LYS A 1 273 ? 9.688 6.716 -22.135 1.00 90.50 273 LYS A CA 1
ATOM 1993 C C . LYS A 1 273 ? 9.322 7.484 -20.880 1.00 90.50 273 LYS A C 1
ATOM 1995 O O . LYS A 1 273 ? 10.130 7.534 -19.956 1.00 90.50 273 LYS A O 1
ATOM 2000 N N . THR A 1 274 ? 8.148 8.102 -20.851 1.00 93.62 274 THR A N 1
ATOM 2001 C CA . THR A 1 274 ? 7.704 8.905 -19.711 1.00 93.62 274 THR A CA 1
ATOM 2002 C C . THR A 1 274 ? 6.290 8.540 -19.287 1.00 93.62 274 THR A C 1
ATOM 2004 O O . THR A 1 274 ? 5.445 8.212 -20.121 1.00 93.62 274 THR A O 1
ATOM 2007 N N . ILE A 1 275 ? 6.040 8.593 -17.978 1.00 95.06 275 ILE A N 1
ATOM 2008 C CA . ILE A 1 275 ? 4.699 8.464 -17.406 1.00 95.06 275 ILE A CA 1
ATOM 2009 C C . ILE A 1 275 ? 3.975 9.793 -17.624 1.00 95.06 275 ILE A C 1
ATOM 2011 O O . ILE A 1 275 ? 4.399 10.827 -17.106 1.00 95.06 275 ILE A O 1
ATOM 2015 N N . VAL A 1 276 ? 2.878 9.757 -18.373 1.00 97.50 276 VAL A N 1
ATOM 2016 C CA . VAL A 1 276 ? 2.062 10.922 -18.746 1.00 97.50 276 VAL A CA 1
ATOM 2017 C C . VAL A 1 276 ? 0.750 11.009 -17.974 1.00 97.50 276 VAL A C 1
ATOM 2019 O O . VAL A 1 276 ? 0.013 11.972 -18.152 1.00 97.50 276 VAL A O 1
ATOM 2022 N N . GLY A 1 277 ? 0.429 10.026 -17.133 1.00 97.69 277 GLY A N 1
ATOM 2023 C CA . GLY A 1 277 ? -0.849 9.960 -16.428 1.00 97.69 277 GLY A CA 1
ATOM 2024 C C . GLY A 1 277 ? -1.083 8.628 -15.739 1.00 97.69 277 GLY A C 1
ATOM 2025 O O . GLY A 1 277 ? -0.146 7.849 -15.546 1.00 97.69 277 GLY A O 1
ATOM 2026 N N . TYR A 1 278 ? -2.346 8.362 -15.418 1.00 98.56 278 TYR A N 1
ATOM 2027 C CA . TYR A 1 278 ? -2.794 7.104 -14.833 1.00 98.56 278 TYR A CA 1
ATOM 2028 C C . TYR A 1 278 ? -4.083 6.623 -15.498 1.00 98.56 278 TYR A C 1
ATOM 2030 O O . TYR A 1 278 ? -4.949 7.420 -15.864 1.00 98.56 278 TYR A O 1
ATOM 2038 N N . ASN A 1 279 ? -4.212 5.305 -15.631 1.00 98.56 279 ASN A N 1
ATOM 2039 C CA . ASN A 1 279 ? -5.438 4.633 -16.049 1.00 98.56 279 ASN A CA 1
ATOM 2040 C C . ASN A 1 279 ? -6.071 3.955 -14.835 1.00 98.56 279 ASN A C 1
ATOM 2042 O O . ASN A 1 279 ? -5.383 3.230 -14.123 1.00 98.56 279 ASN A O 1
ATOM 2046 N N . PHE A 1 280 ? -7.367 4.154 -14.617 1.00 98.69 280 PHE A N 1
ATOM 2047 C CA . PHE A 1 280 ? -8.111 3.614 -13.481 1.00 98.69 280 PHE A CA 1
ATOM 2048 C C . PHE A 1 280 ? -9.051 2.509 -13.947 1.00 98.69 280 PHE A C 1
ATOM 2050 O O . PHE A 1 280 ? -9.782 2.678 -14.920 1.00 98.69 280 PHE A O 1
ATOM 2057 N N . TYR A 1 281 ? -9.070 1.390 -13.234 1.00 98.69 281 TYR A N 1
ATOM 2058 C CA . TYR A 1 281 ? -9.789 0.179 -13.601 1.00 98.69 281 TYR A CA 1
ATOM 2059 C C . TYR A 1 281 ? -10.644 -0.345 -12.449 1.00 98.69 281 TYR A C 1
ATOM 2061 O O . TYR A 1 281 ? -10.283 -0.218 -11.279 1.00 98.69 281 TYR A O 1
ATOM 2069 N N . SER A 1 282 ? -11.737 -1.025 -12.791 1.00 98.44 282 SER A N 1
ATOM 2070 C CA . SER A 1 282 ? -12.441 -1.951 -11.905 1.00 98.44 282 SER A CA 1
ATOM 2071 C C . SER A 1 282 ? -12.030 -3.381 -12.242 1.00 98.44 282 SER A C 1
ATOM 2073 O O . SER A 1 282 ? -12.346 -3.890 -13.321 1.00 98.44 282 SER A O 1
ATOM 2075 N N . VAL A 1 283 ? -11.325 -4.031 -11.322 1.00 98.75 283 VAL A N 1
ATOM 2076 C CA . VAL A 1 283 ? -10.793 -5.385 -11.484 1.00 98.75 283 VAL A CA 1
ATOM 2077 C C . VAL A 1 283 ? -11.684 -6.387 -10.763 1.00 98.75 283 VAL A C 1
ATOM 2079 O O . VAL A 1 283 ? -11.989 -6.232 -9.581 1.00 98.75 283 VAL A O 1
ATOM 2082 N N . ASP A 1 284 ? -12.083 -7.429 -11.483 1.00 98.50 284 ASP A N 1
ATOM 2083 C CA . ASP A 1 284 ? -12.676 -8.631 -10.908 1.00 98.50 284 ASP A CA 1
ATOM 2084 C C . ASP A 1 284 ? -11.565 -9.510 -10.314 1.00 98.50 284 ASP A C 1
ATOM 2086 O O . ASP A 1 284 ? -10.743 -10.014 -11.088 1.00 98.50 284 ASP A O 1
ATOM 2090 N N . PRO A 1 285 ? -11.495 -9.702 -8.986 1.00 97.88 285 PRO A N 1
ATOM 2091 C CA . PRO A 1 285 ? -10.409 -10.468 -8.392 1.00 97.88 285 PRO A CA 1
ATOM 2092 C C . PRO A 1 285 ? -10.488 -11.975 -8.669 1.00 97.88 285 PRO A C 1
ATOM 2094 O O . PRO A 1 285 ? -9.470 -12.652 -8.571 1.00 97.88 285 PRO A O 1
ATOM 2097 N N . GLU A 1 286 ? -11.657 -12.514 -9.029 1.00 97.50 286 GLU A N 1
ATOM 2098 C CA . GLU A 1 286 ? -11.817 -13.947 -9.311 1.00 97.50 286 GLU A CA 1
ATOM 2099 C C . GLU A 1 286 ? -11.398 -14.285 -10.740 1.00 97.50 286 GLU A C 1
ATOM 2101 O O . GLU A 1 286 ? -10.752 -15.306 -10.983 1.00 97.50 286 GLU A O 1
ATOM 2106 N N . ALA A 1 287 ? -11.755 -13.412 -11.684 1.00 97.94 287 ALA A N 1
ATOM 2107 C CA . ALA A 1 287 ? -11.448 -13.591 -13.099 1.00 97.94 287 ALA A CA 1
ATOM 2108 C C . ALA A 1 287 ? -10.148 -12.901 -13.545 1.00 97.94 287 ALA A C 1
ATOM 2110 O O . ALA A 1 287 ? -9.721 -13.123 -14.674 1.00 97.94 287 ALA A O 1
ATOM 2111 N N . ALA A 1 288 ? -9.562 -12.040 -12.704 1.00 98.12 288 ALA A N 1
ATOM 2112 C CA . ALA A 1 288 ? -8.467 -11.134 -13.058 1.00 98.12 288 ALA A CA 1
ATOM 2113 C C . ALA A 1 288 ? -8.771 -10.309 -14.328 1.00 98.12 288 ALA A C 1
ATOM 2115 O O . ALA A 1 288 ? -7.931 -10.145 -15.206 1.00 98.12 288 ALA A O 1
ATOM 2116 N N . LYS A 1 289 ? -9.997 -9.780 -14.440 1.00 98.62 289 LYS A N 1
ATOM 2117 C CA . LYS A 1 289 ? -10.433 -8.962 -15.586 1.00 98.62 289 LYS A CA 1
ATOM 2118 C C . LYS A 1 289 ? -10.629 -7.513 -15.179 1.00 98.62 289 LYS A C 1
ATOM 2120 O O . LYS A 1 289 ? -11.431 -7.222 -14.291 1.00 98.62 289 LYS A O 1
ATOM 2125 N N . ALA A 1 290 ? -9.928 -6.615 -15.855 1.00 98.62 290 ALA A N 1
ATOM 2126 C CA . ALA A 1 290 ? -9.995 -5.179 -15.659 1.00 98.62 290 ALA A CA 1
ATOM 2127 C C . ALA A 1 290 ? -10.937 -4.521 -16.677 1.00 98.62 290 ALA A C 1
ATOM 2129 O O . ALA A 1 290 ? -10.949 -4.850 -17.861 1.00 98.62 290 ALA A O 1
ATOM 2130 N N . SER A 1 291 ? -11.726 -3.557 -16.210 1.00 98.31 291 SER A N 1
ATOM 2131 C CA . SER A 1 291 ? -12.520 -2.656 -17.051 1.00 98.31 291 SER A CA 1
ATOM 2132 C C . SER A 1 291 ? -12.107 -1.220 -16.767 1.00 98.31 291 SER A C 1
ATOM 2134 O O . SER A 1 291 ? -12.091 -0.823 -15.603 1.00 98.31 291 SER A O 1
ATOM 2136 N N . LEU A 1 292 ? -11.751 -0.462 -17.805 1.00 98.25 292 LEU A N 1
ATOM 2137 C CA . LEU A 1 292 ? -11.333 0.933 -17.666 1.00 98.25 292 LEU A CA 1
ATOM 2138 C C . LEU A 1 292 ? -12.509 1.786 -17.167 1.00 98.25 292 LEU A C 1
ATOM 2140 O O . LEU A 1 292 ? -13.589 1.757 -17.753 1.00 98.25 292 LEU A O 1
ATOM 2144 N N . LEU A 1 293 ? -12.278 2.535 -16.095 1.00 98.06 293 LEU A N 1
ATOM 2145 C CA . LEU A 1 293 ? -13.216 3.494 -15.510 1.00 98.06 293 LEU A CA 1
ATOM 2146 C C . LEU A 1 293 ? -12.935 4.910 -16.011 1.00 98.06 293 LEU A C 1
ATOM 2148 O O . LEU A 1 293 ? -13.853 5.638 -16.362 1.00 98.06 293 LEU A O 1
ATOM 2152 N N . GLY A 1 294 ? -11.657 5.276 -16.098 1.00 98.00 294 GLY A N 1
ATOM 2153 C CA . GLY A 1 294 ? -11.235 6.588 -16.564 1.00 98.00 294 GLY A CA 1
ATOM 2154 C C . GLY A 1 294 ? -9.719 6.713 -16.610 1.00 98.00 294 GLY A C 1
ATOM 2155 O O . GLY A 1 294 ? -8.987 5.792 -16.247 1.00 98.00 294 GLY A O 1
ATOM 2156 N N . SER A 1 295 ? -9.241 7.861 -17.068 1.00 98.31 295 SER A N 1
ATOM 2157 C CA . SER A 1 295 ? -7.812 8.179 -17.132 1.00 98.31 295 SER A CA 1
ATOM 2158 C C . SER A 1 295 ? -7.572 9.647 -16.817 1.00 98.31 295 SER A C 1
ATOM 2160 O O . SER A 1 295 ? -8.428 10.485 -17.097 1.00 98.31 295 SER A O 1
ATOM 2162 N N . ASN A 1 296 ? -6.417 9.981 -16.252 1.00 97.62 296 ASN A N 1
ATOM 2163 C CA . ASN A 1 296 ? -6.004 11.369 -16.074 1.00 97.62 296 ASN A CA 1
ATOM 2164 C C . ASN A 1 296 ? -4.662 11.636 -16.763 1.00 97.62 296 ASN A C 1
ATOM 2166 O O . ASN A 1 296 ? -3.932 10.717 -17.131 1.00 97.62 296 ASN A O 1
ATOM 2170 N N . VAL A 1 297 ? -4.337 12.917 -16.918 1.00 97.50 297 VAL A N 1
ATOM 2171 C CA . VAL A 1 297 ? -3.017 13.368 -17.365 1.00 97.50 297 VAL A CA 1
ATOM 2172 C C . VAL A 1 297 ? -2.254 13.845 -16.139 1.00 97.50 297 VAL A C 1
ATOM 2174 O O . VAL A 1 297 ? -2.773 14.630 -15.347 1.00 97.50 297 VAL A O 1
ATOM 2177 N N . LYS A 1 298 ? -1.023 13.369 -15.984 1.00 95.50 298 LYS A N 1
ATOM 2178 C CA . LYS A 1 298 ? -0.117 13.777 -14.918 1.00 95.50 298 LYS A CA 1
ATOM 2179 C C . LYS A 1 298 ? 0.237 15.254 -15.106 1.00 95.50 298 LYS A C 1
ATOM 2181 O O . LYS A 1 298 ? 0.596 15.674 -16.206 1.00 95.50 298 LYS A O 1
ATOM 2186 N N . GLY A 1 299 ? 0.160 16.036 -14.030 1.00 93.38 299 GLY A N 1
ATOM 2187 C CA . GLY A 1 299 ? 0.653 17.414 -14.027 1.00 93.38 299 GLY A CA 1
ATOM 2188 C C . GLY A 1 299 ? 2.151 17.496 -14.356 1.00 93.38 299 GLY A C 1
ATOM 2189 O O . GLY A 1 299 ? 2.886 16.516 -14.252 1.00 93.38 299 GLY A O 1
ATOM 2190 N N . SER A 1 300 ? 2.637 18.681 -14.731 1.00 94.25 300 SER A N 1
ATOM 2191 C CA . SER A 1 300 ? 4.059 18.885 -15.061 1.00 94.25 300 SER A CA 1
ATOM 2192 C C . SER A 1 300 ? 4.980 18.957 -13.836 1.00 94.25 300 SER A C 1
ATOM 2194 O O . SER A 1 300 ? 6.195 18.825 -13.976 1.00 94.25 300 SER A O 1
ATOM 2196 N N . LYS A 1 301 ? 4.418 19.168 -12.641 1.00 95.50 301 LYS A N 1
ATOM 2197 C CA . LYS A 1 301 ? 5.115 19.246 -11.347 1.00 95.50 301 LYS A CA 1
ATOM 2198 C C . LYS A 1 301 ? 4.161 18.881 -10.206 1.00 95.50 301 LYS A C 1
ATOM 2200 O O . LYS A 1 301 ? 2.955 18.967 -10.399 1.00 95.50 301 LYS A O 1
ATOM 2205 N N . GLU A 1 302 ? 4.688 18.546 -9.032 1.00 95.19 302 GLU A N 1
ATOM 2206 C CA . GLU A 1 302 ? 3.875 18.223 -7.845 1.00 95.19 302 GLU A CA 1
ATOM 2207 C C . GLU A 1 302 ? 3.063 19.425 -7.351 1.00 95.19 302 GLU A C 1
ATOM 2209 O O . GLU A 1 302 ? 1.846 19.354 -7.226 1.00 95.19 302 GLU A O 1
ATOM 2214 N N . SER A 1 303 ? 3.742 20.556 -7.144 1.00 94.38 303 SER A N 1
ATOM 2215 C CA . SER A 1 303 ? 3.152 21.771 -6.579 1.00 94.38 303 SER A CA 1
ATOM 2216 C C . SER A 1 303 ? 1.974 22.296 -7.409 1.00 94.38 303 SER A C 1
ATOM 2218 O O . SER A 1 303 ? 2.161 22.712 -8.564 1.00 94.38 303 SER A O 1
ATOM 2220 N N . GLY A 1 304 ? 0.781 22.310 -6.806 1.00 93.56 304 GLY A N 1
ATOM 2221 C CA . GLY A 1 304 ? -0.451 22.831 -7.394 1.00 93.56 304 GLY A CA 1
ATOM 2222 C C . GLY A 1 304 ? -1.070 21.950 -8.481 1.00 93.56 304 GLY A C 1
ATOM 2223 O O . GLY A 1 304 ? -1.909 22.451 -9.227 1.00 93.56 304 GLY A O 1
ATOM 2224 N N . ASN A 1 305 ? -0.649 20.684 -8.618 1.00 96.06 305 ASN A N 1
ATOM 2225 C CA . ASN A 1 305 ? -1.271 19.718 -9.533 1.00 96.06 305 ASN A CA 1
ATOM 2226 C C . ASN A 1 305 ? -1.633 18.426 -8.776 1.00 96.06 305 ASN A C 1
ATOM 2228 O O . ASN A 1 305 ? -0.837 17.478 -8.755 1.00 96.06 305 ASN A O 1
ATOM 2232 N N . PRO A 1 306 ? -2.840 18.342 -8.192 1.00 95.75 306 PRO A N 1
ATOM 2233 C CA . PRO A 1 306 ? -3.303 17.159 -7.465 1.00 95.75 306 PRO A CA 1
ATOM 2234 C C . PRO A 1 306 ? -3.211 15.855 -8.279 1.00 95.75 306 PRO A C 1
ATOM 2236 O O . PRO A 1 306 ? -3.011 14.772 -7.720 1.00 95.75 306 PRO A O 1
ATOM 2239 N N . GLU A 1 307 ? -3.291 15.956 -9.609 1.00 96.75 307 GLU A N 1
ATOM 2240 C CA . GLU A 1 307 ? -3.185 14.857 -10.568 1.00 96.75 307 GLU A CA 1
ATOM 2241 C C . GLU A 1 307 ? -1.824 14.150 -10.565 1.00 96.75 307 GLU A C 1
ATOM 2243 O O . GLU A 1 307 ? -1.737 13.005 -11.020 1.00 96.75 307 GLU A O 1
ATOM 2248 N N . PHE A 1 308 ? -0.758 14.809 -10.090 1.00 97.56 308 PHE A N 1
ATOM 2249 C CA . PHE A 1 308 ? 0.622 14.336 -10.249 1.00 97.56 308 PHE A CA 1
ATOM 2250 C C . PHE A 1 308 ? 0.855 12.940 -9.655 1.00 97.56 308 PHE A C 1
ATOM 2252 O O . PHE A 1 308 ? 1.623 12.162 -10.213 1.00 97.56 308 PHE A O 1
ATOM 2259 N N . TYR A 1 309 ? 0.144 12.612 -8.575 1.00 97.12 309 TYR A N 1
ATOM 2260 C CA . TYR A 1 309 ? 0.164 11.304 -7.915 1.00 97.12 309 TYR A CA 1
ATOM 2261 C C . TYR A 1 309 ? -1.248 10.718 -7.754 1.00 97.12 309 TYR A C 1
ATOM 2263 O O . TYR A 1 309 ? -1.517 9.977 -6.810 1.00 97.12 309 TYR A O 1
ATOM 2271 N N . ALA A 1 310 ? -2.185 11.054 -8.645 1.00 97.25 310 ALA A N 1
ATOM 2272 C CA . ALA A 1 310 ? -3.578 10.600 -8.542 1.00 97.25 310 ALA A CA 1
ATOM 2273 C C . ALA A 1 310 ? -3.737 9.071 -8.555 1.00 97.25 310 ALA A C 1
ATOM 2275 O O . ALA A 1 310 ? -4.653 8.548 -7.928 1.00 97.25 310 ALA A O 1
ATOM 2276 N N . GLY A 1 311 ? -2.836 8.352 -9.233 1.00 97.25 311 GLY A N 1
ATOM 2277 C CA . GLY A 1 311 ? -2.854 6.889 -9.291 1.00 97.25 311 GLY A CA 1
ATOM 2278 C C . GLY A 1 311 ? -2.354 6.178 -8.030 1.00 97.25 311 GLY A C 1
ATOM 2279 O O . GLY A 1 311 ? -2.369 4.953 -7.998 1.00 97.25 311 GLY A O 1
ATOM 2280 N N . TYR A 1 312 ? -1.883 6.892 -7.005 1.00 96.38 312 TYR A N 1
ATOM 2281 C CA . TYR A 1 312 ? -1.351 6.304 -5.767 1.00 96.38 312 TYR A CA 1
ATOM 2282 C C . TYR A 1 312 ? -2.409 6.283 -4.653 1.00 96.38 312 TYR A C 1
ATOM 2284 O O . TYR A 1 312 ? -2.186 6.775 -3.553 1.00 96.38 312 TYR A O 1
ATOM 2292 N N . HIS A 1 313 ? -3.603 5.762 -4.936 1.00 96.44 313 HIS A N 1
ATOM 2293 C CA . HIS A 1 313 ? -4.704 5.708 -3.968 1.00 96.44 313 HIS A CA 1
ATOM 2294 C C . HIS A 1 313 ? -4.686 4.430 -3.118 1.00 96.44 313 HIS A C 1
ATOM 2296 O O . HIS A 1 313 ? -4.132 3.404 -3.527 1.00 96.44 313 HIS A O 1
ATOM 2302 N N . ARG A 1 314 ? -5.322 4.496 -1.940 1.00 94.25 314 ARG A N 1
ATOM 2303 C CA . ARG A 1 314 ? -5.538 3.370 -1.003 1.00 94.25 314 ARG A CA 1
ATOM 2304 C C . ARG A 1 314 ? -6.953 3.300 -0.426 1.00 94.25 314 ARG A C 1
ATOM 2306 O O . ARG A 1 314 ? -7.253 2.390 0.334 1.00 94.25 314 ARG A O 1
ATOM 2313 N N . GLY A 1 315 ? -7.845 4.202 -0.831 1.00 94.81 315 GLY A N 1
ATOM 2314 C CA . GLY A 1 315 ? -9.273 4.094 -0.534 1.00 94.81 315 GLY A CA 1
ATOM 2315 C C . GLY A 1 315 ? -10.144 4.335 -1.756 1.00 94.81 315 GLY A C 1
ATOM 2316 O O . GLY A 1 315 ? -9.692 4.864 -2.773 1.00 94.81 315 GLY A O 1
ATOM 2317 N N . VAL A 1 316 ? -11.407 3.941 -1.633 1.00 96.38 316 VAL A N 1
ATOM 2318 C CA . VAL A 1 316 ? -12.455 4.083 -2.651 1.00 96.38 316 VAL A CA 1
ATOM 2319 C C . VAL A 1 316 ? -13.720 4.551 -1.954 1.00 96.38 316 VAL A C 1
ATOM 2321 O O . VAL A 1 316 ? -14.053 3.972 -0.925 1.00 96.38 316 VAL A O 1
ATOM 2324 N N . ALA A 1 317 ? -14.418 5.537 -2.510 1.00 95.31 317 ALA A N 1
ATOM 2325 C CA . ALA A 1 317 ? -15.721 6.006 -2.031 1.00 95.31 317 ALA A CA 1
ATOM 2326 C C . ALA A 1 317 ? -16.783 4.900 -2.015 1.00 95.31 317 ALA A C 1
ATOM 2328 O O . ALA A 1 317 ? -16.654 3.894 -2.717 1.00 95.31 317 ALA A O 1
ATOM 2329 N N . LEU A 1 318 ? -17.843 5.098 -1.229 1.00 91.81 318 LEU A N 1
ATOM 2330 C CA . LEU A 1 318 ? -19.000 4.200 -1.139 1.00 91.81 318 LEU A CA 1
ATOM 2331 C C . LEU A 1 318 ? -19.686 3.978 -2.485 1.00 91.81 318 LEU A C 1
ATOM 2333 O O . LEU A 1 318 ? -20.155 2.883 -2.772 1.00 91.81 318 LEU A O 1
ATOM 2337 N N . ASP A 1 319 ? -19.764 5.019 -3.308 1.00 93.25 319 ASP A N 1
ATOM 2338 C CA . ASP A 1 319 ? -20.378 4.934 -4.631 1.00 93.25 319 ASP A CA 1
ATOM 2339 C C . ASP A 1 319 ? -19.453 4.291 -5.680 1.00 93.25 319 ASP A C 1
ATOM 2341 O O . ASP A 1 319 ? -19.866 4.036 -6.813 1.00 93.25 319 ASP A O 1
ATOM 2345 N N . GLY A 1 320 ? -18.194 4.029 -5.315 1.00 95.12 320 GLY A N 1
ATOM 2346 C CA . GLY A 1 320 ? -17.177 3.469 -6.192 1.00 95.12 320 GLY A CA 1
ATOM 2347 C C . GLY A 1 320 ? -16.680 4.414 -7.289 1.00 95.12 320 GLY A C 1
ATOM 2348 O O . GLY A 1 320 ? -15.867 3.971 -8.107 1.00 95.12 320 GLY A O 1
ATOM 2349 N N . ASN A 1 321 ? -17.139 5.672 -7.311 1.00 96.75 321 ASN A N 1
ATOM 2350 C CA . ASN A 1 321 ? -16.830 6.667 -8.338 1.00 96.75 321 ASN A CA 1
ATOM 2351 C C . ASN A 1 321 ? -15.683 7.592 -7.946 1.00 96.75 321 ASN A C 1
ATOM 2353 O O . ASN A 1 321 ? -15.292 8.417 -8.760 1.00 96.75 321 ASN A O 1
ATOM 2357 N N . SER A 1 322 ? -15.141 7.495 -6.735 1.00 97.50 322 SER A N 1
ATOM 2358 C CA . SER A 1 322 ? -13.946 8.247 -6.349 1.00 97.50 322 SER A CA 1
ATOM 2359 C C . SER A 1 322 ? -12.926 7.354 -5.664 1.00 97.50 322 SER A C 1
ATOM 2361 O O . SER A 1 322 ? -13.279 6.388 -4.986 1.00 97.50 322 SER A O 1
ATOM 2363 N N . VAL A 1 323 ? -11.651 7.688 -5.832 1.00 97.75 323 VAL A N 1
ATOM 2364 C CA . VAL A 1 323 ? -10.544 7.065 -5.104 1.00 97.75 323 VAL A CA 1
ATOM 2365 C C . VAL A 1 323 ? -9.764 8.103 -4.312 1.00 97.75 323 VAL A C 1
ATOM 2367 O O . VAL A 1 323 ? -9.678 9.271 -4.696 1.00 97.75 323 VAL A O 1
ATOM 2370 N N . TYR A 1 324 ? -9.198 7.655 -3.197 1.00 96.56 324 TYR A N 1
ATOM 2371 C CA . TYR A 1 324 ? -8.593 8.501 -2.180 1.00 96.56 324 TYR A CA 1
ATOM 2372 C C . TYR A 1 324 ? -7.120 8.172 -1.967 1.00 96.56 324 TYR A C 1
ATOM 2374 O O . TYR A 1 324 ? -6.753 7.012 -1.741 1.00 96.56 324 TYR A O 1
ATOM 2382 N N . ARG A 1 325 ? -6.288 9.211 -1.975 1.00 94.88 325 ARG A N 1
ATOM 2383 C CA . ARG A 1 325 ? -4.874 9.159 -1.598 1.00 94.88 325 ARG A CA 1
ATOM 2384 C C . ARG A 1 325 ? -4.648 10.043 -0.382 1.00 94.88 325 ARG A C 1
ATOM 2386 O O . ARG A 1 325 ? -4.704 11.262 -0.511 1.00 94.88 325 ARG A O 1
ATOM 2393 N N . LEU A 1 326 ? -4.356 9.450 0.767 1.00 92.00 326 LEU A N 1
ATOM 2394 C CA . LEU A 1 326 ? -3.962 10.199 1.954 1.00 92.00 326 LEU A CA 1
ATOM 2395 C C . LEU A 1 326 ? -2.453 10.447 1.916 1.00 92.00 326 LEU A C 1
ATOM 2397 O O . LEU A 1 326 ? -1.678 9.503 1.810 1.00 92.00 326 LEU A O 1
ATOM 2401 N N . GLY A 1 327 ? -2.011 11.702 1.965 1.00 91.38 327 GLY A N 1
ATOM 2402 C CA . GLY A 1 327 ? -0.605 11.983 1.692 1.00 91.38 327 GLY A CA 1
ATOM 2403 C C . GLY A 1 327 ? -0.185 13.436 1.854 1.00 91.38 327 GLY A C 1
ATOM 2404 O O . GLY A 1 327 ? -0.856 14.251 2.485 1.00 91.38 327 GLY A O 1
ATOM 2405 N N . TYR A 1 328 ? 0.927 13.754 1.203 1.00 91.19 328 TYR A N 1
ATOM 2406 C CA . TYR A 1 328 ? 1.339 15.116 0.877 1.00 91.19 328 TYR A CA 1
ATOM 2407 C C . TYR A 1 328 ? 0.999 15.414 -0.576 1.00 91.19 328 TYR A C 1
ATOM 2409 O O . TYR A 1 328 ? 1.121 14.520 -1.418 1.00 91.19 328 TYR A O 1
ATOM 2417 N N . GLU A 1 329 ? 0.600 16.649 -0.880 1.00 93.44 329 GLU A N 1
ATOM 2418 C CA . GLU A 1 329 ? 0.439 17.089 -2.270 1.00 93.44 329 GLU A CA 1
ATOM 2419 C C . GLU A 1 329 ? 1.797 17.018 -2.978 1.00 93.44 329 GLU A C 1
ATOM 2421 O O . GLU A 1 329 ? 1.923 16.416 -4.046 1.00 93.44 329 GLU A O 1
ATOM 2426 N N . GLU A 1 330 ? 2.820 17.547 -2.300 1.00 93.38 330 GLU A N 1
ATOM 2427 C CA . GLU A 1 330 ? 4.221 17.536 -2.704 1.00 93.38 330 GLU A CA 1
ATOM 2428 C C . GLU A 1 330 ? 4.970 16.453 -1.921 1.00 93.38 330 GLU A C 1
ATOM 2430 O O . GLU A 1 330 ? 5.489 16.666 -0.823 1.00 93.38 330 GLU A O 1
ATOM 2435 N N . VAL A 1 331 ? 4.982 15.242 -2.473 1.00 92.12 331 VAL A N 1
ATOM 2436 C CA . VAL A 1 331 ? 5.566 14.048 -1.846 1.00 92.12 331 VAL A CA 1
ATOM 2437 C C . VAL A 1 331 ? 7.079 14.179 -1.693 1.00 92.12 331 VAL A C 1
ATOM 2439 O O . VAL A 1 331 ? 7.631 13.745 -0.685 1.00 92.12 331 VAL A O 1
ATOM 2442 N N . THR A 1 332 ? 7.761 14.808 -2.654 1.00 90.31 332 THR A N 1
ATOM 2443 C CA . THR A 1 332 ? 9.234 14.907 -2.652 1.00 90.31 332 THR A CA 1
ATOM 2444 C C . THR A 1 332 ? 9.800 15.836 -1.587 1.00 90.31 332 THR A C 1
ATOM 2446 O O . THR A 1 332 ? 10.965 15.686 -1.205 1.00 90.31 332 THR A O 1
ATOM 2449 N N . THR A 1 333 ? 8.983 16.769 -1.104 1.00 88.19 333 THR A N 1
ATOM 2450 C CA . THR A 1 333 ? 9.288 17.709 -0.017 1.00 88.19 333 THR A CA 1
ATOM 2451 C C . THR A 1 333 ? 8.486 17.416 1.249 1.00 88.19 333 THR A C 1
ATOM 2453 O O . THR A 1 333 ? 8.766 18.010 2.288 1.00 88.19 333 THR A O 1
ATOM 2456 N N . MET A 1 334 ? 7.516 16.497 1.178 1.00 85.62 334 MET A N 1
ATOM 2457 C CA . MET A 1 334 ? 6.564 16.177 2.242 1.00 85.62 334 MET A CA 1
ATOM 2458 C C . MET A 1 334 ? 5.839 17.423 2.775 1.00 85.62 334 MET A C 1
ATOM 2460 O O . MET A 1 334 ? 5.734 17.639 3.986 1.00 85.62 334 MET A O 1
ATOM 2464 N N . THR A 1 335 ? 5.357 18.269 1.860 1.00 87.81 335 THR A N 1
ATOM 2465 C CA . THR A 1 335 ? 4.617 19.501 2.177 1.00 87.81 335 THR A CA 1
ATOM 2466 C C . THR A 1 335 ? 3.151 19.405 1.773 1.00 87.81 335 THR A C 1
ATOM 2468 O O . THR A 1 335 ? 2.768 18.627 0.900 1.00 87.81 335 THR A O 1
ATOM 2471 N N . THR A 1 336 ? 2.310 20.192 2.450 1.00 89.75 336 THR A N 1
ATOM 2472 C CA . THR A 1 336 ? 0.865 20.265 2.179 1.00 89.75 336 THR A CA 1
ATOM 2473 C C . THR A 1 336 ? 0.169 18.921 2.413 1.00 89.75 336 THR A C 1
ATOM 2475 O O . THR A 1 336 ? -0.302 18.262 1.488 1.00 89.75 336 THR A O 1
ATOM 2478 N N . GLN A 1 337 ? 0.134 18.487 3.678 1.00 88.06 337 GLN A N 1
ATOM 2479 C CA . GLN A 1 337 ? -0.609 17.293 4.091 1.00 88.06 337 GLN A CA 1
ATOM 2480 C C . GLN A 1 337 ? -2.085 17.433 3.722 1.00 88.06 337 GLN A C 1
ATOM 2482 O O . GLN A 1 337 ? -2.677 18.502 3.870 1.00 88.06 337 GLN A O 1
ATOM 2487 N N . GLY A 1 338 ? -2.692 16.337 3.290 1.00 91.38 338 GLY A N 1
ATOM 2488 C CA . GLY A 1 338 ? -4.074 16.332 2.858 1.00 91.38 338 GLY A CA 1
ATOM 2489 C C . GLY A 1 338 ? -4.507 14.998 2.279 1.00 91.38 338 GLY A C 1
ATOM 2490 O O . GLY A 1 338 ? -3.866 13.963 2.474 1.00 91.38 338 GLY A O 1
ATOM 2491 N N . ILE A 1 339 ? -5.614 15.047 1.555 1.00 93.31 339 ILE A N 1
ATOM 2492 C CA . ILE A 1 339 ? -6.173 13.920 0.825 1.00 93.31 339 ILE A CA 1
ATOM 2493 C C . ILE A 1 339 ? -6.453 14.330 -0.620 1.00 93.31 339 ILE A C 1
ATOM 2495 O O . ILE A 1 339 ? -7.114 15.332 -0.893 1.00 93.31 339 ILE A O 1
ATOM 2499 N N . GLY A 1 340 ? -5.937 13.539 -1.555 1.00 95.75 340 GLY A N 1
ATOM 2500 C CA . GLY A 1 340 ? -6.257 13.629 -2.969 1.00 95.75 340 GLY A CA 1
ATOM 2501 C C . GLY A 1 340 ? -7.522 12.835 -3.257 1.00 95.75 340 GLY A C 1
ATOM 2502 O O . GLY A 1 340 ? -7.577 11.642 -2.955 1.00 95.75 340 GLY A O 1
ATOM 2503 N N . VAL A 1 341 ? -8.517 13.482 -3.856 1.00 97.06 341 VAL A N 1
ATOM 2504 C CA . VAL A 1 341 ? -9.777 12.861 -4.276 1.00 97.06 341 VAL A CA 1
ATOM 2505 C C . VAL A 1 341 ? -9.802 12.832 -5.793 1.00 97.06 341 VAL A C 1
ATOM 2507 O O . VAL A 1 341 ? -9.827 13.889 -6.420 1.00 97.06 341 VAL A O 1
ATOM 2510 N N . THR A 1 342 ? -9.779 11.637 -6.381 1.00 98.19 342 THR A N 1
ATOM 2511 C CA . THR A 1 342 ? -9.850 11.458 -7.836 1.00 98.19 342 THR A CA 1
ATOM 2512 C C . THR A 1 342 ? -11.204 10.886 -8.225 1.00 98.19 342 THR A C 1
ATOM 2514 O O . THR A 1 342 ? -11.509 9.750 -7.868 1.00 98.19 342 THR A O 1
ATOM 2517 N N . THR A 1 343 ? -11.992 11.654 -8.975 1.00 97.94 343 THR A N 1
ATOM 2518 C CA . THR A 1 343 ? -13.317 11.262 -9.470 1.00 97.94 343 THR A CA 1
ATOM 2519 C C . THR A 1 343 ? -13.192 10.475 -10.776 1.00 97.94 343 THR A C 1
ATOM 2521 O O . THR A 1 343 ? -12.458 10.871 -11.678 1.00 97.94 343 THR A O 1
ATOM 2524 N N . LEU A 1 344 ? -13.929 9.371 -10.879 1.00 96.94 344 LEU A N 1
ATOM 2525 C CA . LEU A 1 344 ? -13.924 8.363 -11.946 1.00 96.94 344 LEU A CA 1
ATOM 2526 C C . LEU A 1 344 ? -15.283 8.247 -12.663 1.00 96.94 344 LEU A C 1
ATOM 2528 O O . LEU A 1 344 ? -15.512 7.291 -13.397 1.00 96.94 344 LEU A O 1
ATOM 2532 N N . SER A 1 345 ? -16.204 9.190 -12.440 1.00 89.44 345 SER A N 1
ATOM 2533 C CA . SER A 1 345 ? -17.543 9.191 -13.053 1.00 89.44 345 SER A CA 1
ATOM 2534 C C . SER A 1 345 ? -17.537 9.506 -14.555 1.00 89.44 345 SER A C 1
ATOM 2536 O O . SER A 1 345 ? -18.563 9.378 -15.220 1.00 89.44 345 SER A O 1
ATOM 2538 N N . GLU A 1 346 ? -16.396 9.934 -15.092 1.00 91.38 346 GLU A N 1
ATOM 2539 C CA . GLU A 1 346 ? -16.195 10.283 -16.494 1.00 91.38 346 GLU A CA 1
ATOM 2540 C C . GLU A 1 346 ? -14.968 9.554 -17.053 1.00 91.38 346 GLU A C 1
ATOM 2542 O O . GLU A 1 346 ? -14.055 9.174 -16.319 1.00 91.38 346 GLU A O 1
ATOM 2547 N N . SER A 1 347 ? -14.885 9.430 -18.382 1.00 94.06 347 SER A N 1
ATOM 2548 C CA . SER A 1 347 ? -13.712 8.834 -19.042 1.00 94.06 347 SER A CA 1
ATOM 2549 C C . SER A 1 347 ? -12.409 9.583 -18.738 1.00 94.06 347 SER A C 1
ATOM 2551 O O . SER A 1 347 ? -11.323 9.004 -18.818 1.00 94.06 347 SER A O 1
ATOM 2553 N N . LYS A 1 348 ? -12.513 10.878 -18.413 1.00 97.31 348 LYS A N 1
ATOM 2554 C CA . LYS A 1 348 ? -11.410 11.708 -17.939 1.00 97.31 348 LYS A CA 1
ATOM 2555 C C . LYS A 1 348 ? -11.546 11.897 -16.429 1.00 97.31 348 LYS A C 1
ATOM 2557 O O . LYS A 1 348 ? -12.390 12.661 -15.978 1.00 97.31 348 LYS A O 1
ATOM 2562 N N . ALA A 1 349 ? -10.685 11.234 -15.671 1.00 97.75 349 ALA A N 1
ATOM 2563 C CA . ALA A 1 349 ? -10.614 11.395 -14.233 1.00 97.75 349 ALA A CA 1
ATOM 2564 C C . ALA A 1 349 ? -10.046 12.776 -13.863 1.00 97.75 349 ALA A C 1
ATOM 2566 O O . ALA A 1 349 ? -9.124 13.282 -14.512 1.00 97.75 349 ALA A O 1
ATOM 2567 N N . THR A 1 350 ? -10.593 13.373 -12.808 1.00 97.50 350 THR A N 1
ATOM 2568 C CA . THR A 1 350 ? -10.180 14.680 -12.273 1.00 97.50 350 THR A CA 1
ATOM 2569 C C . THR A 1 350 ? -9.785 14.534 -10.818 1.00 97.50 350 THR A C 1
ATOM 2571 O O . THR A 1 350 ? -10.472 13.827 -10.081 1.00 97.50 350 THR A O 1
ATOM 2574 N N . THR A 1 351 ? -8.730 15.226 -10.390 1.00 97.50 351 THR A N 1
ATOM 2575 C CA . THR A 1 351 ? -8.241 15.134 -9.013 1.00 97.50 351 THR A CA 1
ATOM 2576 C C . THR A 1 351 ? -8.285 16.497 -8.340 1.00 97.50 351 THR A C 1
ATOM 2578 O O . THR A 1 351 ? -7.861 17.494 -8.910 1.00 97.50 351 THR A O 1
ATOM 2581 N N . GLN A 1 352 ? -8.767 16.533 -7.103 1.00 96.38 352 GLN A N 1
ATOM 2582 C CA . GLN A 1 352 ? -8.677 17.696 -6.221 1.00 96.38 352 GLN A CA 1
ATOM 2583 C C . GLN A 1 352 ? -7.872 17.347 -4.971 1.00 96.38 352 GLN A C 1
ATOM 2585 O O . GLN A 1 352 ? -7.854 16.190 -4.545 1.00 96.38 352 GLN A O 1
ATOM 2590 N N . TRP A 1 353 ? -7.218 18.346 -4.381 1.00 95.12 353 TRP A N 1
ATOM 2591 C CA . TRP A 1 353 ? -6.507 18.202 -3.114 1.00 95.12 353 TRP A CA 1
ATOM 2592 C C . TRP A 1 353 ? -7.264 18.911 -1.994 1.00 95.12 353 TRP A C 1
ATOM 2594 O O . TRP A 1 353 ? -7.618 20.082 -2.127 1.00 95.12 353 TRP A O 1
ATOM 2604 N N . ILE A 1 354 ? -7.502 18.203 -0.891 1.00 92.62 354 ILE A N 1
ATOM 2605 C CA . ILE A 1 354 ? -8.118 18.744 0.321 1.00 92.62 354 ILE A CA 1
ATOM 2606 C C . ILE A 1 354 ? -7.048 18.761 1.411 1.00 92.62 354 ILE A C 1
ATOM 2608 O O . ILE A 1 354 ? -6.656 17.711 1.925 1.00 92.62 354 ILE A O 1
ATOM 2612 N N . SER A 1 355 ? -6.555 19.951 1.745 1.00 89.56 355 SER A N 1
ATOM 2613 C CA . SER A 1 355 ? -5.491 20.126 2.737 1.00 89.56 355 SER A CA 1
ATOM 2614 C C . SER A 1 355 ? -5.990 19.935 4.169 1.00 89.56 355 SER A C 1
ATOM 2616 O O . SER A 1 355 ? -7.092 20.360 4.507 1.00 89.56 355 SER A O 1
ATOM 2618 N N . GLU A 1 356 ? -5.133 19.354 5.012 1.00 80.81 356 GLU A N 1
ATOM 2619 C CA . GLU A 1 356 ? -5.291 19.242 6.471 1.00 80.81 356 GLU A CA 1
ATOM 2620 C C . GLU A 1 356 ? -6.695 18.790 6.925 1.00 80.81 356 GLU A C 1
ATOM 2622 O O . GLU A 1 356 ? -7.362 19.508 7.675 1.00 80.81 356 GLU A O 1
ATOM 2627 N N . PRO A 1 357 ? -7.168 17.599 6.511 1.00 70.44 357 PRO A N 1
ATOM 2628 C CA . PRO A 1 357 ? -8.534 17.174 6.806 1.00 70.44 357 PRO A CA 1
ATOM 2629 C C . PRO A 1 357 ? -8.824 17.080 8.315 1.00 70.44 357 PRO A C 1
ATOM 2631 O O . PRO A 1 357 ? -9.948 17.346 8.730 1.00 70.44 357 PRO A O 1
ATOM 2634 N N . ALA A 1 358 ? -7.810 16.816 9.149 1.00 73.75 358 ALA A N 1
ATOM 2635 C CA . ALA A 1 358 ? -7.924 16.795 10.606 1.00 73.75 358 ALA A CA 1
ATOM 2636 C C . ALA A 1 358 ? -6.663 17.379 11.280 1.00 73.75 358 ALA A C 1
ATOM 2638 O O . ALA A 1 358 ? -5.569 16.824 11.180 1.00 73.75 358 ALA A O 1
ATOM 2639 N N . LYS A 1 359 ? -6.813 18.528 11.958 1.00 76.31 359 LYS A N 1
ATOM 2640 C CA . LYS A 1 359 ? -5.725 19.260 12.633 1.00 76.31 359 LYS A CA 1
ATOM 2641 C C . LYS A 1 359 ? -5.568 18.808 14.074 1.00 76.31 359 LYS A C 1
ATOM 2643 O O . LYS A 1 359 ? -6.491 19.002 14.846 1.00 76.31 359 LYS A O 1
ATOM 2648 N N . GLY A 1 360 ? -4.389 18.352 14.480 1.00 74.81 360 GLY A N 1
ATOM 2649 C CA . GLY A 1 360 ? -4.121 18.011 15.886 1.00 74.81 360 GLY A CA 1
ATOM 2650 C C . GLY A 1 360 ? -3.330 16.725 16.078 1.00 74.81 360 GLY A C 1
ATOM 2651 O O . GLY A 1 360 ? -2.829 16.485 17.173 1.00 74.81 360 GLY A O 1
ATOM 2652 N N . HIS A 1 361 ? -3.139 15.954 15.014 1.00 77.38 361 HIS A N 1
ATOM 2653 C CA . HIS A 1 361 ? -2.293 14.768 15.000 1.00 77.38 361 HIS A CA 1
ATOM 2654 C C . HIS A 1 361 ? -1.133 14.953 14.034 1.00 77.38 361 HIS A C 1
ATOM 2656 O O . HIS A 1 361 ? -1.257 15.654 13.026 1.00 77.38 361 HIS A O 1
ATOM 2662 N N . ASP A 1 362 ? -0.004 14.327 14.359 1.00 69.62 362 ASP A N 1
ATOM 2663 C CA . ASP A 1 362 ? 1.057 14.154 13.381 1.00 69.62 362 ASP A CA 1
ATOM 2664 C C . ASP A 1 362 ? 0.571 13.116 12.363 1.00 69.62 362 ASP A C 1
ATOM 2666 O O . ASP A 1 362 ? -0.296 12.297 12.661 1.00 69.62 362 ASP A O 1
ATOM 2670 N N . PHE A 1 363 ? 1.080 13.214 11.139 1.00 75.88 363 PHE A N 1
ATOM 2671 C CA . PHE A 1 363 ? 0.568 12.556 9.936 1.00 75.88 363 PHE A CA 1
ATOM 2672 C C . PHE A 1 363 ? -0.059 11.151 10.133 1.00 75.88 363 PHE A C 1
ATOM 2674 O O . PHE A 1 363 ? 0.500 10.289 10.812 1.00 75.88 363 PHE A O 1
ATOM 2681 N N . PHE A 1 364 ? -1.194 10.895 9.472 1.00 83.69 364 PHE A N 1
ATOM 2682 C CA . PHE A 1 364 ? -1.904 9.611 9.511 1.00 83.69 364 PHE A CA 1
ATOM 2683 C C . PHE A 1 364 ? -1.090 8.469 8.887 1.00 83.69 364 PHE A C 1
ATOM 2685 O O . PHE A 1 364 ? -0.766 8.488 7.704 1.00 83.69 364 PHE A O 1
ATOM 2692 N N . LEU A 1 365 ? -0.792 7.447 9.683 1.00 84.88 365 LEU A N 1
ATOM 2693 C CA . LEU A 1 365 ? -0.054 6.252 9.272 1.00 84.88 365 LEU A CA 1
ATOM 2694 C C . LEU A 1 365 ? -0.922 5.262 8.495 1.00 84.88 365 LEU A C 1
ATOM 2696 O O . LEU A 1 365 ? -0.394 4.450 7.746 1.00 84.88 365 LEU A O 1
ATOM 2700 N N . THR A 1 366 ? -2.238 5.291 8.711 1.00 89.25 366 THR A N 1
ATOM 2701 C CA . THR A 1 366 ? -3.184 4.341 8.114 1.00 89.25 366 THR A CA 1
ATOM 2702 C C . THR A 1 366 ? -4.428 5.067 7.618 1.00 89.25 366 THR A C 1
ATOM 2704 O O . THR A 1 366 ? -4.689 6.217 7.989 1.00 89.25 366 THR A O 1
ATOM 2707 N N . PHE A 1 367 ? -5.191 4.413 6.747 1.00 90.81 367 PHE A N 1
ATOM 2708 C CA . PHE A 1 367 ? -6.346 5.009 6.093 1.00 90.81 367 PHE A CA 1
ATOM 2709 C C . PHE A 1 367 ? -7.396 3.945 5.777 1.00 90.81 367 PHE A C 1
ATOM 2711 O O . PHE A 1 367 ? -7.327 3.269 4.752 1.00 90.81 367 PHE A O 1
ATOM 2718 N N . ASP A 1 368 ? -8.375 3.816 6.665 1.00 92.69 368 ASP A N 1
ATOM 2719 C CA . ASP A 1 368 ? -9.432 2.817 6.587 1.00 92.69 368 ASP A CA 1
ATOM 2720 C C . ASP A 1 368 ? -10.790 3.510 6.440 1.00 92.69 368 ASP A C 1
ATOM 2722 O O . ASP A 1 368 ? -11.227 4.259 7.313 1.00 92.69 368 ASP A O 1
ATOM 2726 N N . ARG A 1 369 ? -11.488 3.279 5.325 1.00 92.25 369 ARG A N 1
ATOM 2727 C CA . ARG A 1 369 ? -12.814 3.867 5.094 1.00 92.25 369 ARG A CA 1
ATOM 2728 C C . ARG A 1 369 ? -13.886 3.112 5.879 1.00 92.25 369 ARG A C 1
ATOM 2730 O O . ARG A 1 369 ? -14.021 1.897 5.740 1.00 92.25 369 ARG A O 1
ATOM 2737 N N . LEU A 1 370 ? -14.718 3.841 6.618 1.00 89.31 370 LEU A N 1
ATOM 2738 C CA . LEU A 1 370 ? -15.911 3.290 7.254 1.00 89.31 370 LEU A CA 1
ATOM 2739 C C . LEU A 1 370 ? -16.990 2.988 6.204 1.00 89.31 370 LEU A C 1
ATOM 2741 O O . LEU A 1 370 ? -17.290 3.805 5.333 1.00 89.31 370 LEU A O 1
ATOM 2745 N N . THR A 1 371 ? -17.598 1.805 6.292 1.00 82.25 371 THR A N 1
ATOM 2746 C CA . THR A 1 371 ? -18.711 1.417 5.413 1.00 82.25 371 THR A CA 1
ATOM 2747 C C . THR A 1 371 ? -20.054 1.816 6.018 1.00 82.25 371 THR A C 1
ATOM 2749 O O . THR A 1 371 ? -20.153 2.176 7.193 1.00 82.25 371 THR A O 1
ATOM 2752 N N . ASN A 1 372 ? -21.129 1.723 5.228 1.00 67.69 372 ASN A N 1
ATOM 2753 C CA . ASN A 1 372 ? -22.470 2.061 5.702 1.00 67.69 372 ASN A CA 1
ATOM 2754 C C . ASN A 1 372 ? -22.944 1.216 6.910 1.00 67.69 372 ASN A C 1
ATOM 2756 O O . ASN A 1 372 ? -23.847 1.643 7.631 1.00 67.69 372 ASN A O 1
ATOM 2760 N N . GLY A 1 373 ? -22.329 0.058 7.173 1.00 59.47 373 GLY A N 1
ATOM 2761 C CA . GLY A 1 373 ? -22.622 -0.764 8.352 1.00 59.47 373 GLY A CA 1
ATOM 2762 C C . GLY A 1 373 ? -22.153 -0.149 9.678 1.00 59.47 373 GLY A C 1
ATOM 2763 O O . GLY A 1 373 ? -22.749 -0.410 10.719 1.00 59.47 373 GLY A O 1
ATOM 2764 N N . SER A 1 374 ? -21.155 0.741 9.660 1.00 64.56 374 SER A N 1
ATOM 2765 C CA . SER A 1 374 ? -20.534 1.318 10.865 1.00 64.56 374 SER A CA 1
ATOM 2766 C C . SER A 1 374 ? -21.325 2.499 11.446 1.00 64.56 374 SER A C 1
ATOM 2768 O O . SER A 1 374 ? -20.764 3.539 11.790 1.00 64.56 374 SER A O 1
ATOM 2770 N N . ALA A 1 375 ? -22.650 2.359 11.562 1.00 62.81 375 ALA A N 1
ATOM 2771 C CA . ALA A 1 375 ? -23.540 3.388 12.111 1.00 62.81 375 ALA A CA 1
ATOM 2772 C C . ALA A 1 375 ? -23.136 3.858 13.523 1.00 62.81 375 ALA A C 1
ATOM 2774 O O . ALA A 1 375 ? -23.455 4.979 13.900 1.00 62.81 375 ALA A O 1
ATOM 2775 N N . LEU A 1 376 ? -22.401 3.028 14.270 1.00 65.81 376 LEU A N 1
ATOM 2776 C CA . LEU A 1 376 ? -21.941 3.306 15.633 1.00 65.81 376 LEU A CA 1
ATOM 2777 C C . LEU A 1 376 ? -20.929 4.458 15.727 1.00 65.81 376 LEU A C 1
ATOM 2779 O O . LEU A 1 376 ? -20.889 5.129 16.751 1.00 65.81 376 LEU A O 1
ATOM 2783 N N . LEU A 1 377 ? -20.154 4.712 14.667 1.00 67.50 377 LEU A N 1
ATOM 2784 C CA . LEU A 1 377 ? -19.150 5.785 14.631 1.00 67.50 377 LEU A CA 1
ATOM 2785 C C . LEU A 1 377 ? -19.570 6.985 13.789 1.00 67.50 377 LEU A C 1
ATOM 2787 O O . LEU A 1 377 ? -18.888 8.005 13.775 1.00 67.50 377 LEU A O 1
ATOM 2791 N N . ARG A 1 378 ? -20.704 6.906 13.088 1.00 65.31 378 ARG A N 1
ATOM 2792 C CA . ARG A 1 378 ? -21.306 8.094 12.484 1.00 65.31 378 ARG A CA 1
ATOM 2793 C C . ARG A 1 378 ? -21.962 8.891 13.603 1.00 65.31 378 ARG A C 1
ATOM 2795 O O . ARG A 1 378 ? -23.168 8.807 13.816 1.00 65.31 378 ARG A O 1
ATOM 2802 N N . GLY A 1 379 ? -21.139 9.620 14.357 1.00 59.84 379 GLY A N 1
ATOM 2803 C CA . GLY A 1 379 ? -21.610 10.624 15.298 1.00 59.84 379 GLY A CA 1
ATOM 2804 C C . GLY A 1 379 ? -22.638 11.536 14.624 1.00 59.84 379 GLY A C 1
ATOM 2805 O O . GLY A 1 379 ? -22.658 11.681 13.402 1.00 59.84 379 GLY A O 1
ATOM 2806 N N . ALA A 1 380 ? -23.503 12.160 15.419 1.00 49.22 380 ALA A N 1
ATOM 2807 C CA . ALA A 1 380 ? -24.669 12.917 14.952 1.00 49.22 380 ALA A CA 1
ATOM 2808 C C . ALA A 1 380 ? -24.370 14.150 14.052 1.00 49.22 380 ALA A C 1
ATOM 2810 O O . ALA A 1 380 ? -25.291 14.915 13.770 1.00 49.22 380 ALA A O 1
ATOM 2811 N N . GLY A 1 381 ? -23.116 14.365 13.636 1.00 55.75 381 GLY A N 1
ATOM 2812 C CA . GLY A 1 381 ? -22.663 15.485 12.805 1.00 55.75 381 GLY A CA 1
ATOM 2813 C C . GLY A 1 381 ? -22.409 15.148 11.333 1.00 55.75 381 GLY A C 1
ATOM 2814 O O . GLY A 1 381 ? -22.676 16.001 10.490 1.00 55.75 381 GLY A O 1
ATOM 2815 N N . ALA A 1 382 ? -22.000 13.914 11.008 1.00 64.19 382 ALA A N 1
ATOM 2816 C CA . ALA A 1 382 ? -21.648 13.565 9.634 1.00 64.19 382 ALA A CA 1
ATOM 2817 C C . ALA A 1 382 ? -22.895 13.619 8.739 1.00 64.19 382 ALA A C 1
ATOM 2819 O O . ALA A 1 382 ? -23.853 12.861 8.934 1.00 64.19 382 ALA A O 1
ATOM 2820 N N . GLY A 1 383 ? -22.888 14.529 7.761 1.00 65.50 383 GLY A N 1
ATOM 2821 C CA . GLY A 1 383 ? -23.969 14.683 6.793 1.00 65.50 383 GLY A CA 1
ATOM 2822 C C . GLY A 1 383 ? -24.321 13.352 6.122 1.00 65.50 383 GLY A C 1
ATOM 2823 O O . GLY A 1 383 ? -23.468 12.486 5.917 1.00 65.50 383 GLY A O 1
ATOM 2824 N N . ALA A 1 384 ? -25.595 13.158 5.777 1.00 67.12 384 ALA A N 1
ATOM 2825 C CA . ALA A 1 384 ? -26.016 11.987 5.017 1.00 67.12 384 ALA A CA 1
ATOM 2826 C C . ALA A 1 384 ? -25.295 11.974 3.654 1.00 67.12 384 ALA A C 1
ATOM 2828 O O . ALA A 1 384 ? -25.659 12.734 2.761 1.00 67.12 384 ALA A O 1
ATOM 2829 N N . GLY A 1 385 ? -24.273 11.125 3.516 1.00 71.88 385 GLY A N 1
ATOM 2830 C CA . GLY A 1 385 ? -23.416 11.045 2.326 1.00 71.88 385 GLY A CA 1
ATOM 2831 C C . GLY A 1 385 ? -21.944 11.385 2.570 1.00 71.88 385 GLY A C 1
ATOM 2832 O O . GLY A 1 385 ? -21.132 11.116 1.690 1.00 71.88 385 GLY A O 1
ATOM 2833 N N . ALA A 1 386 ? -21.590 11.896 3.753 1.00 79.44 386 ALA A N 1
ATOM 2834 C CA . ALA A 1 386 ? -20.210 12.206 4.093 1.00 79.44 386 ALA A CA 1
ATOM 2835 C C . ALA A 1 386 ? -19.358 10.933 4.182 1.00 79.44 386 ALA A C 1
ATOM 2837 O O . ALA A 1 386 ? -19.708 9.958 4.858 1.00 79.44 386 ALA A O 1
ATOM 2838 N N . GLU A 1 387 ? -18.210 10.973 3.518 1.00 88.81 387 GLU A N 1
ATOM 2839 C CA . GLU A 1 387 ? -17.211 9.913 3.561 1.00 88.81 387 GLU A CA 1
ATOM 2840 C C . GLU A 1 387 ? -16.389 10.035 4.838 1.00 88.81 387 GLU A C 1
ATOM 2842 O O . GLU A 1 387 ? -15.970 11.125 5.240 1.00 88.81 387 GLU A O 1
ATOM 2847 N N . SER A 1 388 ? -16.194 8.901 5.500 1.00 89.75 388 SER A N 1
ATOM 2848 C CA . SER A 1 388 ? -15.677 8.864 6.855 1.00 89.75 388 SER A CA 1
ATOM 2849 C C . SER A 1 388 ? -14.620 7.785 7.020 1.00 89.75 388 SER A C 1
ATOM 2851 O O . SER A 1 388 ? -14.713 6.705 6.430 1.00 89.75 388 SER A O 1
ATOM 2853 N N . PHE A 1 389 ? -13.600 8.093 7.815 1.00 92.06 389 PHE A N 1
ATOM 2854 C CA . PHE A 1 389 ? -12.360 7.333 7.855 1.00 92.06 389 PHE A CA 1
ATOM 2855 C C . PHE A 1 389 ? -11.901 7.112 9.289 1.00 92.06 389 PHE A C 1
ATOM 2857 O O . PHE A 1 389 ? -12.106 7.960 10.158 1.00 92.06 389 PHE A O 1
ATOM 2864 N N . LEU A 1 390 ? -11.244 5.977 9.506 1.00 93.38 390 LEU A N 1
ATOM 2865 C CA . LEU A 1 390 ? -10.398 5.712 10.655 1.00 93.38 390 LEU A CA 1
ATOM 2866 C C . LEU A 1 390 ? -8.937 5.736 10.214 1.00 93.38 390 LEU A C 1
ATOM 2868 O O . LEU A 1 390 ? -8.570 5.166 9.187 1.00 93.38 390 LEU A O 1
ATOM 2872 N N . SER A 1 391 ? -8.101 6.385 11.010 1.00 92.38 391 SER A N 1
ATOM 2873 C CA . SER A 1 391 ? -6.664 6.465 10.779 1.00 92.38 391 SER A CA 1
ATOM 2874 C C . SER A 1 391 ? -5.912 6.293 12.087 1.00 92.38 391 SER A C 1
ATOM 2876 O O . SER A 1 391 ? -6.306 6.839 13.112 1.00 92.38 391 SER A O 1
ATOM 2878 N N . LEU A 1 392 ? -4.795 5.577 12.053 1.00 92.00 392 LEU A N 1
ATOM 2879 C CA . LEU A 1 392 ? -3.825 5.553 13.138 1.00 92.00 392 LEU A CA 1
ATOM 2880 C C . LEU A 1 392 ? -2.865 6.728 12.972 1.00 92.00 392 LEU A C 1
ATOM 2882 O O . LEU A 1 392 ? -2.317 6.918 11.889 1.00 92.00 392 LEU A O 1
ATOM 2886 N N . ALA A 1 393 ? -2.629 7.501 14.023 1.00 89.75 393 ALA A N 1
ATOM 2887 C CA . ALA A 1 393 ? -1.827 8.718 13.955 1.00 89.75 393 ALA A CA 1
ATOM 2888 C C . ALA A 1 393 ? -0.964 8.877 15.212 1.00 89.75 393 ALA A C 1
ATOM 2890 O O . ALA A 1 393 ? -1.449 8.596 16.309 1.00 89.75 393 ALA A O 1
ATOM 2891 N N . PRO A 1 394 ? 0.288 9.354 15.123 1.00 86.75 394 PRO A N 1
ATOM 2892 C CA . PRO A 1 394 ? 1.029 9.754 16.308 1.00 86.75 394 PRO A CA 1
ATOM 2893 C C . PRO A 1 394 ? 0.357 10.945 17.000 1.00 86.75 394 PRO A C 1
ATOM 2895 O O . PRO A 1 394 ? -0.026 11.934 16.369 1.00 86.75 394 PRO A O 1
ATOM 2898 N N . SER A 1 395 ? 0.221 10.854 18.321 1.00 83.94 395 SER A N 1
ATOM 2899 C CA . SER A 1 395 ? -0.365 11.933 19.116 1.00 83.94 395 SER A CA 1
ATOM 2900 C C . SER A 1 395 ? 0.617 13.098 19.262 1.00 83.94 395 SER A C 1
ATOM 2902 O O . SER A 1 395 ? 1.703 12.917 19.820 1.00 83.94 395 SER A O 1
ATOM 2904 N N . THR A 1 396 ? 0.224 14.311 18.853 1.00 76.69 396 THR A N 1
ATOM 2905 C CA . THR A 1 396 ? 1.056 15.531 19.004 1.00 76.69 396 THR A CA 1
ATOM 2906 C C . THR A 1 396 ? 1.222 15.958 20.461 1.00 76.69 396 THR A C 1
ATOM 2908 O O . THR A 1 396 ? 2.196 16.615 20.831 1.00 76.69 396 THR A O 1
ATOM 2911 N N . SER A 1 397 ? 0.256 15.589 21.304 1.00 70.31 397 SER A N 1
ATOM 2912 C CA . SER A 1 397 ? 0.187 15.986 22.711 1.00 70.31 397 SER A CA 1
ATOM 2913 C C . SER A 1 397 ? 1.105 15.163 23.618 1.00 70.31 397 SER A C 1
ATOM 2915 O O . SER A 1 397 ? 1.430 15.581 24.734 1.00 70.31 397 SER A O 1
ATOM 2917 N N . SER A 1 398 ? 1.542 13.991 23.154 1.00 59.00 398 SER A N 1
ATOM 2918 C CA . SER A 1 398 ? 2.198 13.007 24.000 1.00 59.00 398 SER A CA 1
ATOM 2919 C C . SER A 1 398 ? 3.720 13.044 23.819 1.00 59.00 398 SER A C 1
ATOM 2921 O O . SER A 1 398 ? 4.261 12.841 22.734 1.00 59.00 398 SER A O 1
ATOM 2923 N N . ARG A 1 399 ? 4.461 13.235 24.918 1.00 63.25 399 ARG A N 1
ATOM 2924 C CA . ARG A 1 399 ? 5.902 12.902 24.954 1.00 63.25 399 ARG A CA 1
ATOM 2925 C C . ARG A 1 399 ? 6.142 11.385 24.900 1.00 63.25 399 ARG A C 1
ATOM 2927 O O . ARG A 1 399 ? 7.285 10.954 24.787 1.00 63.25 399 ARG A O 1
ATOM 2934 N N . SER A 1 400 ? 5.084 10.584 25.021 1.00 58.06 400 SER A N 1
ATOM 2935 C CA . SER A 1 400 ? 5.110 9.143 25.283 1.00 58.06 400 SER A CA 1
ATOM 2936 C C . SER A 1 400 ? 5.053 8.261 24.038 1.00 58.06 400 SER A C 1
ATOM 2938 O O . SER A 1 400 ? 4.878 7.057 24.192 1.00 58.06 400 SER A O 1
ATOM 2940 N N . ARG A 1 401 ? 5.218 8.817 22.826 1.00 69.69 401 ARG A N 1
ATOM 2941 C CA . ARG A 1 401 ? 5.158 8.039 21.575 1.00 69.69 401 ARG A CA 1
ATOM 2942 C C . ARG A 1 401 ? 3.879 7.192 21.516 1.00 69.69 401 ARG A C 1
ATOM 2944 O O . ARG A 1 401 ? 3.978 5.987 21.345 1.00 69.69 401 ARG A O 1
ATOM 2951 N N . SER A 1 402 ? 2.707 7.783 21.763 1.00 84.94 402 SER A N 1
ATOM 2952 C CA . SER A 1 402 ? 1.435 7.068 21.604 1.00 84.94 402 SER A CA 1
ATOM 2953 C C . SER A 1 402 ? 0.927 7.154 20.169 1.00 84.94 402 SER A C 1
ATOM 2955 O O . SER A 1 402 ? 1.174 8.138 19.463 1.00 84.94 402 SER A O 1
ATOM 2957 N N . LEU A 1 403 ? 0.181 6.128 19.765 1.00 90.19 403 LEU A N 1
ATOM 2958 C CA . LEU A 1 403 ? -0.636 6.150 18.558 1.00 90.19 403 LEU A CA 1
ATOM 2959 C C . LEU A 1 403 ? -2.107 6.269 18.946 1.00 90.19 403 LEU A C 1
ATOM 2961 O O . LEU A 1 403 ? -2.580 5.528 19.805 1.00 90.19 403 LEU A O 1
ATOM 2965 N N . ASP A 1 404 ? -2.817 7.170 18.285 1.00 92.31 404 ASP A N 1
ATOM 2966 C CA . ASP A 1 404 ? -4.249 7.382 18.435 1.00 92.31 404 ASP A CA 1
ATOM 2967 C C . ASP A 1 404 ? -4.972 6.822 17.206 1.00 92.31 404 ASP A C 1
ATOM 2969 O O . ASP A 1 404 ? -4.516 7.004 16.076 1.00 92.31 404 ASP A O 1
ATOM 2973 N N . VAL A 1 405 ? -6.099 6.145 17.416 1.00 93.25 405 VAL A N 1
ATOM 2974 C CA . VAL A 1 405 ? -7.069 5.854 16.356 1.00 93.25 405 VAL A CA 1
ATOM 2975 C C . VAL A 1 405 ? -8.006 7.040 16.292 1.00 93.25 405 VAL A C 1
ATOM 2977 O O . VAL A 1 405 ? -8.744 7.305 17.242 1.00 93.25 405 VAL A O 1
ATOM 2980 N N . VAL A 1 406 ? -7.964 7.754 15.178 1.00 92.12 406 VAL A N 1
ATOM 2981 C CA . VAL A 1 406 ? -8.782 8.934 14.953 1.00 92.12 406 VAL A CA 1
ATOM 2982 C C . VAL A 1 406 ? -9.840 8.666 13.903 1.00 92.12 406 VAL A C 1
ATOM 2984 O O . VAL A 1 406 ? -9.591 8.029 12.881 1.00 92.12 406 VAL A O 1
ATOM 2987 N N . HIS A 1 407 ? -11.023 9.190 14.163 1.00 91.56 407 HIS A N 1
ATOM 2988 C CA . HIS A 1 407 ? -12.131 9.258 13.236 1.00 91.56 407 HIS A CA 1
ATOM 2989 C C . HIS A 1 407 ? -12.206 10.658 12.637 1.00 91.56 407 HIS A C 1
ATOM 2991 O O . HIS A 1 407 ? -12.073 11.647 13.357 1.00 91.56 407 HIS A O 1
ATOM 2997 N N . TRP A 1 408 ? -12.368 10.748 11.318 1.00 90.31 408 TRP A N 1
ATOM 2998 C CA . TRP A 1 408 ? -12.421 12.021 10.594 1.00 90.31 408 TRP A CA 1
ATOM 2999 C C . TRP A 1 408 ? -13.225 11.904 9.285 1.00 90.31 408 TRP A C 1
ATOM 3001 O O . TRP A 1 408 ? -13.627 10.808 8.878 1.00 90.31 408 TRP A O 1
ATOM 3011 N N . SER A 1 409 ? -13.496 13.038 8.627 1.00 89.06 409 SER A N 1
ATOM 3012 C CA . SER A 1 409 ? -14.227 13.107 7.349 1.00 89.06 409 SER A CA 1
ATOM 3013 C C . SER A 1 409 ? -13.622 14.137 6.388 1.00 89.06 409 SER A C 1
ATOM 3015 O O . SER A 1 409 ? -12.879 15.027 6.802 1.00 89.06 409 SER A O 1
ATOM 3017 N N . THR A 1 410 ? -13.940 14.037 5.093 1.00 85.38 410 THR A N 1
ATOM 3018 C CA . THR A 1 410 ? -13.518 15.047 4.102 1.00 85.38 410 THR A CA 1
ATOM 3019 C C . THR A 1 410 ? -14.377 16.314 4.100 1.00 85.38 410 THR A C 1
ATOM 3021 O O . THR A 1 410 ? -13.933 17.332 3.576 1.00 85.38 410 THR A O 1
ATOM 3024 N N . GLU A 1 411 ? -15.603 16.264 4.626 1.00 81.25 411 GLU A N 1
ATOM 3025 C CA . GLU A 1 411 ? -16.544 17.397 4.586 1.00 81.25 411 GLU A CA 1
ATOM 3026 C C . GLU A 1 411 ? -16.337 18.365 5.756 1.00 81.25 411 GLU A C 1
ATOM 3028 O O . GLU A 1 411 ? -16.403 19.584 5.591 1.00 81.25 411 GLU A O 1
ATOM 3033 N N . GLU A 1 412 ? -16.033 17.835 6.938 1.00 70.88 412 GLU A N 1
ATOM 3034 C CA . GLU A 1 412 ? -15.863 18.622 8.156 1.00 70.88 412 GLU A CA 1
ATOM 3035 C C . GLU A 1 412 ? -14.384 18.929 8.403 1.00 70.88 412 GLU A C 1
ATOM 3037 O O . GLU A 1 412 ? -13.761 18.415 9.336 1.00 70.88 412 GLU A O 1
ATOM 3042 N N . SER A 1 413 ? -13.808 19.780 7.547 1.00 67.94 413 SER A N 1
ATOM 3043 C CA . SER A 1 413 ? -12.394 20.159 7.655 1.00 67.94 413 SER A CA 1
ATOM 3044 C C . SER A 1 413 ? -12.029 20.581 9.087 1.00 67.94 413 SER A C 1
ATOM 3046 O O . SER A 1 413 ? -12.684 21.444 9.680 1.00 67.94 413 SER A O 1
ATOM 3048 N N . ASN A 1 414 ? -10.935 20.026 9.614 1.00 71.56 414 ASN A N 1
ATOM 3049 C CA . ASN A 1 414 ? -10.388 20.284 10.953 1.00 71.56 414 ASN A CA 1
ATOM 3050 C C . ASN A 1 414 ? -11.155 19.665 12.134 1.00 71.56 414 ASN A C 1
ATOM 3052 O O . ASN A 1 414 ? -10.828 19.988 13.277 1.00 71.56 414 ASN A O 1
ATOM 3056 N N . THR A 1 415 ? -12.130 18.791 11.897 1.00 80.00 415 THR A N 1
ATOM 3057 C CA . THR A 1 415 ? -12.776 18.028 12.973 1.00 80.00 415 THR A CA 1
ATOM 3058 C C . THR A 1 415 ? -12.268 16.589 12.974 1.00 80.00 415 THR A C 1
ATOM 3060 O O . THR A 1 415 ? -12.066 15.978 11.925 1.00 80.00 415 THR A O 1
ATOM 3063 N N . TYR A 1 416 ? -11.999 16.064 14.163 1.00 87.81 416 TYR A N 1
ATOM 3064 C CA . TYR A 1 416 ? -11.662 14.662 14.368 1.00 87.81 416 TYR A CA 1
ATOM 3065 C C . TYR A 1 416 ? -12.098 14.238 15.767 1.00 87.81 416 TYR A C 1
ATOM 3067 O O . TYR A 1 416 ? -12.219 15.066 16.674 1.00 87.81 416 TYR A O 1
ATOM 3075 N N . GLU A 1 417 ? -12.286 12.938 15.944 1.00 89.19 417 GLU A N 1
ATOM 3076 C CA . GLU A 1 417 ? -12.549 12.310 17.232 1.00 89.19 417 GLU A CA 1
ATOM 3077 C C . GLU A 1 417 ? -11.468 11.264 17.515 1.00 89.19 417 GLU A C 1
ATOM 3079 O O . GLU A 1 417 ? -11.166 10.429 16.665 1.00 89.19 417 GLU A O 1
ATOM 3084 N N . VAL A 1 418 ? -10.863 11.296 18.705 1.00 91.00 418 VAL A N 1
ATOM 3085 C CA . VAL A 1 418 ? -9.972 10.214 19.148 1.00 91.00 418 VAL A CA 1
ATOM 3086 C C . VAL A 1 418 ? -10.837 9.076 19.677 1.00 91.00 418 VAL A C 1
ATOM 3088 O O . VAL A 1 418 ? -11.422 9.186 20.752 1.00 91.00 418 VAL A O 1
ATOM 3091 N N . ILE A 1 419 ? -10.897 7.983 18.924 1.00 92.38 419 ILE A N 1
ATOM 3092 C CA . ILE A 1 419 ? -11.663 6.780 19.261 1.00 92.38 419 ILE A CA 1
ATOM 3093 C C . ILE A 1 419 ? -10.929 5.964 20.327 1.00 92.38 419 ILE A C 1
ATOM 3095 O O . ILE A 1 419 ? -11.536 5.472 21.274 1.00 92.38 419 ILE A O 1
ATOM 3099 N N . ALA A 1 420 ? -9.611 5.837 20.177 1.00 93.00 420 ALA A N 1
ATOM 3100 C CA . ALA A 1 420 ? -8.754 5.057 21.059 1.00 93.00 420 ALA A CA 1
ATOM 3101 C C . ALA A 1 420 ? -7.333 5.624 21.084 1.00 93.00 420 ALA A C 1
ATOM 3103 O O . ALA A 1 420 ? -6.875 6.199 20.099 1.00 93.00 420 ALA A O 1
ATOM 3104 N N . SER A 1 421 ? -6.612 5.381 22.177 1.00 92.25 421 SER A N 1
ATOM 3105 C CA . SER A 1 421 ? -5.192 5.714 22.313 1.00 92.25 421 SER A CA 1
ATOM 3106 C C . SER A 1 421 ? -4.414 4.505 22.813 1.00 92.25 421 SER A C 1
ATOM 3108 O O . SER A 1 421 ? -4.794 3.865 23.793 1.00 92.25 421 SER A O 1
ATOM 3110 N N . PHE A 1 422 ? -3.289 4.221 22.167 1.00 90.62 422 PHE A N 1
ATOM 3111 C CA . PHE A 1 422 ? -2.372 3.147 22.523 1.00 90.62 422 PHE A CA 1
ATOM 3112 C C . PHE A 1 422 ? -1.078 3.740 23.074 1.00 90.62 422 PHE A C 1
ATOM 3114 O O . PHE A 1 422 ? -0.195 4.183 22.332 1.00 90.62 422 PHE A O 1
ATOM 3121 N N . ALA A 1 423 ? -0.957 3.752 24.401 1.00 86.44 423 ALA A N 1
ATOM 3122 C CA . ALA A 1 423 ? 0.299 4.093 25.055 1.00 86.44 423 ALA A CA 1
ATOM 3123 C C . ALA A 1 423 ? 1.388 3.072 24.675 1.00 86.44 423 ALA A C 1
ATOM 3125 O O . ALA A 1 423 ? 1.111 1.878 24.577 1.00 86.44 423 ALA A O 1
ATOM 3126 N N . ASN A 1 424 ? 2.627 3.535 24.487 1.00 83.94 424 ASN A N 1
ATOM 3127 C CA . ASN A 1 424 ? 3.793 2.709 24.131 1.00 83.94 424 ASN A CA 1
ATOM 3128 C C . ASN A 1 424 ? 3.711 1.970 22.779 1.00 83.94 424 ASN A C 1
ATOM 3130 O O . ASN A 1 424 ? 4.545 1.100 22.522 1.00 83.94 424 ASN A O 1
ATOM 3134 N N . ALA A 1 425 ? 2.753 2.312 21.916 1.00 89.12 425 ALA A N 1
ATOM 3135 C CA . ALA A 1 425 ? 2.703 1.836 20.539 1.00 89.12 425 ALA A CA 1
ATOM 3136 C C . ALA A 1 425 ? 3.334 2.866 19.600 1.00 89.12 425 ALA A C 1
ATOM 3138 O O . ALA A 1 425 ? 3.053 4.051 19.716 1.00 89.12 425 ALA A O 1
ATOM 3139 N N . HIS A 1 426 ? 4.134 2.435 18.632 1.00 86.56 426 HIS A N 1
ATOM 3140 C CA . HIS A 1 426 ? 4.680 3.307 17.596 1.00 86.56 426 HIS A CA 1
ATOM 3141 C C . HIS A 1 426 ? 4.795 2.587 16.250 1.00 86.56 426 HIS A C 1
ATOM 3143 O O . HIS A 1 426 ? 4.701 1.363 16.157 1.00 86.56 426 HIS A O 1
ATOM 3149 N N . ALA A 1 427 ? 4.999 3.358 15.182 1.00 83.81 427 ALA A N 1
ATOM 3150 C CA . ALA A 1 427 ? 5.310 2.803 13.870 1.00 83.81 427 ALA A CA 1
ATOM 3151 C C . ALA A 1 427 ? 6.667 2.064 13.892 1.00 83.81 427 ALA A C 1
ATOM 3153 O O . ALA A 1 427 ? 7.539 2.427 14.693 1.00 83.81 427 ALA A O 1
ATOM 3154 N N . PRO A 1 428 ? 6.889 1.069 13.013 1.00 78.94 428 PRO A N 1
ATOM 3155 C CA . PRO A 1 428 ? 8.179 0.391 12.889 1.00 78.94 428 PRO A CA 1
ATOM 3156 C C . PRO A 1 428 ? 9.322 1.368 12.626 1.00 78.94 428 PRO A C 1
ATOM 3158 O O . PRO A 1 428 ? 9.141 2.349 11.905 1.00 78.94 428 PRO A O 1
ATOM 3161 N N . ARG A 1 429 ? 10.506 1.100 13.189 1.00 74.62 429 ARG A N 1
ATOM 3162 C CA . ARG A 1 429 ? 11.701 1.947 13.052 1.00 74.62 429 ARG A CA 1
ATOM 3163 C C . ARG A 1 429 ? 12.920 1.108 12.668 1.00 74.62 429 ARG A C 1
ATOM 3165 O O . ARG A 1 429 ? 13.098 0.005 13.172 1.00 74.62 429 ARG A O 1
ATOM 3172 N N . ALA A 1 430 ? 13.791 1.661 11.833 1.00 64.81 430 ALA A N 1
ATOM 3173 C CA . ALA A 1 430 ? 15.145 1.171 11.625 1.00 64.81 430 ALA A CA 1
ATOM 3174 C C . ALA A 1 430 ? 16.125 1.976 12.478 1.00 64.81 430 ALA A C 1
ATOM 3176 O O . ALA A 1 430 ? 16.061 3.206 12.561 1.00 64.81 430 ALA A O 1
ATOM 3177 N N . ILE A 1 431 ? 17.066 1.268 13.099 1.00 62.31 431 ILE A N 1
ATOM 3178 C CA . ILE A 1 431 ? 18.119 1.873 13.917 1.00 62.31 431 ILE A CA 1
ATOM 3179 C C . ILE A 1 431 ? 18.931 2.842 13.054 1.00 62.31 431 ILE A C 1
ATOM 3181 O O . ILE A 1 431 ? 19.444 2.458 12.009 1.00 62.31 431 ILE A O 1
ATOM 3185 N N . GLY A 1 432 ? 19.033 4.099 13.488 1.00 62.69 432 GLY A N 1
ATOM 3186 C CA . GLY A 1 432 ? 19.795 5.141 12.790 1.00 62.69 432 GLY A CA 1
ATOM 3187 C C . GLY A 1 432 ? 19.142 5.688 11.517 1.00 62.69 432 GLY A C 1
ATOM 3188 O O . GLY A 1 432 ? 19.590 6.718 11.029 1.00 62.69 432 GLY A O 1
ATOM 3189 N N . LEU A 1 433 ? 18.083 5.048 11.014 1.00 58.66 433 LEU A N 1
ATOM 3190 C CA . LEU A 1 433 ? 17.353 5.502 9.830 1.00 58.66 433 LEU A CA 1
ATOM 3191 C C . LEU A 1 433 ? 16.025 6.161 10.204 1.00 58.66 433 LEU A C 1
ATOM 3193 O O . LEU A 1 433 ? 15.605 7.072 9.515 1.00 58.66 433 LEU A O 1
ATOM 3197 N N . GLY A 1 434 ? 15.386 5.783 11.316 1.00 66.19 434 GLY A N 1
ATOM 3198 C CA . GLY A 1 434 ? 14.113 6.372 11.742 1.00 66.19 434 GLY A CA 1
ATOM 3199 C C . GLY A 1 434 ? 12.910 5.490 11.438 1.00 66.19 434 GLY A C 1
ATOM 3200 O O . GLY A 1 434 ? 13.041 4.278 11.298 1.00 66.19 434 GLY A O 1
ATOM 3201 N N . THR A 1 435 ? 11.723 6.085 11.371 1.00 67.75 435 THR A N 1
ATOM 3202 C CA . THR A 1 435 ? 10.469 5.362 11.117 1.00 67.75 435 THR A CA 1
ATOM 3203 C C . THR A 1 435 ? 10.438 4.771 9.698 1.00 67.75 435 THR A C 1
ATOM 3205 O O . THR A 1 435 ? 10.661 5.472 8.712 1.00 67.75 435 THR A O 1
ATOM 3208 N N . LEU A 1 436 ? 10.189 3.460 9.619 1.00 63.47 436 LEU A N 1
ATOM 3209 C CA . LEU A 1 436 ? 9.962 2.668 8.401 1.00 63.47 436 LEU A CA 1
ATOM 3210 C C . LEU A 1 436 ? 8.469 2.516 8.061 1.00 63.47 436 LEU A C 1
ATOM 3212 O O . LEU A 1 436 ? 8.123 2.043 6.985 1.00 63.47 436 LEU A O 1
ATOM 3216 N N . GLY A 1 437 ? 7.595 2.899 8.994 1.00 61.09 437 GLY A N 1
ATOM 3217 C CA . GLY A 1 437 ? 6.364 3.628 8.702 1.00 61.09 437 GLY A CA 1
ATOM 3218 C C . GLY A 1 437 ? 5.146 2.901 8.142 1.00 61.09 437 GLY A C 1
ATOM 3219 O O . GLY A 1 437 ? 4.046 3.377 8.400 1.00 61.09 437 GLY A O 1
ATOM 3220 N N . TYR A 1 438 ? 5.280 1.750 7.486 1.00 75.88 438 TYR A N 1
ATOM 3221 C CA . TYR A 1 438 ? 4.093 0.978 7.114 1.00 75.88 438 TYR A CA 1
ATOM 3222 C C . TYR A 1 438 ? 3.499 0.265 8.338 1.00 75.88 438 TYR A C 1
ATOM 3224 O O . TYR A 1 438 ? 4.166 -0.536 9.002 1.00 75.88 438 TYR A O 1
ATOM 3232 N N . VAL A 1 439 ? 2.229 0.553 8.619 1.00 84.69 439 VAL A N 1
ATOM 3233 C CA . VAL A 1 439 ? 1.409 -0.115 9.633 1.00 84.69 439 VAL A CA 1
ATOM 3234 C C . VAL A 1 439 ? 0.272 -0.811 8.897 1.00 84.69 439 VAL A C 1
AT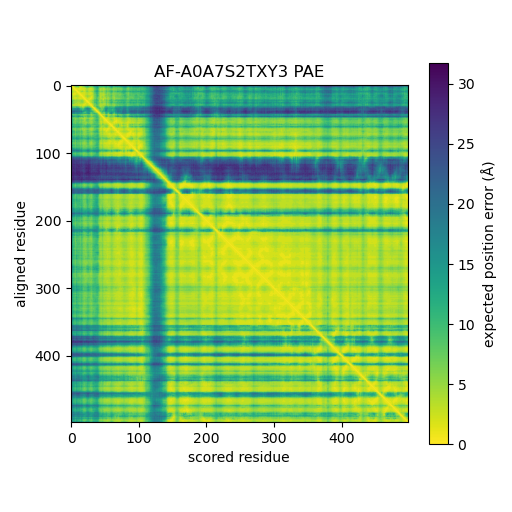OM 3236 O O . VAL A 1 439 ? -0.525 -0.166 8.223 1.00 84.69 439 VAL A O 1
ATOM 3239 N N . ALA A 1 440 ? 0.184 -2.131 9.032 1.00 89.69 440 ALA A N 1
ATOM 3240 C CA . ALA A 1 440 ? -0.912 -2.885 8.440 1.00 89.69 440 ALA A CA 1
ATOM 3241 C C . ALA A 1 440 ? -2.161 -2.790 9.325 1.00 89.69 440 ALA A C 1
ATOM 3243 O O . ALA A 1 440 ? -2.069 -3.022 10.533 1.00 89.69 440 ALA A O 1
ATOM 3244 N N . THR A 1 441 ? -3.315 -2.509 8.726 1.00 93.00 441 THR A N 1
ATOM 3245 C CA . THR A 1 441 ? -4.604 -2.403 9.420 1.00 93.00 441 THR A CA 1
ATOM 3246 C C . THR A 1 441 ? -5.634 -3.375 8.876 1.00 93.00 441 THR A C 1
ATOM 3248 O O . THR A 1 441 ? -5.508 -3.899 7.772 1.00 93.00 441 THR A O 1
ATOM 3251 N N . ALA A 1 442 ? -6.646 -3.645 9.693 1.00 93.31 442 ALA A N 1
ATOM 3252 C CA . ALA A 1 442 ? -7.846 -4.354 9.301 1.00 93.31 442 ALA A CA 1
ATOM 3253 C C . ALA A 1 442 ? -9.054 -3.688 9.955 1.00 93.31 442 ALA A C 1
ATOM 3255 O O . ALA A 1 442 ? -9.020 -3.313 11.128 1.00 93.31 442 ALA A O 1
ATOM 3256 N N . LEU A 1 443 ? -10.137 -3.590 9.192 1.00 92.62 443 LEU A N 1
ATOM 3257 C CA . LEU A 1 443 ? -11.392 -3.017 9.640 1.00 92.62 443 LEU A CA 1
ATOM 3258 C C . LEU A 1 443 ? -12.539 -3.984 9.339 1.00 92.62 443 LEU A C 1
ATOM 3260 O O . LEU A 1 443 ? -12.681 -4.498 8.229 1.00 92.62 443 LEU A O 1
ATOM 3264 N N . THR A 1 444 ? -13.371 -4.206 10.346 1.00 91.00 444 THR A N 1
ATOM 3265 C CA . THR A 1 444 ? -14.679 -4.862 10.243 1.00 91.00 444 THR A CA 1
ATOM 3266 C C . THR A 1 444 ? -15.767 -3.869 10.663 1.00 91.00 444 THR A C 1
ATOM 3268 O O . THR A 1 444 ? -15.470 -2.724 10.995 1.00 91.00 444 THR A O 1
ATOM 3271 N N . GLU A 1 445 ? -17.036 -4.280 10.675 1.00 86.88 445 GLU A N 1
ATOM 3272 C CA . GLU A 1 445 ? -18.130 -3.399 11.115 1.00 86.88 445 GLU A CA 1
ATOM 3273 C C . GLU A 1 445 ? -17.983 -2.945 12.578 1.00 86.88 445 GLU A C 1
ATOM 3275 O O . GLU A 1 445 ? -18.374 -1.826 12.909 1.00 86.88 445 GLU A O 1
ATOM 3280 N N . THR A 1 446 ? -17.401 -3.792 13.434 1.00 89.75 446 THR A N 1
ATOM 3281 C CA . THR A 1 446 ? -17.336 -3.592 14.892 1.00 89.75 446 THR A CA 1
ATOM 3282 C C . THR A 1 446 ? -15.922 -3.544 15.447 1.00 89.75 446 THR A C 1
ATOM 3284 O O . THR A 1 446 ? -15.746 -3.282 16.629 1.00 89.75 446 THR A O 1
ATOM 3287 N N . THR A 1 447 ? -14.896 -3.829 14.650 1.00 92.44 447 THR A N 1
ATOM 3288 C CA . THR A 1 447 ? -13.529 -3.951 15.163 1.00 92.44 447 THR A CA 1
ATOM 3289 C C . THR A 1 447 ? -12.528 -3.337 14.208 1.00 92.44 447 THR A C 1
ATOM 3291 O O . THR A 1 447 ? -12.543 -3.635 13.012 1.00 92.44 447 THR A O 1
ATOM 3294 N N . TYR A 1 448 ? -11.637 -2.528 14.770 1.00 94.56 448 TYR A N 1
ATOM 3295 C CA . TYR A 1 448 ? -10.429 -2.043 14.122 1.00 94.56 448 TYR A CA 1
ATOM 3296 C C . TYR A 1 448 ? -9.221 -2.761 14.720 1.00 94.56 448 TYR A C 1
ATOM 3298 O O . TYR A 1 448 ? -9.128 -2.908 15.940 1.00 94.56 448 TYR A O 1
ATOM 3306 N N . ALA A 1 449 ? -8.285 -3.180 13.877 1.00 96.00 449 ALA A N 1
ATOM 3307 C CA . ALA A 1 449 ? -7.015 -3.738 14.307 1.00 96.00 449 ALA A CA 1
ATOM 3308 C C . ALA A 1 449 ? -5.848 -3.136 13.522 1.00 96.00 449 ALA A C 1
ATOM 3310 O O . ALA A 1 449 ? -5.976 -2.809 12.344 1.00 96.00 449 ALA A O 1
ATOM 3311 N N . ALA A 1 450 ? -4.692 -3.037 14.171 1.00 95.56 450 ALA A N 1
ATOM 3312 C CA . ALA A 1 450 ? -3.447 -2.589 13.564 1.00 95.56 450 ALA A CA 1
ATOM 3313 C C . ALA A 1 450 ? -2.261 -3.416 14.073 1.00 95.56 450 ALA A C 1
ATOM 3315 O O . ALA A 1 450 ? -2.178 -3.734 15.260 1.00 95.56 450 ALA A O 1
ATOM 3316 N N . LEU A 1 451 ? -1.313 -3.727 13.189 1.00 94.00 451 LEU A N 1
ATOM 3317 C CA . LEU A 1 451 ? 0.002 -4.226 13.581 1.00 94.00 451 LEU A CA 1
ATOM 3318 C C . LEU A 1 451 ? 0.923 -3.046 13.838 1.00 94.00 451 LEU A C 1
ATOM 3320 O O . LEU A 1 451 ? 1.312 -2.334 12.917 1.00 94.00 451 LEU A O 1
ATOM 3324 N N . VAL A 1 452 ? 1.287 -2.871 15.099 1.00 92.94 452 VAL A N 1
ATOM 3325 C CA . VAL A 1 452 ? 2.130 -1.778 15.581 1.00 92.94 452 VAL A CA 1
ATOM 3326 C C . VAL A 1 452 ? 3.371 -2.345 16.251 1.00 92.94 452 VAL A C 1
ATOM 3328 O O . VAL A 1 452 ? 3.499 -3.555 16.446 1.00 92.94 452 VAL A O 1
ATOM 3331 N N . VAL A 1 453 ? 4.292 -1.470 16.632 1.00 90.12 453 VAL A N 1
ATOM 3332 C CA . VAL A 1 453 ? 5.432 -1.848 17.456 1.00 90.12 453 VAL A CA 1
ATOM 3333 C C . VAL A 1 453 ? 5.193 -1.401 18.889 1.00 90.12 453 VAL A C 1
ATOM 3335 O O . VAL A 1 453 ? 4.919 -0.232 19.140 1.00 90.12 453 VAL A O 1
ATOM 3338 N N . GLU A 1 454 ? 5.291 -2.338 19.826 1.00 87.94 454 GLU A N 1
ATOM 3339 C CA . GLU A 1 454 ? 5.371 -2.040 21.252 1.00 87.94 454 GLU A CA 1
ATOM 3340 C C . GLU A 1 454 ? 6.829 -1.734 21.614 1.00 87.94 454 GLU A C 1
ATOM 3342 O O . GLU A 1 454 ? 7.741 -2.508 21.290 1.00 87.94 454 GLU A O 1
ATOM 3347 N N . TYR A 1 455 ? 7.036 -0.603 22.291 1.00 74.81 455 TYR A N 1
ATOM 3348 C CA . TYR A 1 455 ? 8.366 -0.096 22.612 1.00 74.81 455 TYR A CA 1
ATOM 3349 C C . TYR A 1 455 ? 9.181 -1.072 23.472 1.00 74.81 455 TYR A C 1
ATOM 3351 O O . TYR A 1 455 ? 8.815 -1.406 24.604 1.00 74.81 455 TYR A O 1
ATOM 3359 N N . GLY A 1 456 ? 10.344 -1.478 22.956 1.00 62.22 456 GLY A N 1
ATOM 3360 C CA . GLY A 1 456 ? 11.382 -2.136 23.740 1.00 62.22 456 GLY A CA 1
ATOM 3361 C C . GLY A 1 456 ? 12.297 -1.116 24.425 1.00 62.22 456 GLY A C 1
ATOM 3362 O O . GLY A 1 456 ? 12.456 0.008 23.970 1.00 62.22 456 GLY A O 1
ATOM 3363 N N . VAL A 1 457 ? 12.999 -1.509 25.496 1.00 60.72 457 VAL A N 1
ATOM 3364 C CA . VAL A 1 457 ? 14.005 -0.641 26.165 1.00 60.72 457 VAL A CA 1
ATOM 3365 C C . VAL A 1 457 ? 15.097 -0.157 25.186 1.00 60.72 457 VAL A C 1
ATOM 3367 O O . VAL A 1 457 ? 15.749 0.859 25.418 1.00 60.72 457 VAL A O 1
ATOM 3370 N N . GLN A 1 458 ? 15.286 -0.880 24.079 1.00 62.94 458 GLN A N 1
ATOM 3371 C CA . GLN A 1 458 ? 16.131 -0.532 22.940 1.00 62.94 458 GLN A CA 1
ATOM 3372 C C . GLN A 1 458 ? 15.364 -0.871 21.657 1.00 62.94 458 GLN A C 1
ATOM 3374 O O . GLN A 1 458 ? 14.639 -1.860 21.648 1.00 62.94 458 GLN A O 1
ATOM 3379 N N . SER A 1 459 ? 15.589 -0.142 20.561 1.00 60.47 459 SER A N 1
ATOM 3380 C CA . SER A 1 459 ? 14.947 -0.417 19.261 1.00 60.47 459 SER A CA 1
ATOM 3381 C C . SER A 1 459 ? 15.240 -1.820 18.712 1.00 60.47 459 SER A C 1
ATOM 3383 O O . SER A 1 459 ? 14.430 -2.405 18.006 1.00 60.47 459 SER A O 1
ATOM 3385 N N . ALA A 1 460 ? 16.369 -2.428 19.088 1.00 64.44 460 ALA A N 1
ATOM 3386 C CA . ALA A 1 460 ? 16.663 -3.832 18.779 1.00 64.44 460 ALA A CA 1
ATOM 3387 C C . ALA A 1 460 ? 15.727 -4.830 19.501 1.00 64.44 460 ALA A C 1
ATOM 3389 O O . ALA A 1 460 ? 15.626 -5.994 19.109 1.00 64.44 460 ALA A O 1
ATOM 3390 N N . LEU A 1 461 ? 15.057 -4.383 20.565 1.00 72.38 461 LEU A N 1
ATOM 3391 C CA . LEU A 1 461 ? 14.108 -5.147 21.376 1.00 72.38 461 LEU A CA 1
ATOM 3392 C C . LEU A 1 461 ? 12.649 -4.799 21.068 1.00 72.38 461 LEU A C 1
ATOM 3394 O O . LEU A 1 461 ? 11.766 -5.341 21.735 1.00 72.38 461 LEU A O 1
ATOM 3398 N N . ASP A 1 462 ? 12.407 -3.920 20.097 1.00 78.94 462 ASP A N 1
ATOM 3399 C CA . ASP A 1 462 ? 11.074 -3.579 19.621 1.00 78.94 462 ASP A CA 1
ATOM 3400 C C . ASP A 1 462 ? 10.337 -4.837 19.155 1.00 78.94 462 ASP A C 1
ATOM 3402 O O . ASP A 1 462 ? 10.884 -5.694 18.441 1.00 78.94 462 ASP A O 1
ATOM 3406 N N . ARG A 1 463 ? 9.080 -4.953 19.587 1.00 87.75 463 ARG A N 1
ATOM 3407 C CA . ARG A 1 463 ? 8.243 -6.123 19.324 1.00 87.75 463 ARG A CA 1
ATOM 3408 C C . ARG A 1 463 ? 7.057 -5.718 18.490 1.00 87.75 463 ARG A C 1
ATOM 3410 O O . ARG A 1 463 ? 6.398 -4.731 18.796 1.00 87.75 463 ARG A O 1
ATOM 3417 N N . TRP A 1 464 ? 6.734 -6.526 17.491 1.00 91.12 464 TRP A N 1
ATOM 3418 C CA . TRP A 1 464 ? 5.411 -6.424 16.891 1.00 91.12 464 TRP A CA 1
ATOM 3419 C C . TRP A 1 464 ? 4.337 -6.733 17.935 1.00 91.12 464 TRP A C 1
ATOM 3421 O O . TRP A 1 464 ? 4.478 -7.657 18.741 1.00 91.12 464 TRP A O 1
ATOM 3431 N N . ALA A 1 465 ? 3.265 -5.960 17.893 1.00 93.62 465 ALA A N 1
ATOM 3432 C CA . ALA A 1 465 ? 2.071 -6.106 18.701 1.00 93.62 465 ALA A CA 1
ATOM 3433 C C . ALA A 1 465 ? 0.838 -5.922 17.814 1.00 93.62 465 ALA A C 1
ATOM 3435 O O . ALA A 1 465 ? 0.897 -5.264 16.774 1.00 93.62 465 ALA A O 1
ATOM 3436 N N . ILE A 1 466 ? -0.282 -6.498 18.239 1.00 95.00 466 ILE A N 1
ATOM 3437 C CA . ILE A 1 466 ? -1.587 -6.206 17.661 1.00 95.00 466 ILE A CA 1
ATOM 3438 C C . ILE A 1 466 ? -2.331 -5.246 18.588 1.00 95.00 466 ILE A C 1
ATOM 3440 O O . ILE A 1 466 ? -2.491 -5.501 19.784 1.00 95.00 466 ILE A O 1
ATOM 3444 N N . ALA A 1 467 ? -2.724 -4.111 18.027 1.00 95.25 467 ALA A N 1
ATOM 3445 C CA . ALA A 1 467 ? -3.587 -3.128 18.650 1.00 95.25 467 ALA A CA 1
ATOM 3446 C C . ALA A 1 467 ? -5.009 -3.372 18.140 1.00 95.25 467 ALA A C 1
ATOM 3448 O O . ALA A 1 467 ? -5.203 -3.460 16.930 1.00 95.25 467 ALA A O 1
ATOM 3449 N N . VAL A 1 468 ? -5.986 -3.511 19.032 1.00 95.06 468 VAL A N 1
ATOM 3450 C CA . VAL A 1 468 ? -7.380 -3.817 18.684 1.00 95.06 468 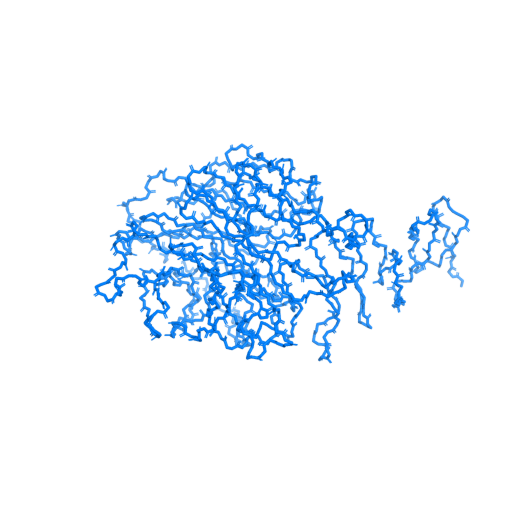VAL A CA 1
ATOM 3451 C C . VAL A 1 468 ? -8.310 -2.858 19.417 1.00 95.06 468 VAL A C 1
ATOM 3453 O O . VAL A 1 468 ? -8.095 -2.574 20.596 1.00 95.06 468 VAL A O 1
ATOM 3456 N N . VAL A 1 469 ? -9.327 -2.362 18.716 1.00 93.94 469 VAL A N 1
ATOM 3457 C CA . VAL A 1 469 ? -10.389 -1.496 19.242 1.00 93.94 469 VAL A CA 1
ATOM 3458 C C . VAL A 1 469 ? -11.736 -2.115 18.905 1.00 93.94 469 VAL A C 1
ATOM 3460 O O . VAL A 1 469 ? -12.028 -2.355 17.731 1.00 93.94 469 VAL A O 1
ATOM 3463 N N . ASP A 1 470 ? -12.573 -2.323 19.917 1.00 92.19 470 ASP A N 1
ATOM 3464 C CA . ASP A 1 470 ? -13.998 -2.566 19.710 1.00 92.19 470 ASP A CA 1
ATOM 3465 C C . ASP A 1 470 ? -14.697 -1.232 19.412 1.00 92.19 470 ASP A C 1
ATOM 3467 O O . ASP A 1 470 ? -14.833 -0.368 20.274 1.00 92.19 470 ASP A O 1
ATOM 3471 N N . LEU A 1 471 ? -15.145 -1.049 18.174 1.00 90.56 471 LEU A N 1
ATOM 3472 C CA . LEU A 1 471 ? -15.792 0.179 17.713 1.00 90.56 471 LEU A CA 1
ATOM 3473 C C . LEU A 1 471 ? -17.204 0.355 18.290 1.00 90.56 471 LEU A C 1
ATOM 3475 O O . LEU A 1 471 ? -17.748 1.455 18.235 1.00 90.56 471 LEU A O 1
ATOM 3479 N N . SER A 1 472 ? -17.799 -0.703 18.851 1.00 87.75 472 SER A N 1
ATOM 3480 C CA . SER A 1 472 ? -19.070 -0.619 19.579 1.00 87.75 472 SER A CA 1
ATOM 3481 C C . SER A 1 472 ? -18.900 -0.142 21.021 1.00 87.75 472 SER A C 1
ATOM 3483 O O . SER A 1 472 ? -19.823 0.426 21.605 1.00 87.75 472 SER A O 1
ATOM 3485 N N . SER A 1 473 ? -17.695 -0.301 21.570 1.00 87.31 473 SER A N 1
ATOM 3486 C CA . SER A 1 473 ? -17.296 0.218 22.871 1.00 87.31 473 SER A CA 1
ATOM 3487 C C . SER A 1 473 ? -15.860 0.746 22.789 1.00 87.31 473 SER A C 1
ATOM 3489 O O . SER A 1 473 ? -14.957 0.094 23.307 1.00 87.31 473 SER A O 1
ATOM 3491 N N . PRO A 1 474 ? -15.625 1.939 22.200 1.00 78.88 474 PRO A N 1
ATOM 3492 C CA . PRO A 1 474 ? -14.283 2.457 21.885 1.00 78.88 474 PRO A CA 1
ATOM 3493 C C . PRO A 1 474 ? -13.279 2.512 23.045 1.00 78.88 474 PRO A C 1
ATOM 3495 O O . PRO A 1 474 ? -12.072 2.545 22.834 1.00 78.88 474 PRO A O 1
ATOM 3498 N N . LYS A 1 475 ? -13.768 2.492 24.291 1.00 81.69 475 LYS A N 1
ATOM 3499 C CA . LYS A 1 475 ? -12.934 2.403 25.501 1.00 81.69 475 LYS A CA 1
ATOM 3500 C C . LYS A 1 475 ? -12.316 1.020 25.721 1.00 81.69 475 LYS A C 1
ATOM 3502 O O . LYS A 1 475 ? -11.387 0.900 26.511 1.00 81.69 475 LYS A O 1
ATOM 3507 N N . ASN A 1 476 ? -12.845 -0.009 25.066 1.00 84.81 476 ASN A N 1
ATOM 3508 C CA . ASN A 1 476 ? -12.339 -1.367 25.116 1.00 84.81 476 ASN A CA 1
ATOM 3509 C C . ASN A 1 476 ? -11.270 -1.536 24.035 1.00 84.81 476 ASN A C 1
ATOM 3511 O O . ASN A 1 476 ? -11.552 -1.819 22.866 1.00 84.81 476 ASN A O 1
ATOM 3515 N N . THR A 1 477 ? -10.033 -1.281 24.443 1.00 89.69 477 THR A N 1
ATOM 3516 C CA . THR A 1 477 ? -8.861 -1.358 23.584 1.00 89.69 477 THR A CA 1
ATOM 3517 C C . THR A 1 477 ? -7.878 -2.352 24.169 1.00 89.69 477 THR A C 1
ATOM 3519 O O . THR A 1 477 ? -7.717 -2.473 25.384 1.00 89.69 477 THR A O 1
ATOM 3522 N N . THR A 1 478 ? -7.183 -3.073 23.299 1.00 91.81 478 THR A N 1
ATOM 3523 C CA . THR A 1 478 ? -6.125 -3.989 23.718 1.00 91.81 478 THR A CA 1
ATOM 3524 C C . THR A 1 478 ? -4.883 -3.758 22.884 1.00 91.81 478 THR A C 1
ATOM 3526 O O . THR A 1 478 ? -4.971 -3.648 21.664 1.00 91.81 478 THR A O 1
ATOM 3529 N N . LEU A 1 479 ? -3.722 -3.742 23.532 1.00 92.81 479 LEU A N 1
ATOM 3530 C CA . LEU A 1 479 ? -2.421 -3.806 22.880 1.00 92.81 479 LEU A CA 1
ATOM 3531 C C . LEU A 1 479 ? -1.716 -5.065 23.377 1.00 92.81 479 LEU A C 1
ATOM 3533 O O . LEU A 1 479 ? -1.408 -5.176 24.565 1.00 92.81 479 LEU A O 1
ATOM 3537 N N . LYS A 1 480 ? -1.500 -6.036 22.490 1.00 93.31 480 LYS A N 1
ATOM 3538 C CA . LYS A 1 480 ? -0.914 -7.330 22.853 1.00 93.31 480 LYS A CA 1
ATOM 3539 C C . LYS A 1 480 ? 0.311 -7.619 21.999 1.00 93.31 480 LYS A C 1
ATOM 3541 O O . LYS A 1 480 ? 0.213 -7.739 20.778 1.00 93.31 480 LYS A O 1
ATOM 3546 N N . ALA A 1 481 ? 1.464 -7.754 22.649 1.00 91.81 481 ALA A N 1
ATOM 3547 C CA . ALA A 1 481 ? 2.694 -8.198 22.005 1.00 91.81 481 ALA A CA 1
ATOM 3548 C C . ALA A 1 481 ? 2.488 -9.552 21.320 1.00 91.81 481 ALA A C 1
ATOM 3550 O O . ALA A 1 481 ? 1.881 -10.459 21.896 1.00 91.81 481 ALA A O 1
ATOM 3551 N N . LEU A 1 482 ? 3.043 -9.717 20.122 1.00 91.44 482 LEU A N 1
ATOM 3552 C CA . LEU A 1 482 ? 2.963 -10.995 19.434 1.00 91.44 482 LEU A CA 1
ATOM 3553 C C . LEU A 1 482 ? 3.819 -12.058 20.143 1.00 91.44 482 LEU A C 1
ATOM 3555 O O . LEU A 1 482 ? 4.956 -11.805 20.559 1.00 91.44 482 LEU A O 1
ATOM 3559 N N . SER A 1 483 ? 3.265 -13.266 20.274 1.00 89.19 483 SER A N 1
ATOM 3560 C CA . SER A 1 483 ? 3.914 -14.408 20.932 1.00 89.19 483 SER A CA 1
ATOM 3561 C C . SER A 1 483 ? 3.826 -15.676 20.071 1.00 89.19 483 SER A C 1
ATOM 3563 O O . SER A 1 483 ? 2.720 -16.032 19.668 1.00 89.19 483 SER A O 1
ATOM 3565 N N . PRO A 1 484 ? 4.929 -16.407 19.797 1.00 85.44 484 PRO A N 1
ATOM 3566 C CA . PRO A 1 484 ? 6.287 -16.190 20.299 1.00 85.44 484 PRO A CA 1
ATOM 3567 C C . PRO A 1 484 ? 6.927 -14.910 19.747 1.00 85.44 484 PRO A C 1
ATOM 3569 O O . PRO A 1 484 ? 6.445 -14.341 18.772 1.00 85.44 484 PRO A O 1
ATOM 3572 N N . TRP A 1 485 ? 8.019 -14.477 20.385 1.00 79.81 485 TRP A N 1
ATOM 3573 C CA . TRP A 1 485 ? 8.676 -13.196 20.114 1.00 79.81 485 TRP A CA 1
ATOM 3574 C C . TRP A 1 485 ? 8.923 -12.941 18.621 1.00 79.81 485 TRP A C 1
ATOM 3576 O O . TRP A 1 485 ? 9.599 -13.723 17.947 1.00 79.81 485 TRP A O 1
ATOM 3586 N N . SER A 1 486 ? 8.477 -11.778 18.151 1.00 76.62 486 SER A N 1
ATOM 3587 C CA . SER A 1 486 ? 8.710 -11.262 16.802 1.00 76.62 486 SER A CA 1
ATOM 3588 C C . SER A 1 486 ? 9.385 -9.891 16.848 1.00 76.62 486 SER A C 1
ATOM 3590 O O . SER A 1 486 ? 8.769 -8.899 17.244 1.00 76.62 486 SER A O 1
ATOM 3592 N N . SER A 1 487 ? 10.656 -9.832 16.444 1.00 76.50 487 SER A N 1
ATOM 3593 C CA . SER A 1 487 ? 11.418 -8.580 16.421 1.00 76.50 487 SER A CA 1
ATOM 3594 C C . SER A 1 487 ? 10.987 -7.701 15.249 1.00 76.50 487 SER A C 1
ATOM 3596 O O . SER A 1 487 ? 10.993 -8.152 14.100 1.00 76.50 487 SER A O 1
ATOM 3598 N N . ALA A 1 488 ? 10.679 -6.436 15.537 1.00 66.38 488 ALA A N 1
ATOM 3599 C CA . ALA A 1 488 ? 10.349 -5.443 14.518 1.00 66.38 488 ALA A CA 1
ATOM 3600 C C . ALA A 1 488 ? 11.524 -5.119 13.580 1.00 66.38 488 ALA A C 1
ATOM 3602 O O . ALA A 1 488 ? 11.309 -4.710 12.448 1.00 66.38 488 ALA A O 1
ATOM 3603 N N . GLY A 1 489 ? 12.765 -5.367 14.015 1.00 64.31 489 GLY A N 1
ATOM 3604 C CA . GLY A 1 489 ? 13.956 -5.199 13.177 1.00 64.31 489 GLY A CA 1
ATOM 3605 C C . GLY A 1 489 ? 14.211 -6.345 12.191 1.00 64.31 489 GLY A C 1
ATOM 3606 O O . GLY A 1 489 ? 15.118 -6.240 11.374 1.00 64.31 489 GLY A O 1
ATOM 3607 N N . ILE A 1 490 ? 13.459 -7.449 12.280 1.00 67.19 490 ILE A N 1
ATOM 3608 C CA . ILE A 1 490 ? 13.622 -8.629 11.409 1.00 67.19 490 ILE A CA 1
ATOM 3609 C C . ILE A 1 490 ? 12.407 -8.807 10.497 1.00 67.19 490 ILE A C 1
ATOM 3611 O O . ILE A 1 490 ? 12.538 -9.362 9.405 1.00 67.19 490 ILE A O 1
ATOM 3615 N N . TRP A 1 491 ? 11.220 -8.393 10.948 1.00 75.19 491 TRP A N 1
ATOM 3616 C CA . TRP A 1 491 ? 9.978 -8.545 10.196 1.00 75.19 491 TRP A CA 1
ATOM 3617 C C . TRP A 1 491 ? 9.426 -7.200 9.756 1.00 75.19 491 TRP A C 1
ATOM 3619 O O . TRP A 1 491 ? 9.306 -6.296 10.579 1.00 75.19 491 TRP A O 1
ATOM 3629 N N . SER A 1 492 ? 8.973 -7.133 8.509 1.00 81.56 492 SER A N 1
ATOM 3630 C CA . SER A 1 492 ? 8.163 -6.028 8.000 1.00 81.56 492 SER A CA 1
ATOM 3631 C C . SER A 1 492 ? 6.733 -6.507 7.787 1.00 81.56 492 SER A C 1
ATOM 3633 O O . SER A 1 492 ? 6.519 -7.507 7.097 1.00 81.56 492 SER A O 1
ATOM 3635 N N . ALA A 1 493 ? 5.749 -5.819 8.368 1.00 83.44 493 ALA A N 1
ATOM 3636 C CA . ALA A 1 493 ? 4.346 -6.090 8.071 1.00 83.44 493 ALA A CA 1
ATOM 3637 C C . ALA A 1 493 ? 4.049 -5.763 6.605 1.00 83.44 493 ALA A C 1
ATOM 3639 O O . ALA A 1 493 ? 4.605 -4.824 6.049 1.00 83.44 493 ALA A O 1
ATOM 3640 N N . SER A 1 494 ? 3.200 -6.562 5.971 1.00 86.62 494 SER A N 1
ATOM 3641 C CA . SER A 1 494 ? 2.808 -6.398 4.567 1.00 86.62 494 SER A CA 1
ATOM 3642 C C . SER A 1 494 ? 1.298 -6.485 4.355 1.00 86.62 494 SER A C 1
ATOM 3644 O O . SER A 1 494 ? 0.807 -6.150 3.291 1.00 86.62 494 SER A O 1
ATOM 3646 N N . GLY A 1 495 ? 0.537 -6.910 5.359 1.00 92.38 495 GLY A N 1
ATOM 3647 C CA . GLY A 1 495 ? -0.921 -6.885 5.328 1.00 92.38 495 GLY A CA 1
ATOM 3648 C C . GLY A 1 495 ? -1.495 -7.420 6.631 1.00 92.38 495 GLY A C 1
ATOM 3649 O O . GLY A 1 495 ? -0.845 -8.214 7.317 1.00 92.38 495 GLY A O 1
ATOM 3650 N N . LEU A 1 496 ? -2.703 -6.980 6.970 1.00 96.38 496 LEU A N 1
ATOM 3651 C CA . LEU A 1 496 ? -3.478 -7.448 8.115 1.00 96.38 496 LEU A CA 1
ATOM 3652 C C . LEU A 1 496 ? -4.926 -7.660 7.664 1.00 96.38 496 LEU A C 1
ATOM 3654 O O . LEU A 1 496 ? -5.445 -6.922 6.833 1.00 96.38 496 LEU A O 1
ATOM 3658 N N . GLY A 1 497 ? -5.564 -8.696 8.192 1.00 95.81 497 GLY A N 1
ATOM 3659 C CA . GLY A 1 497 ? -6.939 -9.059 7.895 1.00 95.81 497 GLY A CA 1
ATOM 3660 C C . GLY A 1 497 ? -7.633 -9.652 9.112 1.00 95.81 497 GLY A C 1
ATOM 3661 O O . GLY A 1 497 ? -6.979 -10.210 9.991 1.00 95.81 497 GLY A O 1
ATOM 3662 N N . MET A 1 498 ? -8.958 -9.543 9.1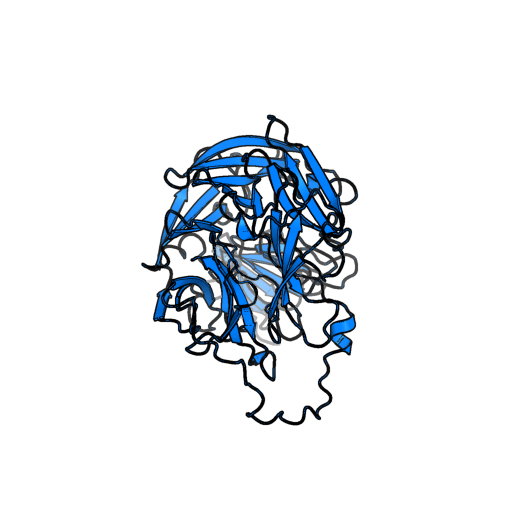51 1.00 93.00 498 MET A N 1
ATOM 3663 C CA . MET A 1 498 ? -9.847 -10.142 10.155 1.00 93.00 498 MET A CA 1
ATOM 3664 C C . MET A 1 498 ? -11.019 -10.852 9.480 1.00 93.00 498 MET A C 1
ATOM 3666 O O . MET A 1 498 ? -11.451 -10.412 8.382 1.00 93.00 498 MET A O 1
#

Radius of gyration: 23.51 Å; Cα contacts (8 Å, |Δi|>4): 1288; chains: 1; bounding box: 80×45×66 Å

Secondary structure (DSSP, 8-state):
-PPEEEPTTSS-EEETTEEEEE-TTS-EEEEESS-----TT-SEETTEEPPTTEEEEEETTEEEEEETTTEEEEPPPTTSSS-SEEEETTSEE-SSSSSSEE-SS--TT---TTHHHHT---TT-----TT---------S-TT-EEEEEEEE--TTS--EEEEEEEETTTTEEEEEEE-BS-TTT-SS--S---PEEETTTTEEEEEEE--TTTTTPPPTT-PEEEEEEEETTTTEEEEEEEEEEES-EEEEEE-TTS-EEEEEEEEPTTSSSEEEEEEEEEETTTTEEEEEEEEEPPSSSTT-GGGGTT---EE-TTSSEEEEEEEEETTTTEEEEEEEEE-SSSB-EEEEEE-SSBTBS--S--EEPPTT-TTT--TTS-TT--EEEEEEEBTT-TT--EEEEEEESSSTT-EEEEEEETTEE--EETTTEE-----EEE-SSEEEEEEEEPPSSGGG-EEEEEEEETTSTT-EEEEE-BTT-BTTTEEEEEEE-

pLDDT: mean 81.89, std 16.51, range [33.41, 98.75]

Solvent-accessible surface area (backbone atoms only — not comparable to full-atom values): 26646 Å² total; per-residue (Å²): 134,80,63,66,44,67,33,90,96,52,92,50,66,26,51,75,69,33,38,74,22,64,41,98,84,76,50,69,42,66,24,40,49,77,57,71,64,92,60,90,88,45,34,52,24,37,62,32,58,36,54,101,60,35,42,57,17,63,38,101,84,47,36,39,64,21,45,37,66,58,25,40,70,29,69,51,43,94,87,62,83,43,64,27,35,65,30,51,66,76,38,43,69,25,89,42,51,53,79,28,48,32,40,54,40,41,49,40,37,76,69,58,79,60,53,74,72,73,64,62,74,64,97,71,73,68,78,74,66,92,76,79,76,74,69,79,81,72,88,78,88,57,82,84,50,58,29,35,35,34,31,31,36,64,51,96,87,49,81,27,41,43,28,18,30,34,27,37,59,70,64,15,36,53,80,42,79,36,68,44,40,70,43,50,87,79,41,74,68,37,72,72,76,51,77,35,50,56,37,73,87,80,60,30,34,39,36,65,43,37,58,24,60,63,72,79,53,52,75,49,95,89,46,26,60,20,33,41,33,38,32,35,49,91,76,13,45,36,51,77,38,68,31,45,79,52,44,24,48,53,55,17,50,27,74,38,95,88,70,32,32,44,35,16,18,52,29,58,42,100,81,68,78,46,77,47,25,26,38,32,25,47,27,37,76,89,75,27,40,37,42,81,45,21,30,38,64,37,42,98,47,42,79,95,24,48,35,47,60,55,34,18,22,51,37,53,42,95,85,66,39,32,36,30,20,48,21,31,62,27,47,48,74,66,38,64,47,24,36,34,43,31,39,36,85,37,68,63,31,49,48,44,70,45,67,48,36,51,66,74,54,42,68,54,46,38,71,43,75,61,57,90,77,31,59,78,71,59,53,100,74,68,55,96,83,59,59,38,34,41,25,41,20,43,42,66,87,48,94,60,53,26,30,28,36,31,37,37,31,79,79,50,67,51,41,68,44,80,54,38,75,36,78,45,25,41,68,39,52,43,90,98,40,42,52,67,22,66,45,26,50,30,78,58,74,48,37,39,37,34,48,37,22,37,73,34,102,42,74,87,55,18,25,34,18,37,36,37,32,33,54,84,44,39,86,51,62,47,78,25,58,36,35,75,88,42,47,44,77,44,40,40,61,22,21,26,32,92

Mean predicted aligned error: 8.66 Å

Nearest PDB structures (foldseek):
  2ydt-assembly1_A  TM=4.902E-01  e=2.157E-04  Fusarium graminearum
  2w5o-assembly1_A  TM=4.883E-01  e=4.396E-03  Fusarium graminearum
  6qnp-assembly3_C  TM=3.509E-01  e=4.896E-03  Homo sapiens
  5tik-assembly3_C  TM=4.542E-01  e=2.597E-02  Plasmodium falciparum 3D7
  6mpv-assembly1_A  TM=4.338E-01  e=7.716E-01  Plasmodium falciparum 3D7

Foldseek 3Di:
DQDWDADVPANDTEGPQWEWEQAPVRHTDTAGLADDDPDPRGLHFNRYGADLQWDWFADPVGIDTERLFFWDWDDQDPVNPAHIDTEGPLWPQFPAFLHRTFHQQFGQGDDPPCVVVLPPPPPPPPPPPPPPPPPPPPPDDLFDDWKWFWKFFQDPPDQGFTKIFTASLSALEGPDIGTQPPCCVSVVNSHDFAAWAADQVVRKTKDKFWDCSVPSNDADLVATWMWIWIANSVVSYIDIDTAAPDHAGWNAWEAAPVRWIWIKHFDADNVNPDGQWIWIWTADNVRSYTDTLAIEGADPALPPALRNSLSNFHAAFNVRQKTKRFAASHRNHRPFGFMWIWGRNDNYIDIDTQGQQAPFFAGFLDWAWAYPLQPLPPPPPAPPRWTKIWTWTFGPPDSQRKIFTKITTSPRRHDIDGLEIDGQWHAQADVSSGHPRHWAWEDDSFKIKIFTWRDDPDLQQIFTWIWMAGSNRSHDIDTHTNPPTDRSNRMDIRYMYD